Protein AF-0000000078796600 (afdb_homodimer)

Secondary structure (DSSP, 8-state):
--GGG------S----GGGS-SSHHHHHHHHHHHHHHTT-TTTTEEEEEEE-TTS-EEEEEEE--EESSSEEEEEETTSHHHHHHHH--EEEEEEEEGGGTEEEEEEEEEEEPPHHHHHHHHHHS-HHHHHHHHH--TTSEES-HHHHHHHHHHHHHH--TTT----TTEEEEEEEEEEEEEEE--GGG--EEEEEEE-TTS-EEEEEE--/--GGG------S----GGGS-SSHHHHHHHHHHHHHHTT-TTTTEEEEEEE-TTS-EEEEEEE--EESSSEEEEEETTSHHHHHHHH--EEEEEEEEGGGTEEEEEEEEEEEPPHHHHHHHHHHS-HHHHHHHHH--TTSEES-HHHHHHHHHHHHHH--TTT----TTEEEEEEEEEEEEEEE--GGG--EEEEEEE-TTS-EEEEEE--

Organism: Cecembia lonarensis (strain CCUG 58316 / KCTC 22772 / LW9) (NCBI:txid1225176)

Nearest PDB structures (foldseek):
  1jnw-assembly1_A-2  TM=9.731E-01  e=8.290E-28  Escherichia coli
  8qyt-assembly1_A-2  TM=9.586E-01  e=4.995E-26  Homo sapiens
  8qyw-assembly1_A-2  TM=9.541E-01  e=1.081E-25  Homo sapiens
  1nrg-assembly1_A-2  TM=9.368E-01  e=1.958E-25  Homo sapiens
  3hy8-assembly1_A-2  TM=9.364E-01  e=5.066E-25  Homo sapiens

Solvent-accessible surface area (backbone atoms only — not comparable to full-atom values): 22425 Å² total; per-residue (Å²): 134,60,57,61,69,68,78,80,85,32,72,83,56,82,62,52,82,86,75,55,56,83,45,65,67,61,37,45,52,51,54,51,50,51,38,56,73,69,60,43,81,68,68,45,45,26,37,41,20,34,28,40,93,86,65,39,28,38,48,45,77,47,52,49,39,40,78,75,94,31,45,22,33,69,48,49,49,74,18,64,67,30,49,22,40,73,77,37,40,40,29,12,37,32,37,72,42,71,92,68,38,33,37,39,31,35,33,26,38,53,43,72,52,55,70,65,60,30,47,56,54,50,71,69,44,58,64,57,40,50,51,34,68,70,47,40,64,31,63,37,79,44,93,54,70,62,60,48,53,52,47,43,54,53,46,57,72,72,39,48,92,88,65,57,73,82,57,89,52,48,39,35,34,30,32,42,64,46,33,42,33,45,35,30,33,26,52,43,68,57,28,29,32,41,35,36,36,56,44,95,84,74,42,69,44,78,46,37,32,32,64,134,60,55,59,70,69,79,82,86,34,72,84,55,82,64,52,83,86,73,55,56,83,45,65,66,60,38,45,52,52,53,50,51,51,37,56,74,67,61,44,82,66,68,47,45,25,36,41,20,33,29,39,96,86,64,38,30,38,49,45,78,47,53,50,39,42,77,76,94,33,46,23,34,68,48,48,49,74,17,64,66,31,50,23,40,73,77,36,39,40,29,11,36,31,36,71,43,70,92,67,38,32,36,39,32,34,34,26,37,52,44,71,52,57,69,66,61,29,47,56,54,52,72,70,46,57,66,57,40,48,51,32,68,69,48,40,64,30,62,37,80,43,93,53,70,61,62,48,51,52,46,42,53,53,47,59,73,73,38,47,90,88,64,58,74,81,56,90,53,48,40,34,35,29,32,42,64,47,33,41,33,44,35,28,34,26,55,44,69,56,28,28,34,42,36,36,37,56,43,95,85,74,42,67,46,78,46,36,31,32,63

Structure (mmCIF, N/CA/C/O backbone):
data_AF-0000000078796600-model_v1
#
loop_
_entity.id
_entity.type
_entity.pdbx_description
1 polymer "Pyridoxine/pyridoxamine 5'-phosphate oxidase"
#
loop_
_atom_site.group_PDB
_atom_site.id
_atom_site.type_symbol
_atom_site.label_atom_id
_atom_site.label_alt_id
_atom_site.label_comp_id
_atom_site.label_asym_id
_atom_site.label_entity_id
_atom_site.label_seq_id
_atom_site.pdbx_PDB_ins_code
_atom_site.Cartn_x
_atom_site.Cartn_y
_atom_site.Cartn_z
_atom_site.occupancy
_atom_site.B_iso_or_equiv
_atom_site.auth_seq_id
_atom_site.auth_comp_id
_atom_site.auth_asym_id
_atom_site.auth_atom_id
_atom_site.pdbx_PDB_model_num
ATOM 1 N N . MET A 1 1 ? 14.828 16.234 -13.328 1 74 1 MET A N 1
ATOM 2 C CA . MET A 1 1 ? 13.742 16.562 -12.406 1 74 1 MET A CA 1
ATOM 3 C C . MET A 1 1 ? 13.992 15.969 -11.031 1 74 1 MET A C 1
ATOM 5 O O . MET A 1 1 ? 14.445 14.828 -10.914 1 74 1 MET A O 1
ATOM 9 N N . LYS A 1 2 ? 13.867 16.875 -10.078 1 86.25 2 LYS A N 1
ATOM 10 C CA . LYS A 1 2 ? 14.07 16.422 -8.703 1 86.25 2 LYS A CA 1
ATOM 11 C C . LYS A 1 2 ? 12.805 15.773 -8.148 1 86.25 2 LYS A C 1
ATOM 13 O O . LYS A 1 2 ? 11.711 16.312 -8.297 1 86.25 2 LYS A O 1
ATOM 18 N N . ILE A 1 3 ? 12.984 14.656 -7.582 1 89.81 3 ILE A N 1
ATOM 19 C CA . ILE A 1 3 ? 11.859 13.914 -7.023 1 89.81 3 ILE A CA 1
ATOM 20 C C . ILE A 1 3 ? 11.094 14.797 -6.047 1 89.81 3 ILE A C 1
ATOM 22 O O . ILE A 1 3 ? 9.859 14.734 -5.98 1 89.81 3 ILE A O 1
ATOM 26 N N . SER A 1 4 ? 11.789 15.656 -5.305 1 86.94 4 SER A N 1
ATOM 27 C CA . SER A 1 4 ? 11.188 16.5 -4.281 1 86.94 4 SER A CA 1
ATOM 28 C C . SER A 1 4 ? 10.242 17.531 -4.895 1 86.94 4 SER A C 1
ATOM 30 O O . SER A 1 4 ? 9.414 18.109 -4.195 1 86.94 4 SER A O 1
ATOM 32 N N . ASP A 1 5 ? 10.336 17.781 -6.223 1 86.56 5 ASP A N 1
ATOM 33 C CA . ASP A 1 5 ? 9.531 18.797 -6.898 1 86.56 5 ASP A CA 1
ATOM 34 C C . ASP A 1 5 ? 8.203 18.203 -7.383 1 86.56 5 ASP A C 1
ATOM 36 O O . ASP A 1 5 ? 7.312 18.953 -7.801 1 86.56 5 ASP A O 1
ATOM 40 N N . ILE A 1 6 ? 8.141 16.969 -7.395 1 87.12 6 ILE A N 1
ATOM 41 C CA . ILE A 1 6 ? 6.895 16.328 -7.816 1 87.12 6 ILE A CA 1
ATOM 42 C C . ILE A 1 6 ? 5.805 16.594 -6.781 1 87.12 6 ILE A C 1
ATOM 44 O O . ILE A 1 6 ? 5.91 16.172 -5.629 1 87.12 6 ILE A O 1
ATOM 48 N N . ARG A 1 7 ? 4.812 17.422 -7.285 1 83 7 ARG A N 1
ATOM 49 C CA . ARG A 1 7 ? 3.723 17.797 -6.391 1 83 7 ARG A CA 1
ATOM 50 C C . ARG A 1 7 ? 2.414 17.953 -7.16 1 83 7 ARG A C 1
ATOM 52 O O . ARG A 1 7 ? 2.402 18.469 -8.281 1 83 7 ARG A O 1
ATOM 59 N N . ILE A 1 8 ? 1.324 17.516 -6.496 1 83.12 8 ILE A N 1
ATOM 60 C CA . ILE A 1 8 ? -0.025 17.719 -7.008 1 83.12 8 ILE A CA 1
ATOM 61 C C . ILE A 1 8 ? -0.873 18.438 -5.957 1 83.12 8 ILE A C 1
ATOM 63 O O . ILE A 1 8 ? -0.828 18.078 -4.773 1 83.12 8 ILE A O 1
ATOM 67 N N . ASP A 1 9 ? -1.529 19.469 -6.316 1 84.69 9 ASP A N 1
ATOM 68 C CA . ASP A 1 9 ? -2.5 20.125 -5.441 1 84.69 9 ASP A CA 1
ATOM 69 C C . ASP A 1 9 ? -3.852 19.422 -5.496 1 84.69 9 ASP A C 1
ATOM 71 O O . ASP A 1 9 ? -4.441 19.281 -6.57 1 84.69 9 ASP A O 1
ATOM 75 N N . TYR A 1 10 ? -4.348 19 -4.363 1 90.94 10 TYR A N 1
ATOM 76 C CA . TYR A 1 10 ? -5.605 18.281 -4.281 1 90.94 10 TYR A CA 1
ATOM 77 C C . TYR A 1 10 ? -6.777 19.234 -4.086 1 90.94 10 TYR A C 1
ATOM 79 O O . TYR A 1 10 ? -6.812 20 -3.119 1 90.94 10 TYR A O 1
ATOM 87 N N . SER A 1 11 ? -7.812 19.156 -4.984 1 90 11 SER A N 1
ATOM 88 C CA . SER A 1 11 ? -8.914 20.094 -4.867 1 90 11 SER A CA 1
ATOM 89 C C . SER A 1 11 ? -10.211 19.516 -5.43 1 90 11 SER A C 1
ATOM 91 O O . SER A 1 11 ? -11.18 20.234 -5.648 1 90 11 SER A O 1
ATOM 93 N N . LEU A 1 12 ? -10.297 18.234 -5.605 1 89.81 12 LEU A N 1
ATOM 94 C CA . LEU A 1 12 ? -11.414 17.656 -6.34 1 89.81 12 LEU A CA 1
ATOM 95 C C . LEU A 1 12 ? -12.68 17.625 -5.48 1 89.81 12 LEU A C 1
ATOM 97 O O . LEU A 1 12 ? -13.758 18 -5.945 1 89.81 12 LEU A O 1
ATOM 101 N N . LYS A 1 13 ? -12.562 17.141 -4.242 1 94.56 13 LYS A N 1
ATOM 102 C CA . LYS A 1 13 ? -13.711 16.969 -3.355 1 94.56 13 LYS A CA 1
ATOM 103 C C . LYS A 1 13 ? -13.336 17.266 -1.908 1 94.56 13 LYS A C 1
ATOM 105 O O . LYS A 1 13 ? -12.188 17.609 -1.618 1 94.56 13 LYS A O 1
ATOM 110 N N . SER A 1 14 ? -14.289 17.312 -1.075 1 95.75 14 SER A N 1
ATOM 111 C CA . SER A 1 14 ? -14.133 17.375 0.374 1 95.75 14 SER A CA 1
ATOM 112 C C . SER A 1 14 ? -14.844 16.234 1.068 1 95.75 14 SER A C 1
ATOM 114 O O . SER A 1 14 ? -15.586 15.477 0.433 1 95.75 14 SER A O 1
ATOM 116 N N . LEU A 1 15 ? -14.586 16.016 2.322 1 97 15 LEU A N 1
ATOM 117 C CA . LEU A 1 15 ? -15.219 14.992 3.137 1 97 15 LEU A CA 1
ATOM 118 C C . LEU A 1 15 ? -15.5 15.508 4.543 1 97 15 LEU A C 1
ATOM 120 O O . LEU A 1 15 ? -14.602 16.047 5.203 1 97 15 LEU A O 1
ATOM 124 N N . ASP A 1 16 ? -16.703 15.375 4.965 1 95.62 16 ASP A N 1
ATOM 125 C CA . ASP A 1 16 ? -17.109 15.758 6.312 1 95.62 16 ASP A CA 1
ATOM 126 C C . ASP A 1 16 ? -17.859 14.633 7.004 1 95.62 16 ASP A C 1
ATOM 128 O O . ASP A 1 16 ? -18.328 13.695 6.348 1 95.62 16 ASP A O 1
ATOM 132 N N . ILE A 1 17 ? -17.969 14.703 8.336 1 95.5 17 ILE A N 1
ATOM 133 C CA . ILE A 1 17 ? -18.641 13.68 9.125 1 95.5 17 ILE A CA 1
ATOM 134 C C . ILE A 1 17 ? -20.094 13.578 8.703 1 95.5 17 ILE A C 1
ATOM 136 O O . ILE A 1 17 ? -20.703 12.508 8.773 1 95.5 17 ILE A O 1
ATOM 140 N N . THR A 1 18 ? -20.625 14.656 8.18 1 94.75 18 THR A N 1
ATOM 141 C CA . THR A 1 18 ? -22.031 14.688 7.773 1 94.75 18 THR A CA 1
ATOM 142 C C . THR A 1 18 ? -22.203 14.047 6.398 1 94.75 18 THR A C 1
ATOM 144 O O . THR A 1 18 ? -23.328 13.773 5.984 1 94.75 18 THR A O 1
ATOM 147 N N . ASP A 1 19 ? -21.141 13.766 5.676 1 95.62 19 ASP A N 1
ATOM 148 C CA . ASP A 1 19 ? -21.188 13.234 4.312 1 95.62 19 ASP A CA 1
ATOM 149 C C . ASP A 1 19 ? -21.203 11.711 4.32 1 95.62 19 ASP A C 1
ATOM 151 O O . ASP A 1 19 ? -21.469 11.086 3.293 1 95.62 19 ASP A O 1
ATOM 155 N N . VAL A 1 20 ? -20.922 11.102 5.531 1 97.81 20 VAL A N 1
ATOM 156 C CA . VAL A 1 20 ? -20.609 9.68 5.488 1 97.81 20 VAL A CA 1
ATOM 157 C C . VAL A 1 20 ? -21.766 8.875 6.066 1 97.81 20 VAL A C 1
ATOM 159 O O . VAL A 1 20 ? -22.578 9.398 6.844 1 97.81 20 VAL A O 1
ATOM 162 N N . GLN A 1 21 ? -21.828 7.609 5.691 1 98.12 21 GLN A N 1
ATOM 163 C CA . GLN A 1 21 ? -22.812 6.664 6.215 1 98.12 21 GLN A CA 1
ATOM 164 C C . GLN A 1 21 ? -22.453 6.23 7.633 1 98.12 21 GLN A C 1
ATOM 166 O O . GLN A 1 21 ? -21.297 6.34 8.047 1 98.12 21 GLN A O 1
ATOM 171 N N . THR A 1 22 ? -23.438 5.738 8.32 1 97.25 22 THR A N 1
ATOM 172 C CA . THR A 1 22 ? -23.219 5.223 9.672 1 97.25 22 THR A CA 1
ATOM 173 C C . THR A 1 22 ? -22.359 3.955 9.625 1 97.25 22 THR A C 1
ATOM 175 O O . THR A 1 22 ? -21.516 3.742 10.492 1 97.25 22 THR A O 1
ATOM 178 N N . SER A 1 23 ? -22.609 3.148 8.648 1 97.19 23 SER A N 1
ATOM 179 C CA . SER A 1 23 ? -21.828 1.936 8.453 1 97.19 23 SER A CA 1
ATOM 180 C C . SER A 1 23 ? -20.625 2.199 7.559 1 97.19 23 SER A C 1
ATOM 182 O O . SER A 1 23 ? -20.766 2.637 6.418 1 97.19 23 SER A O 1
ATOM 184 N N . PRO A 1 24 ? -19.438 1.884 8.094 1 98.38 24 PRO A N 1
ATOM 185 C CA . PRO A 1 24 ? -18.281 2.104 7.238 1 98.38 24 PRO A CA 1
ATOM 186 C C . PRO A 1 24 ? -18.281 1.205 6.004 1 98.38 24 PRO A C 1
ATOM 188 O O . PRO A 1 24 ? -17.703 1.571 4.969 1 98.38 24 PRO A O 1
ATOM 191 N N . LEU A 1 25 ? -18.859 0.062 6.062 1 97.94 25 LEU A N 1
ATOM 192 C CA . LEU A 1 25 ? -18.953 -0.808 4.891 1 97.94 25 LEU A CA 1
ATOM 193 C C . LEU A 1 25 ? -19.859 -0.207 3.832 1 97.94 25 LEU A C 1
ATOM 195 O O . LEU A 1 25 ? -19.578 -0.296 2.637 1 97.94 25 LEU A O 1
ATOM 199 N N . ASP A 1 26 ? -20.969 0.385 4.297 1 97.94 26 ASP A N 1
ATOM 200 C CA . ASP A 1 26 ? -21.828 1.1 3.363 1 97.94 26 ASP A CA 1
ATOM 201 C C . ASP A 1 26 ? -21.094 2.271 2.719 1 97.94 26 ASP A C 1
ATOM 203 O O . ASP A 1 26 ? -21.219 2.5 1.514 1 97.94 26 ASP A O 1
ATOM 207 N N . GLN A 1 27 ? -20.391 2.961 3.553 1 98.62 27 GLN A N 1
ATOM 208 C CA . GLN A 1 27 ? -19.609 4.082 3.037 1 98.62 27 GLN A CA 1
ATOM 209 C C . GLN A 1 27 ? -18.578 3.613 2.018 1 98.62 27 GLN A C 1
ATOM 211 O O . GLN A 1 27 ? -18.391 4.254 0.983 1 98.62 27 GLN A O 1
ATOM 216 N N . PHE A 1 28 ? -17.953 2.502 2.273 1 98.81 28 PHE A N 1
ATOM 217 C CA . PHE A 1 28 ? -16.984 1.945 1.334 1 98.81 28 PHE A CA 1
ATOM 218 C C . PHE A 1 28 ? -17.656 1.604 0.008 1 98.81 28 PHE A C 1
ATOM 220 O O . PHE A 1 28 ? -17.109 1.884 -1.061 1 98.81 28 PHE A O 1
ATOM 227 N N . HIS A 1 29 ? -18.766 0.987 0.08 1 97.94 29 HIS A N 1
ATOM 228 C CA . HIS A 1 29 ? -19.5 0.642 -1.137 1 97.94 29 HIS A CA 1
ATOM 229 C C . HIS A 1 29 ? -19.734 1.871 -2.01 1 97.94 29 HIS A C 1
ATOM 231 O O . HIS A 1 29 ? -19.578 1.808 -3.23 1 97.94 29 HIS A O 1
ATOM 237 N N . ILE A 1 30 ? -20.078 2.91 -1.4 1 98.06 30 ILE A N 1
ATOM 238 C CA . ILE A 1 30 ? -20.344 4.148 -2.127 1 98.06 30 ILE A CA 1
ATOM 239 C C . ILE A 1 30 ? -19.047 4.637 -2.791 1 98.06 30 ILE A C 1
ATOM 241 O O . ILE A 1 30 ? -19.047 4.934 -3.99 1 98.06 30 ILE A O 1
ATOM 245 N N . TRP A 1 31 ? -17.969 4.719 -2.012 1 98.56 31 TRP A N 1
ATOM 246 C CA . TRP A 1 31 ? -16.703 5.203 -2.555 1 98.56 31 TRP A CA 1
ATOM 247 C C . TRP A 1 31 ? -16.203 4.277 -3.658 1 98.56 31 TRP A C 1
ATOM 249 O O . TRP A 1 31 ? -15.641 4.742 -4.656 1 98.56 31 TRP A O 1
ATOM 259 N N . PHE A 1 32 ? -16.375 2.975 -3.475 1 98.25 32 PHE A N 1
ATOM 260 C CA . PHE A 1 32 ? -15.938 2.01 -4.477 1 98.25 32 PHE A CA 1
ATOM 261 C C . PHE A 1 32 ? -16.703 2.191 -5.777 1 98.25 32 PHE A C 1
ATOM 263 O O . PHE A 1 32 ? -16.125 2.176 -6.859 1 98.25 32 PHE A O 1
ATOM 270 N N . LYS A 1 33 ? -17.969 2.361 -5.676 1 97.38 33 LYS A N 1
ATOM 271 C CA . LYS A 1 33 ? -18.797 2.6 -6.855 1 97.38 33 LYS A CA 1
ATOM 272 C C . LYS A 1 33 ? -18.359 3.875 -7.578 1 97.38 33 LYS A C 1
ATOM 274 O O . LYS A 1 33 ? -18.297 3.904 -8.805 1 97.38 33 LYS A O 1
ATOM 279 N N . GLU A 1 34 ? -18.109 4.898 -6.812 1 98.06 34 GLU A N 1
ATOM 280 C CA . GLU A 1 34 ? -17.641 6.148 -7.41 1 98.06 34 GLU A CA 1
ATOM 281 C C . GLU A 1 34 ? -16.297 5.953 -8.125 1 98.06 34 GLU A C 1
ATOM 283 O O . GLU A 1 34 ? -16.062 6.531 -9.188 1 98.06 34 GLU A O 1
ATOM 288 N N . ALA A 1 35 ? -15.438 5.172 -7.504 1 98 35 ALA A N 1
ATOM 289 C CA . ALA A 1 35 ? -14.148 4.879 -8.125 1 98 35 ALA A CA 1
ATOM 290 C C . ALA A 1 35 ? -14.328 4.109 -9.43 1 98 35 ALA A C 1
ATOM 292 O O . ALA A 1 35 ? -13.641 4.375 -10.414 1 98 35 ALA A O 1
ATOM 293 N N . LEU A 1 36 ? -15.227 3.158 -9.406 1 96.5 36 LEU A N 1
ATOM 294 C CA . LEU A 1 36 ? -15.562 2.416 -10.617 1 96.5 36 LEU A CA 1
ATOM 295 C C . LEU A 1 36 ? -16.047 3.357 -11.711 1 96.5 36 LEU A C 1
ATOM 297 O O . LEU A 1 36 ? -15.602 3.273 -12.852 1 96.5 36 LEU A O 1
ATOM 301 N N . ASP A 1 37 ? -16.938 4.227 -11.336 1 96.75 37 ASP A N 1
ATOM 302 C CA . ASP A 1 37 ? -17.547 5.16 -12.281 1 96.75 37 ASP A CA 1
ATOM 303 C C . ASP A 1 37 ? -16.5 6.117 -12.852 1 96.75 37 ASP A C 1
ATOM 305 O O . ASP A 1 37 ? -16.594 6.535 -14.008 1 96.75 37 ASP A O 1
ATOM 309 N N . ALA A 1 38 ? -15.5 6.449 -12.062 1 97.06 38 ALA A N 1
ATOM 310 C CA . ALA A 1 38 ? -14.422 7.348 -12.484 1 97.06 38 ALA A CA 1
ATOM 311 C C . ALA A 1 38 ? -13.383 6.609 -13.32 1 97.06 38 ALA A C 1
ATOM 313 O O . ALA A 1 38 ? -12.398 7.199 -13.758 1 97.06 38 ALA A O 1
ATOM 314 N N . LYS A 1 39 ? -13.5 5.27 -13.477 1 96.62 39 LYS A N 1
ATOM 315 C CA . LYS A 1 39 ? -12.625 4.418 -14.273 1 96.62 39 LYS A CA 1
ATOM 316 C C . LYS A 1 39 ? -11.211 4.395 -13.695 1 96.62 39 LYS A C 1
ATOM 318 O O . LYS A 1 39 ? -10.227 4.457 -14.445 1 96.62 39 LYS A O 1
ATOM 323 N N . VAL A 1 40 ? -11.188 4.438 -12.375 1 96.75 40 VAL A N 1
ATOM 324 C CA . VAL A 1 40 ? -9.891 4.246 -11.719 1 96.75 40 VAL A CA 1
ATOM 325 C C . VAL A 1 40 ? -9.227 2.977 -12.25 1 96.75 40 VAL A C 1
ATOM 327 O O . VAL A 1 40 ? -9.867 1.922 -12.328 1 96.75 40 VAL A O 1
ATOM 330 N N . LEU A 1 41 ? -7.934 3.086 -12.648 1 95.5 41 LEU A N 1
ATOM 331 C CA . LEU A 1 41 ? -7.207 1.917 -13.125 1 95.5 41 LEU A CA 1
ATOM 332 C C . LEU A 1 41 ? -6.973 0.92 -12 1 95.5 41 LEU A C 1
ATOM 334 O O . LEU A 1 41 ? -6.496 1.293 -10.922 1 95.5 41 LEU A O 1
ATOM 338 N N . GLU A 1 42 ? -7.332 -0.333 -12.164 1 96 42 GLU A N 1
ATOM 339 C CA . GLU A 1 42 ? -7.227 -1.396 -11.164 1 96 42 GLU A CA 1
ATOM 340 C C . GLU A 1 42 ? -7.891 -0.993 -9.852 1 96 42 GLU A C 1
ATOM 342 O O . GLU A 1 42 ? -7.25 -0.998 -8.797 1 96 42 GLU A O 1
ATOM 347 N N . VAL A 1 43 ? -9.117 -0.721 -9.898 1 97.75 43 VAL A N 1
ATOM 348 C CA . VAL A 1 43 ? -9.891 -0.107 -8.82 1 97.75 43 VAL A CA 1
ATOM 349 C C . VAL A 1 43 ? -9.891 -1.021 -7.602 1 97.75 43 VAL A C 1
ATOM 351 O O . VAL A 1 43 ? -9.969 -0.549 -6.465 1 97.75 43 VAL A O 1
ATOM 354 N N . ASN A 1 44 ? -9.734 -2.367 -7.832 1 98.19 44 ASN A N 1
ATOM 355 C CA . ASN A 1 44 ? -9.852 -3.32 -6.734 1 98.19 44 ASN A CA 1
ATOM 356 C C . ASN A 1 44 ? -8.484 -3.705 -6.18 1 98.19 44 ASN A C 1
ATOM 358 O O . ASN A 1 44 ? -8.375 -4.648 -5.391 1 98.19 44 ASN A O 1
ATOM 362 N N . ALA A 1 45 ? -7.391 -3.014 -6.66 1 98.62 45 ALA A N 1
ATOM 363 C CA . ALA A 1 45 ? -6.066 -3.242 -6.094 1 98.62 45 ALA A CA 1
ATOM 364 C C . ALA A 1 45 ? -5.938 -2.594 -4.719 1 98.62 45 ALA A C 1
ATOM 366 O O . ALA A 1 45 ? -6.391 -1.465 -4.512 1 98.62 45 ALA A O 1
ATOM 367 N N . MET A 1 46 ? -5.406 -3.344 -3.824 1 98.81 46 MET A N 1
ATOM 368 C CA . MET A 1 46 ? -5.156 -2.816 -2.484 1 98.81 46 MET A CA 1
ATOM 369 C C . MET A 1 46 ? -3.834 -3.334 -1.934 1 98.81 46 MET A C 1
ATOM 371 O O . MET A 1 46 ? -3.42 -4.453 -2.248 1 98.81 46 MET A O 1
ATOM 375 N N . ASN A 1 47 ? -3.213 -2.451 -1.19 1 98.94 47 ASN A N 1
ATOM 376 C CA . ASN A 1 47 ? -2.029 -2.889 -0.458 1 98.94 47 ASN A CA 1
ATOM 377 C C . ASN A 1 47 ? -2.402 -3.699 0.779 1 98.94 47 ASN A C 1
ATOM 379 O O . ASN A 1 47 ? -3.314 -3.328 1.52 1 98.94 47 ASN A O 1
ATOM 383 N N . LEU A 1 48 ? -1.752 -4.805 0.976 1 98.94 48 LEU A N 1
ATOM 384 C CA . LEU A 1 48 ? -1.873 -5.645 2.164 1 98.94 48 LEU A CA 1
ATOM 385 C C . LEU A 1 48 ? -0.596 -5.594 2.996 1 98.94 48 LEU A C 1
ATOM 387 O O . LEU A 1 48 ? 0.46 -6.047 2.549 1 98.94 48 LEU A O 1
ATOM 391 N N . ALA A 1 49 ? -0.71 -5.059 4.172 1 98.94 49 ALA A N 1
ATOM 392 C CA . ALA A 1 49 ? 0.401 -5.066 5.117 1 98.94 49 ALA A CA 1
ATOM 393 C C . ALA A 1 49 ? 0.226 -6.164 6.164 1 98.94 49 ALA A C 1
ATOM 395 O O . ALA A 1 49 ? -0.865 -6.34 6.707 1 98.94 49 ALA A O 1
ATOM 396 N N . THR A 1 50 ? 1.236 -6.953 6.406 1 98.94 50 THR A N 1
ATOM 397 C CA . THR A 1 50 ? 1.289 -8.031 7.391 1 98.94 50 THR A CA 1
ATOM 398 C C . THR A 1 50 ? 2.506 -7.875 8.297 1 98.94 50 THR A C 1
ATOM 400 O O . THR A 1 50 ? 3.314 -6.961 8.109 1 98.94 50 THR A O 1
ATOM 403 N N . VAL A 1 51 ? 2.598 -8.672 9.336 1 98.81 51 VAL A N 1
ATOM 404 C CA . VAL A 1 51 ? 3.752 -8.68 10.234 1 98.81 51 VAL A CA 1
ATOM 405 C C . VAL A 1 51 ? 4.449 -10.039 10.156 1 98.81 51 VAL A C 1
ATOM 407 O O . VAL A 1 51 ? 3.812 -11.086 10.32 1 98.81 51 VAL A O 1
ATOM 410 N N . GLN A 1 52 ? 5.688 -9.984 9.859 1 98.25 52 GLN A N 1
ATOM 411 C CA . GLN A 1 52 ? 6.504 -11.195 9.812 1 98.25 52 GLN A CA 1
ATOM 412 C C . GLN A 1 52 ? 6.711 -11.766 11.211 1 98.25 52 GLN A C 1
ATOM 414 O O . GLN A 1 52 ? 6.43 -11.102 12.211 1 98.25 52 GLN A O 1
ATOM 419 N N . GLN A 1 53 ? 7.238 -12.977 11.289 1 96.75 53 GLN A N 1
ATOM 420 C CA . GLN A 1 53 ? 7.449 -13.664 12.555 1 96.75 53 GLN A CA 1
ATOM 421 C C . GLN A 1 53 ? 8.43 -12.906 13.438 1 96.75 53 GLN A C 1
ATOM 423 O O . GLN A 1 53 ? 8.32 -12.938 14.672 1 96.75 53 GLN A O 1
ATOM 428 N N . ASP A 1 54 ? 9.281 -12.133 12.875 1 96.88 54 ASP A N 1
ATOM 429 C CA . ASP A 1 54 ? 10.297 -11.414 13.633 1 96.88 54 ASP A CA 1
ATOM 430 C C . ASP A 1 54 ? 9.812 -10.016 14.016 1 96.88 54 ASP A C 1
ATOM 432 O O . ASP A 1 54 ? 10.594 -9.188 14.492 1 96.88 54 ASP A O 1
ATOM 436 N N . GLY A 1 55 ? 8.57 -9.719 13.703 1 97.62 55 GLY A N 1
ATOM 437 C CA . GLY A 1 55 ? 7.98 -8.469 14.141 1 97.62 55 GLY A CA 1
ATOM 438 C C . GLY A 1 55 ? 8.141 -7.344 13.133 1 97.62 55 GLY A C 1
ATOM 439 O O . GLY A 1 55 ? 7.719 -6.211 13.391 1 97.62 55 GLY A O 1
ATOM 440 N N . ARG A 1 56 ? 8.711 -7.605 11.961 1 98.44 56 ARG A N 1
ATOM 441 C CA . ARG A 1 56 ? 8.891 -6.602 10.914 1 98.44 56 ARG A CA 1
ATOM 442 C C . ARG A 1 56 ? 7.695 -6.566 9.977 1 98.44 56 ARG A C 1
ATOM 444 O O . ARG A 1 56 ? 7.082 -7.605 9.703 1 98.44 56 ARG A O 1
ATOM 451 N N . PRO A 1 57 ? 7.383 -5.406 9.461 1 98.81 57 PRO A N 1
ATOM 452 C CA . PRO A 1 57 ? 6.258 -5.332 8.523 1 98.81 57 PRO A CA 1
ATOM 453 C C . PRO A 1 57 ? 6.621 -5.832 7.129 1 98.81 57 PRO A C 1
ATOM 455 O O . PRO A 1 57 ? 7.797 -5.855 6.762 1 98.81 57 PRO A O 1
ATOM 458 N N . ASN A 1 58 ? 5.719 -6.32 6.441 1 98.81 58 ASN A N 1
ATOM 459 C CA . ASN A 1 58 ? 5.742 -6.66 5.023 1 98.81 58 ASN A CA 1
ATOM 460 C C . ASN A 1 58 ? 4.523 -6.098 4.293 1 98.81 58 ASN A C 1
ATOM 462 O O . ASN A 1 58 ? 3.527 -5.738 4.922 1 98.81 58 ASN A O 1
ATOM 466 N N . SER A 1 59 ? 4.637 -5.914 2.975 1 98.69 59 SER A N 1
ATOM 467 C CA . SER A 1 59 ? 3.555 -5.25 2.258 1 98.69 59 SER A CA 1
ATOM 468 C C . SER A 1 59 ? 3.588 -5.586 0.771 1 98.69 59 SER A C 1
ATOM 470 O O . SER A 1 59 ? 4.66 -5.684 0.175 1 98.69 59 SER A O 1
ATOM 472 N N . ARG A 1 60 ? 2.455 -5.824 0.198 1 98.88 60 ARG A N 1
ATOM 473 C CA . ARG A 1 60 ? 2.303 -6.074 -1.231 1 98.88 60 ARG A CA 1
ATOM 474 C C . ARG A 1 60 ? 0.878 -5.781 -1.69 1 98.88 60 ARG A C 1
ATOM 476 O O . ARG A 1 60 ? -0.047 -5.75 -0.877 1 98.88 60 ARG A O 1
ATOM 483 N N . VAL A 1 61 ? 0.749 -5.629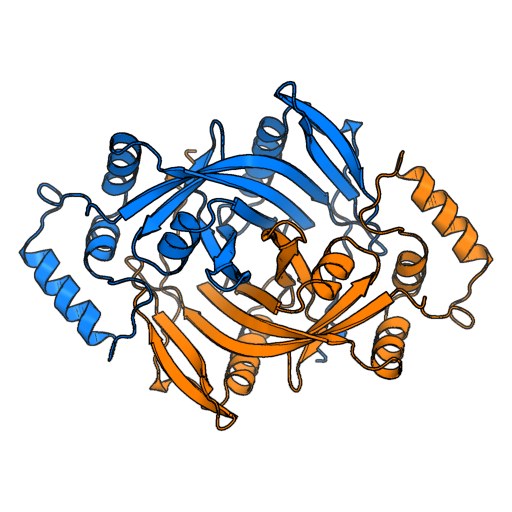 -2.961 1 98.81 61 VAL A N 1
ATOM 484 C CA . VAL A 1 61 ? -0.57 -5.41 -3.547 1 98.81 61 VAL A CA 1
ATOM 485 C C . VAL A 1 61 ? -1.266 -6.754 -3.764 1 98.81 61 VAL A C 1
ATOM 487 O O . VAL A 1 61 ? -0.641 -7.719 -4.211 1 98.81 61 VAL A O 1
ATOM 490 N N . VAL A 1 62 ? -2.496 -6.828 -3.363 1 98.62 62 VAL A N 1
ATOM 491 C CA . VAL A 1 62 ? -3.422 -7.906 -3.695 1 98.62 62 VAL A CA 1
ATOM 492 C C . VAL A 1 62 ? -4.711 -7.324 -4.27 1 98.62 62 VAL A C 1
ATOM 494 O O . VAL A 1 62 ? -4.867 -6.105 -4.344 1 98.62 62 VAL A O 1
ATOM 497 N N . LEU A 1 63 ? -5.609 -8.188 -4.734 1 98.31 63 LEU A N 1
ATOM 498 C CA . LEU A 1 63 ? -6.836 -7.719 -5.371 1 98.31 63 LEU A CA 1
ATOM 499 C C . LEU A 1 63 ? -8.055 -8.055 -4.52 1 98.31 63 LEU A C 1
ATOM 501 O O . LEU A 1 63 ? -8.219 -9.203 -4.094 1 98.31 63 LEU A O 1
ATOM 505 N N . LEU A 1 64 ? -8.836 -7.051 -4.266 1 98.69 64 LEU A N 1
ATOM 506 C CA . LEU A 1 64 ? -10.141 -7.293 -3.65 1 98.69 64 LEU A CA 1
ATOM 507 C C . LEU A 1 64 ? -11.047 -8.086 -4.59 1 98.69 64 LEU A C 1
ATOM 509 O O . LEU A 1 64 ? -11.266 -7.676 -5.73 1 98.69 64 LEU A O 1
ATOM 513 N N . LYS A 1 65 ? -11.672 -9.188 -4.066 1 98.25 65 LYS A N 1
ATOM 514 C CA . LYS A 1 65 ? -12.5 -10.023 -4.93 1 98.25 65 LYS A CA 1
ATOM 515 C C . LYS A 1 65 ? -13.891 -10.219 -4.332 1 98.25 65 LYS A C 1
ATOM 517 O O . LYS A 1 65 ? -14.773 -10.773 -4.984 1 98.25 65 LYS A O 1
ATOM 522 N N . GLY A 1 66 ? -14.062 -9.734 -3.145 1 96.75 66 GLY A N 1
ATOM 523 C CA . GLY A 1 66 ? -15.359 -9.797 -2.494 1 96.75 66 GLY A CA 1
ATOM 524 C C . GLY A 1 66 ? -15.523 -8.773 -1.389 1 96.75 66 GLY A C 1
ATOM 525 O O . GLY A 1 66 ? -14.555 -8.414 -0.716 1 96.75 66 GLY A O 1
ATOM 526 N N . LEU A 1 67 ? -16.703 -8.32 -1.224 1 95.62 67 LEU A N 1
ATOM 527 C CA . LEU A 1 67 ? -17.062 -7.379 -0.176 1 95.62 67 LEU A CA 1
ATOM 528 C C . LEU A 1 67 ? -18.438 -7.734 0.413 1 95.62 67 LEU A C 1
ATOM 530 O O . LEU A 1 67 ? -19.453 -7.633 -0.271 1 95.62 67 LEU A O 1
ATOM 534 N N . ASP A 1 68 ? -18.516 -8.188 1.578 1 93.56 68 ASP A N 1
ATOM 535 C CA . ASP A 1 68 ? -19.734 -8.516 2.314 1 93.56 68 ASP A CA 1
ATOM 536 C C . ASP A 1 68 ? -19.609 -8.109 3.781 1 93.56 68 ASP A C 1
ATOM 538 O O . ASP A 1 68 ? -19.578 -6.914 4.098 1 93.56 68 ASP A O 1
ATOM 542 N N . SER A 1 69 ? -19.359 -9.078 4.734 1 94.44 69 SER A N 1
ATOM 543 C CA . SER A 1 69 ? -19.125 -8.719 6.129 1 94.44 69 SER A CA 1
ATOM 544 C C . SER A 1 69 ? -17.703 -8.211 6.34 1 94.44 69 SER A C 1
ATOM 546 O O . SER A 1 69 ? -17.391 -7.66 7.395 1 94.44 69 SER A O 1
ATOM 548 N N . GLY A 1 70 ? -16.906 -8.305 5.27 1 97.94 70 GLY A N 1
ATOM 549 C CA . GLY A 1 70 ? -15.523 -7.875 5.254 1 97.94 70 GLY A CA 1
ATOM 550 C C . GLY A 1 70 ? -14.93 -7.828 3.861 1 97.94 70 GLY A C 1
ATOM 551 O O . GLY A 1 70 ? -15.648 -7.668 2.877 1 97.94 70 GLY A O 1
ATOM 552 N N . PHE A 1 71 ? -13.656 -7.766 3.764 1 98.81 71 PHE A N 1
ATOM 553 C CA . PHE A 1 71 ? -12.93 -7.633 2.508 1 98.81 71 PHE A CA 1
ATOM 554 C C . PHE A 1 71 ? -12.258 -8.945 2.133 1 98.81 71 PHE A C 1
ATOM 556 O O . PHE A 1 71 ? -11.43 -9.461 2.887 1 98.81 71 PHE A O 1
ATOM 563 N N . VAL A 1 72 ? -12.539 -9.5 0.956 1 98.81 72 VAL A N 1
ATOM 564 C CA . VAL A 1 72 ? -12.086 -10.844 0.62 1 98.81 72 VAL A CA 1
ATOM 565 C C . VAL A 1 72 ? -11.031 -10.781 -0.482 1 98.81 72 VAL A C 1
ATOM 567 O O . VAL A 1 72 ? -11.203 -10.055 -1.466 1 98.81 72 VAL A O 1
ATOM 570 N N . PHE A 1 73 ? -9.992 -11.508 -0.287 1 98.75 73 PHE A N 1
ATOM 571 C CA . PHE A 1 73 ? -8.984 -11.727 -1.316 1 98.75 73 PHE A CA 1
ATOM 572 C C . PHE A 1 73 ? -8.523 -13.18 -1.319 1 98.75 73 PHE A C 1
ATOM 574 O O . PHE A 1 73 ? -8.766 -13.914 -0.358 1 98.75 73 PHE A O 1
ATOM 581 N N . PHE A 1 74 ? -7.934 -13.609 -2.375 1 98.5 74 PHE A N 1
ATOM 582 C CA . PHE A 1 74 ? -7.5 -14.992 -2.533 1 98.5 74 PHE A CA 1
ATOM 583 C C . PHE A 1 74 ? -6 -15.062 -2.785 1 98.5 74 PHE A C 1
ATOM 585 O O . PHE A 1 74 ? -5.422 -14.148 -3.381 1 98.5 74 PHE A O 1
ATOM 592 N N . THR A 1 75 ? -5.398 -16.094 -2.297 1 98.06 75 THR A N 1
ATOM 593 C CA . THR A 1 75 ? -3.947 -16.219 -2.393 1 98.06 75 THR A CA 1
ATOM 594 C C . THR A 1 75 ? -3.508 -17.656 -2.113 1 98.06 75 THR A C 1
ATOM 596 O O . THR A 1 75 ? -4.344 -18.531 -1.905 1 98.06 75 THR A O 1
ATOM 599 N N . ASN A 1 76 ? -2.211 -17.859 -2.258 1 98.12 76 ASN A N 1
ATOM 600 C CA . ASN A 1 76 ? -1.561 -19.109 -1.877 1 98.12 76 ASN A CA 1
ATOM 601 C C . ASN A 1 76 ? -1.262 -19.156 -0.381 1 98.12 76 ASN A C 1
ATOM 603 O O . ASN A 1 76 ? -0.51 -18.312 0.13 1 98.12 76 ASN A O 1
ATOM 607 N N . TYR A 1 77 ? -1.757 -20.125 0.331 1 98.19 77 TYR A N 1
ATOM 608 C CA . TYR A 1 77 ? -1.613 -20.219 1.779 1 98.19 77 TYR A CA 1
ATOM 609 C C . TYR A 1 77 ? -0.166 -20.5 2.168 1 98.19 77 TYR A C 1
ATOM 611 O O . TYR A 1 77 ? 0.234 -20.25 3.309 1 98.19 77 TYR A O 1
ATOM 619 N N . ASN A 1 78 ? 0.609 -21.016 1.243 1 97.38 78 ASN A N 1
ATOM 620 C CA . ASN A 1 78 ? 2 -21.359 1.513 1 97.38 78 ASN A CA 1
ATOM 621 C C . ASN A 1 78 ? 2.943 -20.219 1.16 1 97.38 78 ASN A C 1
ATOM 623 O O . ASN A 1 78 ? 4.152 -20.312 1.374 1 97.38 78 ASN A O 1
ATOM 627 N N . SER A 1 79 ? 2.432 -19.156 0.565 1 97.81 79 SER A N 1
ATOM 628 C CA . SER A 1 79 ? 3.242 -18 0.225 1 97.81 79 SER A CA 1
ATOM 629 C C . SER A 1 79 ? 3.805 -17.328 1.476 1 97.81 79 SER A C 1
ATOM 631 O O . SER A 1 79 ? 3.426 -17.688 2.596 1 97.81 79 SER A O 1
ATOM 633 N N . LYS A 1 80 ? 4.688 -16.391 1.31 1 97.69 80 LYS A N 1
ATOM 634 C CA . LYS A 1 80 ? 5.203 -15.602 2.426 1 97.69 80 LYS A CA 1
ATOM 635 C C . LYS A 1 80 ? 4.07 -14.93 3.193 1 97.69 80 LYS A C 1
ATOM 637 O O . LYS A 1 80 ? 4.043 -14.961 4.426 1 97.69 80 LYS A O 1
ATOM 642 N N . LYS A 1 81 ? 3.113 -14.273 2.422 1 98.31 81 LYS A N 1
ATOM 643 C CA . LYS A 1 81 ? 2.008 -13.617 3.115 1 98.31 81 LYS A CA 1
ATOM 644 C C . LYS A 1 81 ? 1.133 -14.633 3.84 1 98.31 81 LYS A C 1
ATOM 646 O O . LYS A 1 81 ? 0.657 -14.375 4.945 1 98.31 81 LYS A O 1
ATOM 651 N N . GLY A 1 82 ? 0.893 -15.789 3.236 1 98.25 82 GLY A N 1
ATOM 652 C CA . GLY A 1 82 ? 0.135 -16.828 3.916 1 98.25 82 GLY A CA 1
ATOM 653 C C . GLY A 1 82 ? 0.745 -17.234 5.242 1 98.25 82 GLY A C 1
ATOM 654 O O . GLY A 1 82 ? 0.039 -17.359 6.246 1 98.25 82 GLY A O 1
ATOM 655 N N . LYS A 1 83 ? 2.014 -17.469 5.25 1 98.06 83 LYS A N 1
ATOM 656 C CA . LYS A 1 83 ? 2.725 -17.844 6.465 1 98.06 83 LYS A CA 1
ATOM 657 C C . LYS A 1 83 ? 2.65 -16.75 7.516 1 98.06 83 LYS A C 1
ATOM 659 O O . LYS A 1 83 ? 2.455 -17.016 8.703 1 98.06 83 LYS A O 1
ATOM 664 N N . GLU A 1 84 ? 2.824 -15.539 7.09 1 98.69 84 GLU A N 1
ATOM 665 C CA . GLU A 1 84 ? 2.732 -14.406 8.008 1 98.69 84 GLU A CA 1
ATOM 666 C C . GLU A 1 84 ? 1.348 -14.32 8.641 1 98.69 84 GLU A C 1
ATOM 668 O O . GLU A 1 84 ? 1.226 -14.094 9.844 1 98.69 84 GLU A O 1
ATOM 673 N N . LEU A 1 85 ? 0.308 -14.516 7.809 1 98.62 85 LEU A N 1
ATOM 674 C CA . LEU A 1 85 ? -1.07 -14.422 8.281 1 98.62 85 LEU A CA 1
ATOM 675 C C . LEU A 1 85 ? -1.387 -15.531 9.273 1 98.62 85 LEU A C 1
ATOM 677 O O . LEU A 1 85 ? -2.195 -15.344 10.188 1 98.62 85 LEU A O 1
ATOM 681 N N . SER A 1 86 ? -0.749 -16.672 9.094 1 97.69 86 SER A N 1
ATOM 682 C CA . SER A 1 86 ? -0.935 -17.781 10.016 1 97.69 86 SER A CA 1
ATOM 683 C C . SER A 1 86 ? -0.359 -17.453 11.391 1 97.69 86 SER A C 1
ATOM 685 O O . SER A 1 86 ? -0.9 -17.875 12.414 1 97.69 86 SER A O 1
ATOM 687 N N . GLY A 1 87 ? 0.708 -16.703 11.461 1 97.62 87 GLY A N 1
ATOM 688 C CA . GLY A 1 87 ? 1.36 -16.328 12.703 1 97.62 87 GLY A CA 1
ATOM 689 C C . GLY A 1 87 ? 0.728 -15.125 13.383 1 97.62 87 GLY A C 1
ATOM 690 O O . GLY A 1 87 ? 0.65 -15.07 14.609 1 97.62 87 GLY A O 1
ATOM 691 N N . ASN A 1 88 ? 0.33 -14.156 12.664 1 98.44 88 ASN A N 1
ATOM 692 C CA . ASN A 1 88 ? -0.339 -12.93 13.078 1 98.44 88 ASN A CA 1
ATOM 693 C C . ASN A 1 88 ? -1.483 -12.562 12.141 1 98.44 88 ASN A C 1
ATOM 695 O O . ASN A 1 88 ? -1.253 -12.039 11.047 1 98.44 88 ASN A O 1
ATOM 699 N N . PRO A 1 89 ? -2.689 -12.805 12.523 1 98.75 89 PRO A N 1
ATOM 700 C CA . PRO A 1 89 ? -3.818 -12.664 11.602 1 98.75 89 PRO A CA 1
ATOM 701 C C . PRO A 1 89 ? -4.246 -11.211 11.414 1 98.75 89 PRO A C 1
ATOM 703 O O . PRO A 1 89 ? -5.195 -10.93 10.672 1 98.75 89 PRO A O 1
ATOM 706 N N . HIS A 1 90 ? -3.617 -10.25 12.125 1 98.88 90 HIS A N 1
ATOM 707 C CA . HIS A 1 90 ? -3.945 -8.836 11.945 1 98.88 90 HIS A CA 1
ATOM 708 C C . HIS A 1 90 ? -3.344 -8.297 10.656 1 98.88 90 HIS A C 1
ATOM 710 O O . HIS A 1 90 ? -2.209 -8.633 10.305 1 98.88 90 HIS A O 1
ATOM 716 N N . VAL A 1 91 ? -4.105 -7.469 9.93 1 98.94 91 VAL A N 1
ATOM 717 C CA . VAL A 1 91 ? -3.631 -6.898 8.672 1 98.94 91 VAL A CA 1
ATOM 718 C C . VAL A 1 91 ? -4.07 -5.441 8.562 1 98.94 91 VAL A C 1
ATOM 720 O O . VAL A 1 91 ? -4.934 -4.988 9.32 1 98.94 91 VAL A O 1
ATOM 723 N N . ALA A 1 92 ? -3.463 -4.703 7.727 1 98.94 92 ALA A N 1
ATOM 724 C CA . ALA A 1 92 ? -3.898 -3.389 7.266 1 98.94 92 ALA A CA 1
ATOM 725 C C . ALA A 1 92 ? -4.035 -3.357 5.746 1 98.94 92 ALA A C 1
ATOM 727 O O . ALA A 1 92 ? -3.135 -3.791 5.023 1 98.94 92 ALA A O 1
ATOM 728 N N . LEU A 1 93 ? -5.141 -2.939 5.266 1 98.94 93 LEU A N 1
ATOM 729 C CA . LEU A 1 93 ? -5.383 -2.732 3.844 1 98.94 93 LEU A CA 1
ATOM 730 C C . LEU A 1 93 ? -5.363 -1.248 3.496 1 98.94 93 LEU A C 1
ATOM 732 O O . LEU A 1 93 ? -5.816 -0.416 4.285 1 98.94 93 LE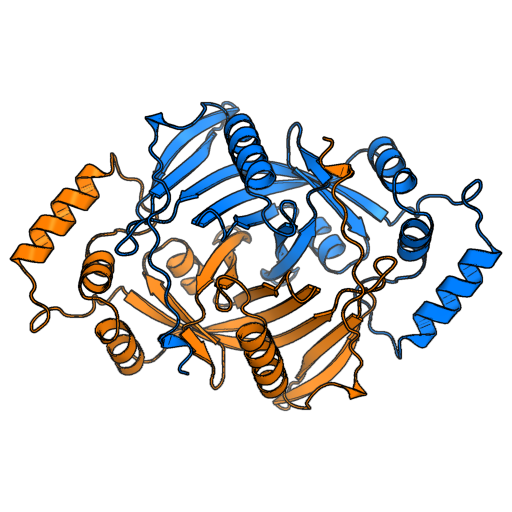U A O 1
ATOM 736 N N . THR A 1 94 ? -4.891 -0.93 2.318 1 98.94 94 THR A N 1
ATOM 737 C CA . THR A 1 94 ? -4.918 0.451 1.849 1 98.94 94 THR A CA 1
ATOM 738 C C . THR A 1 94 ? -5.32 0.515 0.378 1 98.94 94 THR A C 1
ATOM 740 O O . THR A 1 94 ? -4.648 -0.061 -0.48 1 98.94 94 THR A O 1
ATOM 743 N N . PHE A 1 95 ? -6.438 1.15 0.099 1 98.88 95 PHE A N 1
ATOM 744 C CA . PHE A 1 95 ? -6.801 1.561 -1.253 1 98.88 95 PHE A CA 1
ATOM 745 C C . PHE A 1 95 ? -6.32 2.979 -1.535 1 98.88 95 PHE A C 1
ATOM 747 O O . PHE A 1 95 ? -6.457 3.867 -0.691 1 98.88 95 PHE A O 1
ATOM 754 N N . TYR A 1 96 ? -5.75 3.164 -2.633 1 98.81 96 TYR A N 1
ATOM 755 C CA . TYR A 1 96 ? -5.383 4.508 -3.066 1 98.81 96 TYR A CA 1
ATOM 756 C C . TYR A 1 96 ? -5.883 4.781 -4.48 1 98.81 96 TYR A C 1
ATOM 758 O O . TYR A 1 96 ? -5.41 4.168 -5.441 1 98.81 96 TYR A O 1
ATOM 766 N N . TRP A 1 97 ? -6.824 5.621 -4.598 1 98.56 97 TRP A N 1
ATOM 767 C CA . TRP A 1 97 ? -7.41 6.047 -5.867 1 98.56 97 TRP A CA 1
ATOM 768 C C . TRP A 1 97 ? -6.988 7.469 -6.211 1 98.56 97 TRP A C 1
ATOM 770 O O . TRP A 1 97 ? -7.723 8.422 -5.945 1 98.56 97 TRP A O 1
ATOM 780 N N . ALA A 1 98 ? -5.852 7.578 -6.844 1 97.69 98 ALA A N 1
ATOM 781 C CA . ALA A 1 98 ? -5.23 8.867 -7.145 1 97.69 98 ALA A CA 1
ATOM 782 C C . ALA A 1 98 ? -6.145 9.727 -8.008 1 97.69 98 ALA A C 1
ATOM 784 O O . ALA A 1 98 ? -6.191 10.953 -7.852 1 97.69 98 ALA A O 1
ATOM 785 N N . GLU A 1 99 ? -6.883 9.156 -8.906 1 96.81 99 GLU A N 1
ATOM 786 C CA . GLU A 1 99 ? -7.781 9.859 -9.82 1 96.81 99 GLU A CA 1
ATOM 787 C C . GLU A 1 99 ? -8.828 10.664 -9.055 1 96.81 99 GLU A C 1
ATOM 789 O O . GLU A 1 99 ? -9.344 11.664 -9.562 1 96.81 99 GLU A O 1
ATOM 794 N N . LEU A 1 100 ? -9.078 10.219 -7.855 1 98.06 100 LEU A N 1
ATOM 795 C CA . LEU A 1 100 ? -10.109 10.844 -7.035 1 98.06 100 LEU A CA 1
ATOM 796 C C . LEU A 1 100 ? -9.492 11.523 -5.816 1 98.06 100 LEU A C 1
ATOM 798 O O . LEU A 1 100 ? -10.211 12.078 -4.98 1 98.06 100 LEU A O 1
ATOM 802 N N . GLU A 1 101 ? -8.148 11.422 -5.691 1 98.12 101 GLU A N 1
ATOM 803 C CA . GLU A 1 101 ? -7.441 11.93 -4.523 1 98.12 101 GLU A CA 1
ATOM 804 C C . GLU A 1 101 ? -8.016 11.344 -3.232 1 98.12 101 GLU A C 1
ATOM 806 O O . GLU A 1 101 ? -8.281 12.078 -2.279 1 98.12 101 GLU A O 1
ATOM 811 N N . ARG A 1 102 ? -8.219 9.953 -3.297 1 98.75 102 ARG A N 1
ATOM 812 C CA . ARG A 1 102 ? -8.836 9.266 -2.162 1 98.75 102 ARG A CA 1
ATOM 813 C C . ARG A 1 102 ? -7.992 8.086 -1.711 1 98.75 102 ARG A C 1
ATOM 815 O O . ARG A 1 102 ? -7.383 7.398 -2.535 1 98.75 102 ARG A O 1
ATOM 822 N N . GLN A 1 103 ? -8.016 7.938 -0.434 1 98.81 103 GLN A N 1
ATOM 823 C CA . GLN A 1 103 ? -7.441 6.758 0.209 1 98.81 103 GLN A CA 1
ATOM 824 C C . GLN A 1 103 ? -8.422 6.141 1.2 1 98.81 103 GLN A C 1
ATOM 826 O O . GLN A 1 103 ? -9.141 6.859 1.901 1 98.81 103 GLN A O 1
ATOM 831 N N . VAL A 1 104 ? -8.5 4.824 1.246 1 98.94 104 VAL A N 1
ATOM 832 C CA . VAL A 1 104 ? -9.203 4.102 2.299 1 98.94 104 VAL A CA 1
ATOM 833 C C . VAL A 1 104 ? -8.234 3.176 3.029 1 98.94 104 VAL A C 1
ATOM 835 O O . VAL A 1 104 ? -7.512 2.398 2.398 1 98.94 104 VAL A O 1
ATOM 838 N N . ARG A 1 105 ? -8.188 3.293 4.316 1 98.94 105 ARG A N 1
ATOM 839 C CA . ARG A 1 105 ? -7.359 2.439 5.164 1 98.94 105 ARG A CA 1
ATOM 840 C C . ARG A 1 105 ? -8.227 1.542 6.043 1 98.94 105 ARG A C 1
ATOM 842 O O . ARG A 1 105 ? -9.203 2 6.633 1 98.94 105 ARG A O 1
ATOM 849 N N . ILE A 1 106 ? -7.887 0.283 6.102 1 98.94 106 ILE A N 1
ATOM 850 C CA . ILE A 1 106 ? -8.656 -0.7 6.859 1 98.94 106 ILE A CA 1
ATOM 851 C C . ILE A 1 106 ? -7.715 -1.506 7.758 1 98.94 106 ILE A C 1
ATOM 853 O O . ILE A 1 106 ? -6.707 -2.043 7.289 1 98.94 106 ILE A O 1
ATOM 857 N N . MET A 1 107 ? -7.996 -1.532 9 1 98.81 107 MET A N 1
ATOM 858 C CA . MET A 1 107 ? -7.348 -2.461 9.922 1 98.81 107 MET A CA 1
ATOM 859 C C . MET A 1 107 ? -8.32 -3.543 10.375 1 98.81 107 MET A C 1
ATOM 861 O O . MET A 1 107 ? -9.484 -3.258 10.656 1 98.81 107 MET A O 1
ATOM 865 N N . GLY A 1 108 ? -7.824 -4.75 10.305 1 98.81 108 GLY A N 1
ATOM 866 C CA . GLY A 1 108 ? -8.711 -5.84 10.68 1 98.81 108 GLY A CA 1
ATOM 867 C C . GLY A 1 108 ? -7.984 -7.156 10.875 1 98.81 108 GLY A C 1
ATOM 868 O O . GLY A 1 108 ? -6.75 -7.199 10.875 1 98.81 108 GLY A O 1
ATOM 869 N N . LYS A 1 109 ? -8.758 -8.188 11.133 1 98.62 109 LYS A N 1
ATOM 870 C CA . LYS A 1 109 ? -8.266 -9.547 11.312 1 98.62 109 LYS A CA 1
ATOM 871 C C . LYS A 1 109 ? -8.75 -10.461 10.188 1 98.62 109 LYS A C 1
ATOM 873 O O . LYS A 1 109 ? -9.906 -10.383 9.773 1 98.62 109 LYS A O 1
ATOM 878 N N . VAL A 1 110 ? -7.887 -11.352 9.742 1 98.69 110 VAL A N 1
ATOM 879 C CA . VAL A 1 110 ? -8.281 -12.227 8.648 1 98.69 110 VAL A CA 1
ATOM 880 C C . VAL A 1 110 ? -8.828 -13.539 9.203 1 98.69 110 VAL A C 1
ATOM 882 O O . VAL A 1 110 ? -8.406 -13.992 10.273 1 98.69 110 VAL A O 1
ATOM 885 N N . GLU A 1 111 ? -9.641 -14.102 8.516 1 98.44 111 GLU A N 1
ATOM 886 C CA . GLU A 1 111 ? -10.086 -15.484 8.641 1 98.44 111 GLU A CA 1
ATOM 887 C C . GLU A 1 111 ? -10.203 -16.156 7.273 1 98.44 111 GLU A C 1
ATOM 889 O O . GLU A 1 111 ? -10.57 -15.5 6.289 1 98.44 111 GLU A O 1
ATOM 894 N N . LYS A 1 112 ? -9.898 -17.438 7.191 1 98.5 112 LYS A N 1
ATOM 895 C CA . LYS A 1 112 ? -10.094 -18.141 5.926 1 98.5 112 LYS A CA 1
ATOM 896 C C . LYS A 1 112 ? -11.57 -18.219 5.57 1 98.5 112 LYS A C 1
ATOM 898 O O . LYS A 1 112 ? -12.414 -18.469 6.441 1 98.5 112 LYS A O 1
ATOM 903 N N . VAL A 1 113 ? -11.875 -17.984 4.336 1 98.31 113 VAL A N 1
ATOM 904 C CA . VAL A 1 113 ? -13.25 -18.234 3.904 1 98.31 113 VAL A CA 1
ATOM 905 C C . VAL A 1 113 ? -13.492 -19.75 3.811 1 98.31 113 VAL A C 1
ATOM 907 O O . VAL A 1 113 ? -12.555 -20.531 3.852 1 98.31 113 VAL A O 1
ATOM 910 N N . ASN A 1 114 ? -14.711 -20.141 3.742 1 97.31 114 ASN A N 1
ATOM 911 C CA . ASN A 1 114 ? -15 -21.562 3.66 1 97.31 114 ASN A CA 1
ATOM 912 C C . ASN A 1 114 ? -14.578 -22.141 2.314 1 97.31 114 ASN A C 1
ATOM 914 O O . ASN A 1 114 ? -14.422 -21.406 1.338 1 97.31 114 ASN A O 1
ATOM 918 N N . PRO A 1 115 ? -14.32 -23.422 2.281 1 97.81 115 PRO A N 1
ATOM 919 C CA . PRO A 1 115 ? -13.836 -24.062 1.058 1 97.81 115 PRO A CA 1
ATOM 920 C C . PRO A 1 115 ? -14.766 -23.859 -0.131 1 97.81 115 PRO A C 1
ATOM 922 O O . PRO A 1 115 ? -14.305 -23.719 -1.268 1 97.81 115 PRO A O 1
ATOM 925 N N . GLU A 1 116 ? -16 -23.781 0.064 1 98.06 116 GLU A N 1
ATOM 926 C CA . GLU A 1 116 ? -16.969 -23.594 -1.018 1 98.06 116 GLU A CA 1
ATOM 927 C C . GLU A 1 116 ? -16.797 -22.219 -1.671 1 98.06 116 GLU A C 1
ATOM 929 O O . GLU A 1 116 ? -16.891 -22.094 -2.895 1 98.06 116 GLU A O 1
ATOM 934 N N . GLU A 1 117 ? -16.625 -21.219 -0.832 1 97.62 117 GLU A N 1
ATOM 935 C CA . GLU A 1 117 ? -16.375 -19.891 -1.354 1 97.62 117 GLU A CA 1
ATOM 936 C C . GLU A 1 117 ? -15.078 -19.844 -2.166 1 97.62 117 GLU A C 1
ATOM 938 O O . GLU A 1 117 ? -15.016 -19.203 -3.215 1 97.62 117 GLU A O 1
ATOM 943 N N . SER A 1 118 ? -14.086 -20.516 -1.713 1 98.5 118 SER A N 1
ATOM 944 C CA . SER A 1 118 ? -12.828 -20.609 -2.441 1 98.5 118 SER A CA 1
ATOM 945 C C . SER A 1 118 ? -13.008 -21.328 -3.771 1 98.5 118 SER A C 1
ATOM 947 O O . SER A 1 118 ? -12.461 -20.906 -4.793 1 98.5 118 SER A O 1
ATOM 949 N N . ASP A 1 119 ? -13.75 -22.406 -3.777 1 98.38 119 ASP A N 1
ATOM 950 C CA . ASP A 1 119 ? -14.023 -23.156 -5.004 1 98.38 119 ASP A CA 1
ATOM 951 C C . ASP A 1 119 ? -14.758 -22.281 -6.02 1 98.38 119 ASP A C 1
ATOM 953 O O . ASP A 1 119 ? -14.383 -22.25 -7.195 1 98.38 119 ASP A O 1
ATOM 957 N N . GLU A 1 120 ? -15.773 -21.625 -5.527 1 97.62 120 GLU A N 1
ATOM 958 C CA . GLU A 1 120 ? -16.578 -20.781 -6.418 1 97.62 120 GLU A CA 1
ATOM 959 C C . GLU A 1 120 ? -15.695 -19.766 -7.148 1 97.62 120 GLU A C 1
ATOM 961 O O . GLU A 1 120 ? -15.805 -19.609 -8.367 1 97.62 120 GLU A O 1
ATOM 966 N N . TYR A 1 121 ? -14.883 -19.109 -6.398 1 97.69 121 TYR A N 1
ATOM 967 C CA . TYR A 1 121 ? -14.023 -18.109 -7.035 1 97.69 121 TYR A CA 1
ATOM 968 C C . TYR A 1 121 ? -12.984 -18.781 -7.934 1 97.69 121 TYR A C 1
ATOM 970 O O . TYR A 1 121 ? -12.758 -18.328 -9.062 1 97.69 121 TYR A O 1
ATOM 978 N N . PHE A 1 122 ? -12.328 -19.875 -7.457 1 98.12 122 PHE A N 1
ATOM 979 C CA . PHE A 1 122 ? -11.305 -20.594 -8.219 1 98.12 122 PHE A CA 1
ATOM 980 C C . PHE A 1 122 ? -11.828 -20.984 -9.594 1 98.12 122 PHE A C 1
ATOM 982 O O . PHE A 1 122 ? -11.172 -20.719 -10.609 1 98.12 122 PHE A O 1
ATOM 989 N N . PHE A 1 123 ? -12.969 -21.469 -9.688 1 97.19 123 PHE A N 1
ATOM 990 C CA . PHE A 1 123 ? -13.492 -22.016 -10.93 1 97.19 123 PHE A CA 1
ATOM 991 C C . PHE A 1 123 ? -14.07 -20.906 -11.812 1 97.19 123 PHE A C 1
ATOM 993 O O . PHE A 1 123 ? -14.344 -21.125 -12.992 1 97.19 123 PHE A O 1
ATOM 1000 N N . SER A 1 124 ? -14.289 -19.703 -11.234 1 96.25 124 SER A N 1
ATOM 1001 C CA . SER A 1 124 ? -14.727 -18.578 -12.039 1 96.25 124 SER A CA 1
ATOM 1002 C C . SER A 1 124 ? -13.555 -17.969 -12.805 1 96.25 124 SER A C 1
ATOM 1004 O O . SER A 1 124 ? -13.758 -17.172 -13.734 1 96.25 124 SER A O 1
ATOM 1006 N N . ARG A 1 125 ? -12.352 -18.266 -12.461 1 95.75 125 ARG A N 1
ATOM 1007 C CA . ARG A 1 125 ? -11.148 -17.719 -13.078 1 95.75 125 ARG A CA 1
ATOM 1008 C C . ARG A 1 125 ? -10.875 -18.359 -14.43 1 95.75 125 ARG A C 1
ATOM 1010 O O . ARG A 1 125 ? -11.305 -19.484 -14.68 1 95.75 125 ARG A O 1
ATOM 1017 N N . PRO A 1 126 ? -10.156 -17.656 -15.32 1 94.75 126 PRO A N 1
ATOM 1018 C CA . PRO A 1 126 ? -9.719 -18.312 -16.562 1 94.75 126 PRO A CA 1
ATOM 1019 C C . PRO A 1 126 ? -8.914 -19.578 -16.312 1 94.75 126 PRO A C 1
ATOM 1021 O O . PRO A 1 126 ? -8.172 -19.656 -15.32 1 94.75 126 PRO A O 1
ATOM 1024 N N . PHE A 1 127 ? -9.023 -20.547 -17.203 1 96.38 127 PHE A N 1
ATOM 1025 C CA . PHE A 1 127 ? -8.352 -21.828 -17.062 1 96.38 127 PHE A CA 1
ATOM 1026 C C . PHE A 1 127 ? -6.855 -21.625 -16.859 1 96.38 127 PHE A C 1
ATOM 1028 O O . PHE A 1 127 ? -6.238 -22.312 -16.031 1 96.38 127 PHE A O 1
ATOM 1035 N N . SER A 1 128 ? -6.25 -20.703 -17.547 1 95.31 128 SER A N 1
ATOM 1036 C CA . SER A 1 128 ? -4.82 -20.453 -17.406 1 95.31 128 SER A CA 1
ATOM 1037 C C . SER A 1 128 ? -4.469 -19.984 -16 1 95.31 128 SER A C 1
ATOM 1039 O O . SER A 1 128 ? -3.402 -20.328 -15.477 1 95.31 128 SER A O 1
ATOM 1041 N N . SER A 1 129 ? -5.316 -19.203 -15.398 1 94.69 129 SER A N 1
ATOM 1042 C CA . SER A 1 129 ? -5.098 -18.75 -14.031 1 94.69 129 SER A CA 1
ATOM 1043 C C . SER A 1 129 ? -5.266 -19.891 -13.031 1 94.69 129 SER A C 1
ATOM 1045 O O . SER A 1 129 ? -4.574 -19.938 -12.016 1 94.69 129 SER A O 1
ATOM 1047 N N . GLN A 1 130 ? -6.27 -20.766 -13.289 1 97.06 130 GLN A N 1
ATOM 1048 C CA . GLN A 1 130 ? -6.422 -21.953 -12.469 1 97.06 130 GLN A CA 1
ATOM 1049 C C . GLN A 1 130 ? -5.148 -22.797 -12.477 1 97.06 130 GLN A C 1
ATOM 1051 O O . GLN A 1 130 ? -4.656 -23.203 -11.422 1 97.06 130 GLN A O 1
ATOM 1056 N N . ILE A 1 131 ? -4.613 -23.016 -13.648 1 96.94 131 ILE A N 1
ATOM 1057 C CA . ILE A 1 131 ? -3.367 -23.75 -13.812 1 96.94 131 ILE A CA 1
ATOM 1058 C C . ILE A 1 131 ? -2.242 -23.031 -13.062 1 96.94 131 ILE A C 1
ATOM 1060 O O . ILE A 1 131 ? -1.431 -23.672 -12.398 1 96.94 131 ILE A O 1
ATOM 1064 N N . GLY A 1 132 ? -2.217 -21.703 -13.188 1 95.44 132 GLY A N 1
ATOM 1065 C CA . GLY A 1 132 ? -1.198 -20.906 -12.508 1 95.44 132 GLY A CA 1
ATOM 1066 C C . GLY A 1 132 ? -1.146 -21.172 -11.016 1 95.44 132 GLY A C 1
ATOM 1067 O O . GLY A 1 132 ? -0.068 -21.156 -10.422 1 95.44 132 GLY A O 1
ATOM 1068 N N . ALA A 1 133 ? -2.254 -21.359 -10.391 1 95.62 133 ALA A N 1
ATOM 1069 C CA . ALA A 1 133 ? -2.344 -21.609 -8.961 1 95.62 133 ALA A CA 1
ATOM 1070 C C . ALA A 1 133 ? -1.663 -22.938 -8.602 1 95.62 133 ALA A C 1
ATOM 1072 O O . ALA A 1 133 ? -1.208 -23.109 -7.465 1 95.62 133 ALA A O 1
ATOM 1073 N N . TRP A 1 134 ? -1.606 -23.812 -9.492 1 96.31 134 TRP A N 1
ATOM 1074 C CA . TRP A 1 134 ? -0.951 -25.094 -9.297 1 96.31 134 TRP A CA 1
ATOM 1075 C C . TRP A 1 134 ? 0.543 -25 -9.586 1 96.31 134 TRP A C 1
ATOM 1077 O O . TRP A 1 134 ? 1.346 -25.734 -8.992 1 96.31 134 TRP A O 1
ATOM 1087 N N . VAL A 1 135 ? 0.931 -24.172 -10.438 1 95.31 135 VAL A N 1
ATOM 1088 C CA . VAL A 1 135 ? 2.273 -24.125 -11.008 1 95.31 135 VAL A CA 1
ATOM 1089 C C . VAL A 1 135 ? 3.248 -23.547 -9.984 1 95.31 135 VAL A C 1
ATOM 1091 O O . VAL A 1 135 ? 4.355 -24.062 -9.812 1 95.31 135 VAL A O 1
ATOM 1094 N N . SER A 1 136 ? 2.836 -22.562 -9.273 1 92.69 136 SER A N 1
ATOM 1095 C CA . SER A 1 136 ? 3.779 -21.641 -8.633 1 92.69 136 SER A CA 1
ATOM 1096 C C . SER A 1 136 ? 3.979 -22 -7.164 1 92.69 136 SER A C 1
ATOM 1098 O O . SER A 1 136 ? 3.043 -21.906 -6.367 1 92.69 136 SER A O 1
ATOM 1100 N N . PRO A 1 137 ? 5.148 -22.469 -6.781 1 94.38 137 PRO A N 1
ATOM 1101 C CA . PRO A 1 137 ? 5.477 -22.453 -5.352 1 94.38 137 PRO A CA 1
ATOM 1102 C C . PRO A 1 137 ? 5.719 -21.031 -4.82 1 94.38 137 PRO A C 1
ATOM 1104 O O . PRO A 1 137 ? 6.848 -20.688 -4.461 1 94.38 137 PRO A O 1
ATOM 1107 N N . GLN A 1 138 ? 4.73 -20.281 -4.68 1 93.38 138 GLN A N 1
ATOM 1108 C CA . GLN A 1 138 ? 4.75 -18.828 -4.535 1 93.38 138 GLN A CA 1
ATOM 1109 C C . GLN A 1 138 ? 5.762 -18.391 -3.475 1 93.38 138 GLN A C 1
ATOM 1111 O O . GLN A 1 138 ? 5.773 -18.938 -2.365 1 93.38 138 GLN A O 1
ATOM 1116 N N . SER A 1 139 ? 6.668 -17.484 -3.846 1 94.94 139 SER A N 1
ATOM 1117 C CA . SER A 1 139 ? 7.621 -16.75 -3.02 1 94.94 139 SER A CA 1
ATOM 1118 C C . SER A 1 139 ? 8.906 -17.547 -2.809 1 94.94 139 SER A C 1
ATOM 1120 O O . SER A 1 139 ? 9.852 -17.047 -2.193 1 94.94 139 SER A O 1
ATOM 1122 N N . GLU A 1 140 ? 8.953 -18.797 -3.27 1 95.69 140 GLU A N 1
ATOM 1123 C CA . GLU A 1 140 ? 10.195 -19.562 -3.213 1 95.69 140 GLU A CA 1
ATOM 1124 C C . GLU A 1 140 ? 11.164 -19.125 -4.305 1 95.69 140 GLU A C 1
ATOM 1126 O O . GLU A 1 140 ? 10.75 -18.656 -5.363 1 95.69 140 GLU A O 1
ATOM 1131 N N . VAL A 1 141 ? 12.438 -19.297 -3.998 1 96.81 141 VAL A N 1
ATOM 1132 C CA . VAL A 1 141 ? 13.461 -19.016 -5 1 96.81 141 VAL A CA 1
ATOM 1133 C C . VAL A 1 141 ? 13.406 -20.062 -6.105 1 96.81 141 VAL A C 1
ATOM 1135 O O . VAL A 1 141 ? 13.312 -21.266 -5.824 1 96.81 141 VAL A O 1
ATOM 1138 N N . ILE A 1 142 ? 13.422 -19.641 -7.363 1 95.38 142 ILE A N 1
ATOM 1139 C CA . ILE A 1 142 ? 13.477 -20.547 -8.5 1 95.38 142 ILE A CA 1
ATOM 1140 C C . ILE A 1 142 ? 14.633 -20.156 -9.414 1 95.38 142 ILE A C 1
ATOM 1142 O O . ILE A 1 142 ? 15.07 -19.016 -9.422 1 95.38 142 ILE A O 1
ATOM 1146 N N . SER A 1 143 ? 15.062 -21.062 -10.164 1 91.94 143 SER A N 1
ATOM 1147 C CA . SER A 1 143 ? 16.266 -20.859 -10.961 1 91.94 143 SER A CA 1
ATOM 1148 C C . SER A 1 143 ? 15.992 -19.938 -12.148 1 91.94 143 SER A C 1
ATOM 1150 O O . SER A 1 143 ? 16.812 -19.062 -12.461 1 91.94 143 SER A O 1
ATOM 1152 N N . ASN A 1 144 ? 14.977 -20.25 -12.812 1 92.25 144 ASN A N 1
ATOM 1153 C CA . ASN A 1 144 ? 14.602 -19.453 -13.977 1 92.25 144 ASN A CA 1
ATOM 1154 C C . ASN A 1 144 ? 13.125 -19.641 -14.336 1 92.25 144 ASN A C 1
ATOM 1156 O O . ASN A 1 144 ? 12.422 -20.422 -13.695 1 92.25 144 ASN A O 1
ATOM 1160 N N . ARG A 1 145 ? 12.703 -18.891 -15.258 1 93.12 145 ARG A N 1
ATOM 1161 C CA . ARG A 1 145 ? 11.305 -18.922 -15.656 1 93.12 145 ARG A CA 1
ATOM 1162 C C . ARG A 1 145 ? 10.945 -20.25 -16.312 1 93.12 145 ARG A C 1
ATOM 1164 O O . ARG A 1 145 ? 9.789 -20.656 -16.297 1 93.12 145 ARG A O 1
ATOM 1171 N N . ASP A 1 146 ? 11.883 -20.906 -16.922 1 93.38 146 ASP A N 1
ATOM 1172 C CA . ASP A 1 146 ? 11.641 -22.156 -17.625 1 93.38 146 ASP A CA 1
ATOM 1173 C C . ASP A 1 146 ? 11.086 -23.219 -16.672 1 93.38 146 ASP A C 1
ATOM 1175 O O . ASP A 1 146 ? 10.289 -24.062 -17.078 1 93.38 146 ASP A O 1
ATOM 1179 N N . THR A 1 147 ? 11.516 -23.109 -15.453 1 92.81 147 THR A N 1
ATOM 1180 C CA . THR A 1 147 ? 10.992 -24.031 -14.445 1 92.81 147 THR A CA 1
ATOM 1181 C C . THR A 1 147 ? 9.477 -23.938 -14.352 1 92.81 147 THR A C 1
ATOM 1183 O O . THR A 1 147 ? 8.781 -24.953 -14.266 1 92.81 147 THR A O 1
ATOM 1186 N N . LEU A 1 148 ? 8.953 -22.75 -14.391 1 94.38 148 LEU A N 1
ATOM 1187 C CA . LEU A 1 148 ? 7.516 -22.516 -14.328 1 94.38 148 LEU A CA 1
ATOM 1188 C C . LEU A 1 148 ? 6.836 -22.984 -15.609 1 94.38 148 LEU A C 1
ATOM 1190 O O . LEU A 1 148 ? 5.766 -23.609 -15.562 1 94.38 148 LEU A O 1
ATOM 1194 N N . ALA A 1 149 ? 7.473 -22.719 -16.719 1 94.38 149 ALA A N 1
ATOM 1195 C CA . ALA A 1 149 ? 6.918 -23.078 -18.031 1 94.38 149 ALA A CA 1
ATOM 1196 C C . ALA A 1 149 ? 6.785 -24.594 -18.156 1 94.38 149 ALA A C 1
ATOM 1198 O O . ALA A 1 149 ? 5.793 -25.094 -18.703 1 94.38 149 ALA A O 1
ATOM 1199 N N . GLN A 1 150 ? 7.785 -25.25 -17.719 1 95.5 150 GLN A N 1
ATOM 1200 C CA . GLN A 1 150 ? 7.77 -26.703 -17.781 1 95.5 150 GLN A CA 1
ATOM 1201 C C . GLN A 1 150 ? 6.645 -27.281 -16.938 1 95.5 150 GLN A C 1
ATOM 1203 O O . GLN A 1 150 ? 5.902 -28.156 -17.375 1 95.5 150 GLN A O 1
ATOM 1208 N N . LYS A 1 151 ? 6.582 -26.781 -15.734 1 95.62 151 LYS A N 1
ATOM 1209 C CA . LYS A 1 151 ? 5.52 -27.234 -14.844 1 95.62 151 LYS A CA 1
ATOM 1210 C C . LYS A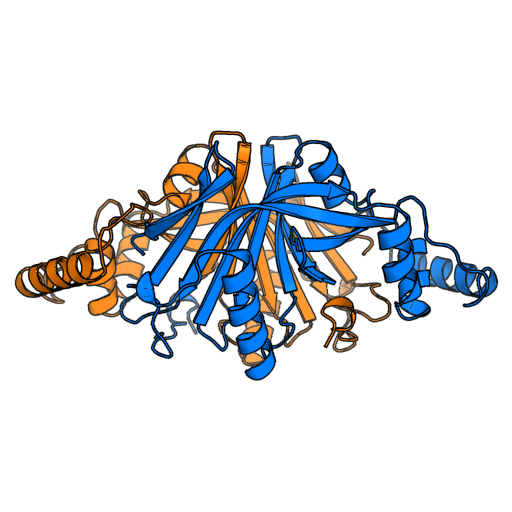 1 151 ? 4.145 -26.906 -15.422 1 95.62 151 LYS A C 1
ATOM 1212 O O . LYS A 1 151 ? 3.219 -27.719 -15.336 1 95.62 151 LYS A O 1
ATOM 1217 N N . GLU A 1 152 ? 3.98 -25.781 -15.969 1 95.75 152 GLU A N 1
ATOM 1218 C CA . GLU A 1 152 ? 2.732 -25.375 -16.609 1 95.75 152 GLU A CA 1
ATOM 1219 C C . GLU A 1 152 ? 2.342 -26.344 -17.719 1 95.75 152 GLU A C 1
ATOM 1221 O O . GLU A 1 152 ? 1.196 -26.781 -17.797 1 95.75 152 GLU A O 1
ATOM 1226 N N . ALA A 1 153 ? 3.273 -26.672 -18.562 1 96 153 ALA A N 1
ATOM 1227 C CA . ALA A 1 153 ? 3.029 -27.578 -19.688 1 96 153 ALA A CA 1
ATOM 1228 C C . ALA A 1 153 ? 2.58 -28.953 -19.188 1 96 153 ALA A C 1
ATOM 1230 O O . ALA A 1 153 ? 1.678 -29.562 -19.766 1 96 153 ALA A O 1
ATOM 1231 N N . GLU A 1 154 ? 3.268 -29.391 -18.188 1 97 154 GLU A N 1
ATOM 1232 C CA . GLU A 1 154 ? 2.904 -30.672 -17.594 1 97 154 GLU A CA 1
ATOM 1233 C C . GLU A 1 154 ? 1.468 -30.656 -17.078 1 97 154 GLU A C 1
ATOM 1235 O O . GLU A 1 154 ? 0.725 -31.625 -17.25 1 97 154 GLU A O 1
ATOM 1240 N N . LEU A 1 155 ? 1.11 -29.609 -16.438 1 96.5 155 LEU A N 1
ATOM 1241 C CA . LEU A 1 155 ? -0.209 -29.5 -15.828 1 96.5 155 LEU A CA 1
ATOM 1242 C C . LEU A 1 155 ? -1.292 -29.359 -16.891 1 96.5 155 LEU A C 1
ATOM 1244 O O . LEU A 1 155 ? -2.41 -29.844 -16.719 1 96.5 155 LEU A O 1
ATOM 1248 N N . TYR A 1 156 ? -1.002 -28.734 -18.031 1 95.88 156 TYR A N 1
ATOM 1249 C CA . TYR A 1 156 ? -1.95 -28.625 -19.141 1 95.88 156 TYR A CA 1
ATOM 1250 C C . TYR A 1 156 ? -2.23 -29.984 -19.75 1 95.88 156 TYR A C 1
ATOM 1252 O O . TYR A 1 156 ? -3.295 -30.219 -20.328 1 95.88 156 TYR A O 1
ATOM 1260 N N . LYS A 1 157 ? -1.272 -30.891 -19.656 1 96.56 157 LYS A N 1
ATOM 1261 C CA . LYS A 1 157 ? -1.472 -32.25 -20.109 1 96.56 157 LYS A CA 1
ATOM 1262 C C . LYS A 1 157 ? -2.303 -33.062 -19.109 1 96.56 157 LYS A C 1
ATOM 1264 O O . LYS A 1 157 ? -3.057 -33.938 -19.5 1 96.56 157 LYS A O 1
ATOM 1269 N N . LYS A 1 158 ? -2.156 -32.688 -17.875 1 96.44 158 LYS A N 1
ATOM 1270 C CA . LYS A 1 158 ? -2.797 -33.438 -16.797 1 96.44 158 LYS A CA 1
ATOM 1271 C C . LYS A 1 158 ? -4.242 -32.969 -16.609 1 96.44 158 LYS A C 1
ATOM 1273 O O . LYS A 1 158 ? -5.113 -33.781 -16.281 1 96.44 158 LYS A O 1
ATOM 1278 N N . PHE A 1 159 ? -4.484 -31.672 -16.734 1 96.31 159 PHE A N 1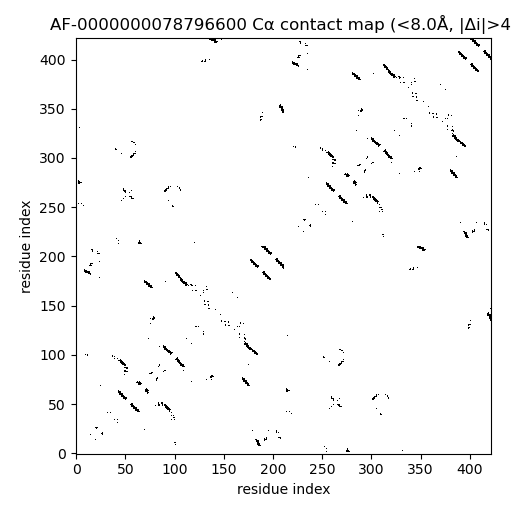
ATOM 1279 C CA . PHE A 1 159 ? -5.777 -31.094 -16.391 1 96.31 159 PHE A CA 1
ATOM 1280 C C . PHE A 1 159 ? -6.504 -30.594 -17.641 1 96.31 159 PHE A C 1
ATOM 1282 O O . PHE A 1 159 ? -5.867 -30.172 -18.594 1 96.31 159 PHE A O 1
ATOM 1289 N N . SER A 1 160 ? -7.824 -30.719 -17.641 1 95.19 160 SER A N 1
ATOM 1290 C CA . SER A 1 160 ? -8.758 -30.016 -18.516 1 95.19 160 SER A CA 1
ATOM 1291 C C . SER A 1 160 ? -9.68 -29.094 -17.719 1 95.19 160 SER A C 1
ATOM 1293 O O . SER A 1 160 ? -9.727 -29.188 -16.484 1 95.19 160 SER A O 1
ATOM 1295 N N . PRO A 1 161 ? -10.312 -28.141 -18.344 1 93.69 161 PRO A N 1
ATOM 1296 C CA . PRO A 1 161 ? -11.266 -27.297 -17.625 1 93.69 161 PRO A CA 1
ATOM 1297 C C . PRO A 1 161 ? -12.289 -28.109 -16.828 1 93.69 161 PRO A C 1
ATOM 1299 O O . PRO A 1 161 ? -12.766 -27.672 -15.789 1 93.69 161 PRO A O 1
ATOM 1302 N N . GLU A 1 162 ? -12.562 -29.328 -17.281 1 94.56 162 GLU A N 1
ATOM 1303 C CA . GLU A 1 162 ? -13.586 -30.156 -16.656 1 94.56 162 GLU A CA 1
ATOM 1304 C C . GLU A 1 162 ? -13.008 -30.969 -15.5 1 94.56 162 GLU A C 1
ATOM 1306 O O . GLU A 1 162 ? -13.75 -31.422 -14.617 1 94.56 162 GLU A O 1
ATOM 1311 N N . THR A 1 163 ? -11.734 -31.078 -15.43 1 96.62 163 THR A N 1
ATOM 1312 C CA . THR A 1 163 ? -11.172 -32.031 -14.492 1 96.62 163 THR A CA 1
ATOM 1313 C C . THR A 1 163 ? -10.312 -31.328 -13.445 1 96.62 163 THR A C 1
ATOM 1315 O O . THR A 1 163 ? -9.969 -31.922 -12.414 1 96.62 163 THR A O 1
ATOM 1318 N N . ILE A 1 164 ? -9.93 -30.141 -13.68 1 97.38 164 ILE A N 1
ATOM 1319 C CA . ILE A 1 164 ? -9.047 -29.453 -12.758 1 97.38 164 ILE A CA 1
ATOM 1320 C C . ILE A 1 164 ? -9.734 -29.266 -11.406 1 97.38 164 ILE A C 1
ATOM 1322 O O . ILE A 1 164 ? -10.961 -29.109 -11.344 1 97.38 164 ILE A O 1
ATOM 1326 N N . THR A 1 165 ? -8.938 -29.328 -10.312 1 97.75 165 THR A N 1
ATOM 1327 C CA . THR A 1 165 ? -9.414 -29.078 -8.953 1 97.75 165 THR A CA 1
ATOM 1328 C C . THR A 1 165 ? -8.648 -27.922 -8.32 1 97.75 165 THR A C 1
ATOM 1330 O O . THR A 1 165 ? -7.551 -27.578 -8.766 1 97.75 165 THR A O 1
ATOM 1333 N N . ARG A 1 166 ? -9.211 -27.297 -7.367 1 98.25 166 ARG A N 1
ATOM 1334 C CA . ARG A 1 166 ? -8.508 -26.266 -6.613 1 98.25 166 ARG A CA 1
ATOM 1335 C C . ARG A 1 166 ? -7.434 -26.875 -5.715 1 98.25 166 ARG A C 1
ATOM 1337 O O . ARG A 1 166 ? -7.719 -27.781 -4.934 1 98.25 166 ARG A O 1
ATOM 1344 N N . PRO A 1 167 ? -6.234 -26.406 -5.82 1 97.69 167 PRO A N 1
ATOM 1345 C CA . PRO A 1 167 ? -5.25 -26.922 -4.863 1 97.69 167 PRO A CA 1
ATOM 1346 C C . PRO A 1 167 ? -5.594 -26.562 -3.418 1 97.69 167 PRO A C 1
ATOM 1348 O O . PRO A 1 167 ? -6.094 -25.453 -3.154 1 97.69 167 PRO A O 1
ATOM 1351 N N . ALA A 1 168 ? -5.262 -27.375 -2.436 1 97 168 ALA A N 1
ATOM 1352 C CA . ALA A 1 168 ? -5.59 -27.188 -1.025 1 97 168 ALA A CA 1
ATOM 1353 C C . ALA A 1 168 ? -4.875 -25.969 -0.454 1 97 168 ALA A C 1
ATOM 1355 O O . ALA A 1 168 ? -5.352 -25.359 0.505 1 97 168 ALA A O 1
ATOM 1356 N N . HIS A 1 169 ? -3.789 -25.625 -1.043 1 97.75 169 HIS A N 1
ATOM 1357 C CA . HIS A 1 169 ? -2.973 -24.547 -0.516 1 97.75 169 HIS A CA 1
ATOM 1358 C C . HIS A 1 169 ? -3.395 -23.203 -1.106 1 97.75 169 HIS A C 1
ATOM 1360 O O . HIS A 1 169 ? -2.721 -22.188 -0.899 1 97.75 169 HIS A O 1
ATOM 1366 N N . TRP A 1 170 ? -4.418 -23.188 -1.862 1 98.25 170 TRP A N 1
ATOM 1367 C CA . TRP A 1 170 ? -4.934 -21.969 -2.457 1 98.25 170 TRP A CA 1
ATOM 1368 C C . TRP A 1 170 ? -6.352 -21.672 -1.973 1 98.25 170 TRP A C 1
ATOM 1370 O O . TRP A 1 170 ? -7.18 -22.594 -1.889 1 98.25 170 TRP A O 1
ATOM 1380 N N . GLY A 1 171 ? -6.66 -20.422 -1.61 1 98.44 171 GLY A N 1
ATOM 1381 C CA . GLY A 1 171 ? -7.984 -20.062 -1.135 1 98.44 171 GLY A CA 1
ATOM 1382 C C . GLY A 1 171 ? -8.07 -18.609 -0.675 1 98.44 171 GLY A C 1
ATOM 1383 O O . GLY A 1 171 ? -7.188 -17.812 -0.971 1 98.44 171 GLY A O 1
ATOM 1384 N N . GLY A 1 172 ? -9.195 -18.297 -0.005 1 98.5 172 GLY A N 1
ATOM 1385 C CA . GLY A 1 172 ? -9.492 -16.906 0.293 1 98.5 172 GLY A CA 1
ATOM 1386 C C . GLY A 1 172 ? 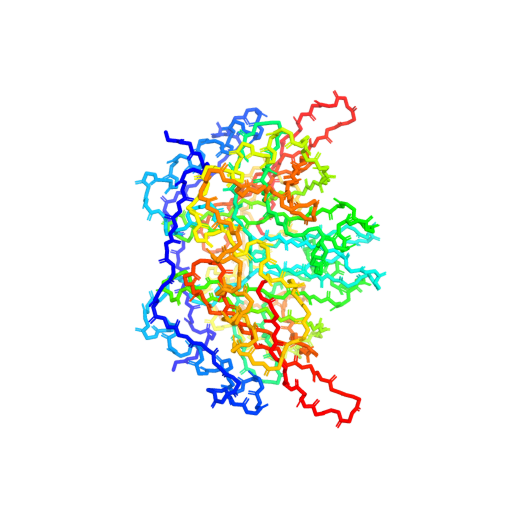-9.352 -16.562 1.766 1 98.5 172 GLY A C 1
ATOM 1387 O O . GLY A 1 172 ? -9.398 -17.453 2.619 1 98.5 172 GLY A O 1
ATOM 1388 N N . TYR A 1 173 ? -9.117 -15.336 2.014 1 98.88 173 TYR A N 1
ATOM 1389 C CA . TYR A 1 173 ? -9.195 -14.703 3.324 1 98.88 173 TYR A CA 1
ATOM 1390 C C . TYR A 1 173 ? -10.242 -13.594 3.33 1 98.88 173 TYR A C 1
ATOM 1392 O O . TYR A 1 173 ? -10.438 -12.906 2.324 1 98.88 173 TYR A O 1
ATOM 1400 N N . ARG A 1 174 ? -10.914 -13.5 4.418 1 98.88 174 ARG A N 1
ATOM 1401 C CA . ARG A 1 174 ? -11.773 -12.352 4.703 1 98.88 174 ARG A CA 1
ATOM 1402 C C . ARG A 1 174 ? -11.18 -11.484 5.812 1 98.88 174 ARG A C 1
ATOM 1404 O O . ARG A 1 174 ? -10.852 -11.984 6.891 1 98.88 174 ARG A O 1
ATOM 1411 N N . VAL A 1 175 ? -11 -10.227 5.57 1 98.88 175 VAL A N 1
ATOM 1412 C CA . VAL A 1 175 ? -10.57 -9.281 6.598 1 98.88 175 VAL A CA 1
ATOM 1413 C C . VAL A 1 175 ? -11.789 -8.711 7.316 1 98.88 175 VAL A C 1
ATOM 1415 O O . VAL A 1 175 ? -12.617 -8.039 6.703 1 98.88 175 VAL A O 1
ATOM 1418 N N . MET A 1 176 ? -11.906 -9.016 8.516 1 98.69 176 MET A N 1
ATOM 1419 C CA . MET A 1 176 ? -12.93 -8.422 9.375 1 98.69 176 MET A CA 1
ATOM 1420 C C . MET A 1 176 ? -12.414 -7.137 10.016 1 98.69 176 MET A C 1
ATOM 1422 O O . MET A 1 176 ? -11.555 -7.176 10.898 1 98.69 176 MET A O 1
ATOM 1426 N N . PRO A 1 177 ? -12.992 -5.977 9.625 1 98.75 177 PRO A N 1
ATOM 1427 C CA . PRO A 1 177 ? -12.383 -4.711 10.047 1 98.75 177 PRO A CA 1
ATOM 1428 C C . PRO A 1 177 ? -12.781 -4.312 11.469 1 98.75 177 PRO A C 1
ATOM 1430 O O . PRO A 1 177 ? -13.922 -4.555 11.883 1 98.75 177 PRO A O 1
ATOM 1433 N N . TYR A 1 178 ? -11.898 -3.686 12.18 1 98.56 178 TYR A N 1
ATOM 1434 C CA . TYR A 1 178 ? -12.234 -3.025 13.438 1 98.56 178 TYR A CA 1
ATOM 1435 C C . TYR A 1 178 ? -11.953 -1.531 13.359 1 98.56 178 TYR A C 1
ATOM 1437 O O . TYR A 1 178 ? -12.336 -0.773 14.258 1 98.56 178 TYR A O 1
ATOM 1445 N N . GLU A 1 179 ? -11.336 -1.073 12.352 1 98.75 179 GLU A N 1
ATOM 1446 C CA . GLU A 1 179 ? -11.125 0.339 12.055 1 98.75 179 GLU A CA 1
ATOM 1447 C C . GLU A 1 179 ? -11.102 0.588 10.547 1 98.75 179 GLU A C 1
ATOM 1449 O O . GLU A 1 179 ? -10.484 -0.166 9.797 1 98.75 179 GLU A O 1
ATOM 1454 N N . ILE A 1 180 ? -11.789 1.584 10.039 1 98.88 180 ILE A N 1
ATOM 1455 C CA . ILE A 1 180 ? -11.781 2.008 8.641 1 98.88 180 ILE A CA 1
ATOM 1456 C C . ILE A 1 180 ? -11.68 3.529 8.57 1 98.88 180 ILE A C 1
ATOM 1458 O O . ILE A 1 180 ? -12.453 4.242 9.203 1 98.88 180 ILE A O 1
ATOM 1462 N N . GLU A 1 181 ? -10.742 4.012 7.824 1 98.94 181 GLU A N 1
ATOM 1463 C CA . GLU A 1 181 ? -10.531 5.449 7.668 1 98.94 181 GLU A CA 1
ATOM 1464 C C . GLU A 1 181 ? -10.68 5.875 6.207 1 98.94 181 GLU A C 1
ATOM 1466 O O . GLU A 1 181 ? -10.109 5.242 5.312 1 98.94 181 GLU A O 1
ATOM 1471 N N . PHE A 1 182 ? -11.453 6.902 5.992 1 98.88 182 PHE A N 1
ATOM 1472 C CA . PHE A 1 182 ? -11.617 7.52 4.684 1 98.88 182 PHE A CA 1
ATOM 1473 C C . PHE A 1 182 ? -10.867 8.844 4.605 1 98.88 182 PHE A C 1
ATOM 1475 O O . PHE A 1 182 ? -11.07 9.727 5.438 1 98.88 182 PHE A O 1
ATOM 1482 N N . TRP A 1 183 ? -10 8.969 3.654 1 98.75 183 TRP A N 1
ATOM 1483 C CA . TRP A 1 183 ? -9.125 10.117 3.447 1 98.75 183 TRP A CA 1
ATOM 1484 C C . TRP A 1 183 ? -9.422 10.789 2.109 1 98.75 183 TRP A C 1
ATOM 1486 O O . TRP A 1 183 ? -9.469 10.125 1.072 1 98.75 183 TRP A O 1
ATOM 1496 N N . GLN A 1 184 ? -9.664 12.086 2.084 1 98.62 184 GLN A N 1
ATOM 1497 C CA . GLN A 1 184 ? -9.891 12.898 0.89 1 98.62 184 GLN A CA 1
ATOM 1498 C C . GLN A 1 184 ? -8.875 14.023 0.787 1 98.62 184 GLN A C 1
ATOM 1500 O O . GLN A 1 184 ? -8.766 14.852 1.693 1 98.62 184 GLN A O 1
ATOM 1505 N N . GLY A 1 185 ? -8.148 14.062 -0.326 1 97.5 185 GLY A N 1
ATOM 1506 C CA . GLY A 1 185 ? -7.176 15.109 -0.555 1 97.5 185 GLY A CA 1
ATOM 1507 C C . GLY A 1 185 ? -7.785 16.5 -0.564 1 97.5 185 GLY A C 1
ATOM 1508 O O . GLY A 1 185 ? -8.875 16.703 -1.096 1 97.5 185 GLY A O 1
ATOM 1509 N N . ARG A 1 186 ? -7.094 17.406 0.09 1 95.5 186 ARG A N 1
ATOM 1510 C CA . ARG A 1 186 ? -7.453 18.812 0.133 1 95.5 186 ARG A CA 1
ATOM 1511 C C . ARG A 1 186 ? -6.23 19.703 -0.101 1 95.5 186 ARG A C 1
ATOM 1513 O O . ARG A 1 186 ? -5.094 19.25 0.065 1 95.5 186 ARG A O 1
ATOM 1520 N N . PRO A 1 187 ? -6.41 20.938 -0.396 1 91.44 187 PRO A N 1
ATOM 1521 C CA . PRO A 1 187 ? -5.277 21.844 -0.555 1 91.44 187 PRO A CA 1
ATOM 1522 C C . PRO A 1 187 ? -4.516 22.078 0.749 1 91.44 187 PRO A C 1
ATOM 1524 O O . PRO A 1 187 ? -5.027 21.766 1.828 1 91.44 187 PRO A O 1
ATOM 1527 N N . SER A 1 188 ? -3.221 22.516 0.629 1 90 188 SER A N 1
ATOM 1528 C CA . SER A 1 188 ? -2.371 22.922 1.743 1 90 188 SER A CA 1
ATOM 1529 C C . SER A 1 188 ? -2.08 21.75 2.676 1 90 188 SER A C 1
ATOM 1531 O O . SER A 1 188 ? -1.784 21.953 3.855 1 90 188 SER A O 1
ATOM 1533 N N . ARG A 1 189 ? -2.352 20.531 2.188 1 92.12 189 ARG A N 1
ATOM 1534 C CA . ARG A 1 189 ? -2.113 19.297 2.918 1 92.12 189 ARG A CA 1
ATOM 1535 C C . ARG A 1 189 ? -3.041 19.188 4.121 1 92.12 189 ARG A C 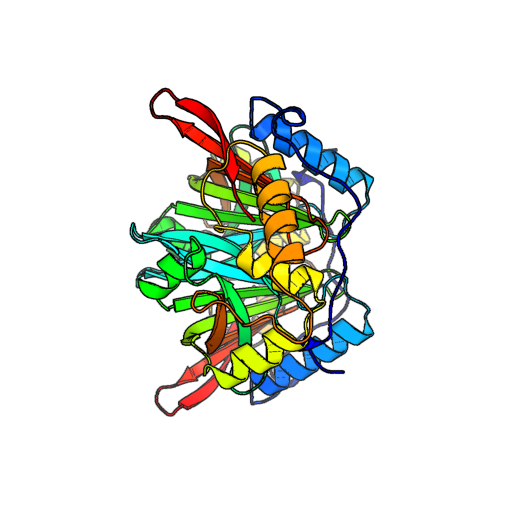1
ATOM 1537 O O . ARG A 1 189 ? -2.73 18.484 5.09 1 92.12 189 ARG A O 1
ATOM 1544 N N . LEU A 1 190 ? -4.113 19.922 4.074 1 94.31 190 LEU A N 1
ATOM 1545 C CA . LEU A 1 190 ? -5.109 19.844 5.133 1 94.31 190 LEU A CA 1
ATOM 1546 C C . LEU A 1 190 ? -6.242 18.891 4.734 1 94.31 190 LEU A C 1
ATOM 1548 O O . LEU A 1 190 ? -7.402 19.312 4.648 1 94.31 190 LEU A O 1
ATOM 1552 N N . HIS A 1 191 ? -5.887 17.672 4.543 1 97 191 HIS A N 1
ATOM 1553 C CA . HIS A 1 191 ? -6.75 16.609 4.031 1 97 191 HIS A CA 1
ATOM 1554 C C . HIS A 1 191 ? -7.883 16.312 5.004 1 97 191 HIS A C 1
ATOM 1556 O O . HIS A 1 191 ? -7.766 16.578 6.203 1 97 191 HIS A O 1
ATOM 1562 N N . ASP A 1 192 ? -8.914 15.852 4.473 1 97.94 192 ASP A N 1
ATOM 1563 C CA . ASP A 1 192 ? -10.023 15.398 5.312 1 97.94 192 ASP A CA 1
ATOM 1564 C C . ASP A 1 192 ? -9.875 13.922 5.66 1 97.94 192 ASP A C 1
ATOM 1566 O O . ASP A 1 192 ? -9.594 13.094 4.789 1 97.94 192 ASP A O 1
ATOM 1570 N N . ARG A 1 193 ? -10.078 13.594 6.938 1 98.44 193 ARG A N 1
ATOM 1571 C CA . ARG A 1 193 ? -9.969 12.227 7.441 1 98.44 193 ARG A CA 1
ATOM 1572 C C . ARG A 1 193 ? -11.148 11.891 8.352 1 98.44 193 ARG A C 1
ATOM 1574 O O . ARG A 1 193 ? -11.375 12.555 9.359 1 98.44 193 ARG A O 1
ATOM 1581 N N . ILE A 1 194 ? -11.852 10.891 7.996 1 98.69 194 ILE A N 1
ATOM 1582 C CA . ILE A 1 194 ? -12.93 10.375 8.828 1 98.69 194 ILE A CA 1
ATOM 1583 C C . ILE A 1 194 ? -12.664 8.914 9.188 1 98.69 194 ILE A C 1
ATOM 1585 O O . ILE A 1 194 ? -12.492 8.07 8.297 1 98.69 194 ILE A O 1
ATOM 1589 N N . CYS A 1 195 ? -12.727 8.617 10.484 1 98.75 195 CYS A N 1
ATOM 1590 C CA . CYS A 1 195 ? -12.336 7.297 10.969 1 98.75 195 CYS A CA 1
ATOM 1591 C C . CYS A 1 195 ? -13.484 6.625 11.711 1 98.75 195 CYS A C 1
ATOM 1593 O O . CYS A 1 195 ? -14.133 7.246 12.547 1 98.75 195 CYS A O 1
ATOM 1595 N N . TYR A 1 196 ? -13.758 5.41 11.336 1 98.81 196 TYR A N 1
ATOM 1596 C CA . TYR A 1 196 ? -14.68 4.52 12.039 1 98.81 196 TYR A CA 1
ATOM 1597 C C . TYR A 1 196 ? -13.922 3.549 12.938 1 98.81 196 TYR A C 1
ATOM 1599 O O . TYR A 1 196 ? -12.961 2.912 12.5 1 98.81 196 TYR A O 1
ATOM 1607 N N . THR A 1 197 ? -14.352 3.412 14.188 1 98.56 197 THR A N 1
ATOM 1608 C CA . THR A 1 197 ? -13.773 2.428 15.094 1 98.56 197 THR A CA 1
ATOM 1609 C C . THR A 1 197 ? -14.859 1.549 15.703 1 98.56 197 THR A C 1
ATOM 1611 O O . THR A 1 197 ? -15.883 2.055 16.172 1 98.56 197 THR A O 1
ATOM 1614 N N . LEU A 1 198 ? -14.602 0.278 15.656 1 98.06 198 LEU A N 1
ATOM 1615 C CA . LEU A 1 198 ? -15.539 -0.681 16.234 1 98.06 198 LEU A CA 1
ATOM 1616 C C . LEU A 1 198 ? -15.438 -0.68 17.766 1 98.06 198 LEU A C 1
ATOM 1618 O O . LEU A 1 198 ? -14.352 -0.849 18.312 1 98.06 198 LEU A O 1
ATOM 1622 N N . THR A 1 199 ? -16.531 -0.532 18.406 1 97 199 THR A N 1
ATOM 1623 C CA . THR A 1 199 ? -16.562 -0.505 19.875 1 97 199 THR A CA 1
ATOM 1624 C C . THR A 1 199 ? -16.766 -1.909 20.438 1 97 199 THR A C 1
ATOM 1626 O O . THR A 1 199 ? -17.031 -2.85 19.688 1 97 199 THR A O 1
ATOM 1629 N N . GLU A 1 200 ? -16.672 -2.018 21.656 1 94.94 200 GLU A N 1
ATOM 1630 C CA . GLU A 1 200 ? -16.875 -3.295 22.328 1 94.94 200 GLU A CA 1
ATOM 1631 C C . GLU A 1 200 ? -18.312 -3.77 22.172 1 94.94 200 GLU A C 1
ATOM 1633 O O . GLU A 1 200 ? -18.594 -4.965 22.281 1 94.94 200 GLU A O 1
ATOM 1638 N N . GLN A 1 201 ? -19.25 -2.861 21.984 1 94.62 201 GLN A N 1
ATOM 1639 C CA . GLN A 1 201 ? -20.672 -3.184 21.812 1 94.62 201 GLN A CA 1
ATOM 1640 C C . GLN A 1 201 ? -20.984 -3.502 20.344 1 94.62 201 GLN A C 1
ATOM 1642 O O . GLN A 1 201 ? -22.156 -3.639 19.984 1 94.62 201 GLN A O 1
ATOM 1647 N N . ASN A 1 202 ? -19.891 -3.531 19.562 1 93.25 202 ASN A N 1
ATOM 1648 C CA . ASN A 1 202 ? -20 -3.889 18.141 1 93.25 202 ASN A CA 1
ATOM 1649 C C . ASN A 1 202 ? -20.703 -2.795 17.344 1 93.25 202 ASN A C 1
ATOM 1651 O O . ASN A 1 202 ? -21.453 -3.088 16.406 1 93.25 202 ASN A O 1
ATOM 1655 N N . ASP A 1 203 ? -20.594 -1.56 17.875 1 95.88 203 ASP A N 1
ATOM 1656 C CA . ASP A 1 203 ? -21.031 -0.37 17.156 1 95.88 203 ASP A CA 1
ATOM 1657 C C . ASP A 1 203 ? -19.828 0.406 16.609 1 95.88 203 ASP A C 1
ATOM 1659 O O . ASP A 1 203 ? -18.719 0.254 17.094 1 95.88 203 ASP A O 1
ATOM 1663 N N . TRP A 1 204 ? -20.188 1.2 15.578 1 97.88 204 TRP A N 1
ATOM 1664 C CA . TRP A 1 204 ? -19.125 2.002 14.984 1 97.88 204 TRP A CA 1
ATOM 1665 C C . TRP A 1 204 ? -19.172 3.434 15.508 1 97.88 204 TRP A C 1
ATOM 1667 O O . TRP A 1 204 ? -20.219 4.086 15.469 1 97.88 204 TRP A O 1
ATOM 1677 N N . LYS A 1 205 ? -18.078 3.852 16.016 1 98 205 LYS A N 1
ATOM 1678 C CA . LYS A 1 205 ? -17.891 5.254 16.375 1 98 205 LYS A CA 1
ATOM 1679 C C . LYS A 1 205 ? -17.188 6.02 15.266 1 98 205 LYS A C 1
ATOM 1681 O O . LYS A 1 205 ? -16.203 5.531 14.695 1 98 205 LYS A O 1
ATOM 1686 N N . ILE A 1 206 ? -17.688 7.195 14.969 1 98.25 206 ILE A N 1
ATOM 1687 C CA . ILE A 1 206 ? -17.125 8.008 13.898 1 98.25 206 ILE A CA 1
ATOM 1688 C C . ILE A 1 206 ? -16.406 9.219 14.5 1 98.25 206 ILE A C 1
ATOM 1690 O O . ILE A 1 206 ? -16.906 9.852 15.422 1 98.25 206 ILE A O 1
ATOM 1694 N N . ALA A 1 207 ? -15.227 9.508 14.008 1 98 207 ALA A N 1
ATOM 1695 C CA . ALA A 1 207 ? -14.461 10.672 14.453 1 98 207 ALA A CA 1
ATOM 1696 C C . ALA A 1 207 ? -13.711 11.305 13.281 1 98 207 ALA A C 1
ATOM 1698 O O . ALA A 1 207 ? -13.344 10.617 12.328 1 98 207 ALA A O 1
ATOM 1699 N N . ARG A 1 208 ? -13.508 12.594 13.383 1 97.69 208 ARG A N 1
ATOM 1700 C CA . ARG A 1 208 ? -12.625 13.297 12.445 1 97.69 208 ARG A CA 1
ATOM 1701 C C . ARG A 1 208 ? -11.203 13.359 12.977 1 97.69 208 ARG A C 1
ATOM 1703 O O . ARG A 1 208 ? -10.984 13.672 14.148 1 97.69 208 ARG A O 1
ATOM 1710 N N . LEU A 1 209 ? -10.273 13.055 12.133 1 97.81 209 LEU A N 1
ATOM 1711 C CA . LEU A 1 209 ? -8.867 13.117 12.508 1 97.81 209 LEU A CA 1
ATOM 1712 C C . LEU A 1 209 ? -8.172 14.289 11.828 1 97.81 209 LEU A C 1
ATOM 1714 O O . LEU A 1 209 ? -8.484 14.625 10.68 1 97.81 209 LEU A O 1
ATOM 1718 N N . ALA A 1 210 ? -7.238 14.867 12.516 1 97.06 210 ALA A N 1
ATOM 1719 C CA . ALA A 1 210 ? -6.395 15.898 11.914 1 97.06 210 ALA A CA 1
ATOM 1720 C C . ALA A 1 210 ? -5.5 15.312 10.828 1 97.06 210 ALA A C 1
ATOM 1722 O O . ALA A 1 210 ? -4.977 14.203 10.977 1 97.06 210 ALA A O 1
ATOM 1723 N N . PRO A 1 211 ? -5.297 16.062 9.812 1 95.81 211 PRO A N 1
ATOM 1724 C CA . PRO A 1 211 ? -4.496 15.578 8.688 1 95.81 211 PRO A CA 1
ATOM 1725 C C . PRO A 1 211 ? -3.012 15.469 9.016 1 95.81 211 PRO A C 1
ATOM 1727 O O . PRO A 1 211 ? -2.535 16.109 9.961 1 95.81 211 PRO A O 1
ATOM 1730 N N . MET B 1 1 ? -22.281 -5.16 -11.266 1 74.12 1 MET B N 1
ATOM 1731 C CA . MET B 1 1 ? -20.984 -5.777 -11.523 1 74.12 1 MET B CA 1
ATOM 1732 C C . MET B 1 1 ? -20.406 -6.383 -10.25 1 74.12 1 MET B C 1
ATOM 1734 O O . MET B 1 1 ? -20.484 -5.777 -9.18 1 74.12 1 MET B O 1
ATOM 1738 N N . LYS B 1 2 ? -20.031 -7.648 -10.406 1 87.56 2 LYS B N 1
ATOM 1739 C CA . LYS B 1 2 ? -19.438 -8.336 -9.266 1 87.56 2 LYS B CA 1
ATOM 1740 C C . LYS B 1 2 ? -17.953 -7.996 -9.133 1 87.56 2 LYS B C 1
ATOM 1742 O O . LYS B 1 2 ? -17.203 -8.031 -10.109 1 87.56 2 LYS B O 1
ATOM 1747 N N . ILE B 1 3 ? -17.578 -7.652 -7.957 1 90.19 3 ILE B N 1
ATOM 1748 C CA . ILE B 1 3 ? -16.203 -7.285 -7.695 1 90.19 3 ILE B CA 1
ATOM 1749 C C . ILE B 1 3 ? -15.266 -8.406 -8.156 1 90.19 3 ILE B C 1
ATOM 1751 O O . ILE B 1 3 ? -14.18 -8.141 -8.68 1 90.19 3 ILE B O 1
ATOM 1755 N N . SER B 1 4 ? -15.688 -9.672 -8.023 1 87.19 4 SER B N 1
ATOM 1756 C CA . SER B 1 4 ? -14.875 -10.836 -8.359 1 87.19 4 SER B CA 1
ATOM 1757 C C . SER B 1 4 ? -14.586 -10.898 -9.852 1 87.19 4 SER B C 1
ATOM 1759 O O . SER B 1 4 ? -13.672 -11.602 -10.289 1 87.19 4 SER B O 1
ATOM 1761 N N . ASP B 1 5 ? -15.359 -10.18 -10.688 1 87.12 5 ASP B N 1
ATOM 1762 C CA . ASP B 1 5 ? -15.227 -10.227 -12.141 1 87.12 5 ASP B CA 1
ATOM 1763 C C . ASP B 1 5 ? -14.211 -9.203 -12.641 1 87.12 5 ASP B C 1
ATOM 1765 O O . ASP B 1 5 ? -13.828 -9.219 -13.805 1 87.12 5 ASP B O 1
ATOM 1769 N N . ILE B 1 6 ? -13.891 -8.312 -11.812 1 87.31 6 ILE B N 1
ATOM 1770 C CA . ILE B 1 6 ? -12.906 -7.312 -12.203 1 87.31 6 ILE B CA 1
ATOM 1771 C C . ILE B 1 6 ? -11.539 -7.969 -12.375 1 87.31 6 ILE B C 1
ATOM 1773 O O . ILE B 1 6 ? -10.977 -8.5 -11.414 1 87.31 6 ILE B O 1
ATOM 1777 N N . ARG B 1 7 ? -11.133 -7.969 -13.688 1 84.12 7 ARG B N 1
ATOM 1778 C CA . ARG B 1 7 ? -9.859 -8.609 -14.008 1 84.12 7 ARG B CA 1
ATOM 1779 C C . ARG B 1 7 ? -9.164 -7.898 -15.172 1 84.12 7 ARG B C 1
ATOM 1781 O O . ARG B 1 7 ? -9.82 -7.477 -16.125 1 84.12 7 ARG B O 1
ATOM 1788 N N . ILE B 1 8 ? -7.828 -7.812 -15.039 1 83.25 8 ILE B N 1
ATOM 1789 C CA . ILE B 1 8 ? -6.988 -7.309 -16.125 1 83.25 8 ILE B CA 1
ATOM 1790 C C . ILE B 1 8 ? -5.914 -8.336 -16.469 1 83.25 8 ILE B C 1
ATOM 1792 O O . ILE B 1 8 ? -5.301 -8.93 -15.57 1 83.25 8 ILE B O 1
ATOM 1796 N N . ASP B 1 9 ? -5.758 -8.656 -17.703 1 85.38 9 ASP B N 1
ATOM 1797 C CA . ASP B 1 9 ? -4.66 -9.5 -18.172 1 85.38 9 ASP B CA 1
ATOM 1798 C C . ASP B 1 9 ? -3.387 -8.688 -18.359 1 85.38 9 ASP B C 1
ATOM 1800 O O . ASP B 1 9 ? -3.373 -7.723 -19.141 1 85.38 9 ASP B O 1
ATOM 1804 N N . TYR B 1 10 ? -2.334 -9.078 -17.719 1 91.25 10 TYR B N 1
ATOM 1805 C CA . TYR B 1 10 ? -1.065 -8.359 -17.781 1 91.25 10 TYR B CA 1
ATOM 1806 C C . TYR B 1 10 ? -0.193 -8.891 -18.906 1 91.25 10 TYR B C 1
ATOM 1808 O O . TYR B 1 10 ? 0.13 -10.086 -18.953 1 91.25 10 TYR B O 1
ATOM 1816 N N . SER B 1 11 ? 0.263 -7.992 -19.828 1 90.12 11 SER B N 1
ATOM 1817 C CA . SER B 1 11 ? 1.043 -8.477 -20.953 1 90.12 11 SER B CA 1
ATOM 1818 C C . SER B 1 11 ? 1.989 -7.402 -21.484 1 90.12 11 SER B C 1
ATOM 1820 O O . SER B 1 11 ? 2.549 -7.539 -22.578 1 90.12 11 SER B O 1
ATOM 1822 N N . LEU B 1 12 ? 2.256 -6.383 -20.75 1 89.81 12 LEU B N 1
ATOM 1823 C CA . LEU B 1 12 ? 2.971 -5.227 -21.281 1 89.81 12 LEU B CA 1
ATOM 1824 C C . LEU B 1 12 ? 4.461 -5.527 -21.422 1 89.81 12 LEU B C 1
ATOM 1826 O O . LEU B 1 12 ? 5.059 -5.227 -22.453 1 89.81 12 LEU B O 1
ATOM 1830 N N . LYS B 1 13 ? 5.082 -6.066 -20.359 1 94.62 13 LYS B N 1
ATOM 1831 C CA . LYS B 1 13 ? 6.523 -6.309 -20.328 1 94.62 13 LYS B CA 1
ATOM 1832 C C . LYS B 1 13 ? 6.844 -7.602 -19.578 1 94.62 13 LYS B C 1
ATOM 1834 O O . LYS B 1 13 ? 5.941 -8.289 -19.094 1 94.62 13 LYS B O 1
ATOM 1839 N N . SER B 1 14 ? 8.055 -7.992 -19.625 1 95.81 14 SER B N 1
ATOM 1840 C CA . SER B 1 14 ? 8.609 -9.086 -18.844 1 95.81 14 SER B CA 1
ATOM 1841 C C . SER B 1 14 ? 9.805 -8.609 -18.016 1 95.81 14 SER B C 1
ATOM 1843 O O . SER B 1 14 ? 10.281 -7.492 -18.188 1 95.81 14 SER B O 1
ATOM 1845 N N . LEU B 1 15 ? 10.242 -9.391 -17.078 1 97 15 LEU B N 1
ATOM 1846 C CA . LEU B 1 15 ? 11.406 -9.109 -16.25 1 97 15 LEU B CA 1
ATOM 1847 C C . LEU B 1 15 ? 12.211 -10.375 -15.992 1 97 15 LEU B C 1
ATOM 1849 O O . LEU B 1 15 ? 11.664 -11.398 -15.578 1 97 15 LEU B O 1
ATOM 1853 N N . ASP B 1 16 ? 13.469 -10.305 -16.266 1 95.62 16 ASP B N 1
ATOM 1854 C CA . ASP B 1 16 ? 14.383 -11.414 -16.016 1 95.62 16 ASP B CA 1
ATOM 1855 C C . ASP B 1 16 ? 15.617 -10.945 -15.234 1 95.62 16 ASP B C 1
ATOM 1857 O O . ASP B 1 16 ? 15.891 -9.75 -15.164 1 95.62 16 ASP B O 1
ATOM 1861 N N . ILE B 1 17 ? 16.328 -11.898 -14.633 1 95.56 17 ILE B N 1
ATOM 1862 C CA . ILE B 1 17 ? 17.5 -11.594 -13.836 1 95.56 17 ILE B CA 1
ATOM 1863 C C . ILE B 1 17 ? 18.547 -10.906 -14.703 1 95.56 17 ILE B C 1
ATOM 1865 O O . ILE B 1 17 ? 19.328 -10.086 -14.219 1 95.56 17 ILE B O 1
ATOM 1869 N N . THR B 1 18 ? 18.5 -11.156 -15.969 1 94.75 18 THR B N 1
ATOM 1870 C CA . THR B 1 18 ? 19.484 -10.586 -16.891 1 94.75 18 THR B CA 1
ATOM 1871 C C . THR B 1 18 ? 19.109 -9.156 -17.266 1 94.75 18 THR B C 1
ATOM 1873 O O . THR B 1 18 ? 19.906 -8.43 -17.844 1 94.75 18 THR B O 1
ATOM 1876 N N . ASP B 1 19 ? 17.906 -8.719 -16.938 1 95.69 19 ASP B N 1
ATOM 1877 C CA . ASP B 1 19 ? 17.391 -7.402 -17.312 1 95.69 19 ASP B CA 1
ATOM 1878 C C . ASP B 1 19 ? 17.734 -6.355 -16.266 1 95.69 19 ASP B C 1
ATOM 1880 O O . ASP B 1 19 ? 17.609 -5.152 -16.5 1 95.69 19 ASP B O 1
ATOM 1884 N N . VAL B 1 20 ? 18.25 -6.836 -15.07 1 97.81 20 VAL B N 1
ATOM 1885 C CA . VAL B 1 20 ? 18.281 -5.902 -13.945 1 97.81 20 VAL B CA 1
ATOM 1886 C C . VAL B 1 20 ? 19.719 -5.496 -13.648 1 97.81 20 VAL B C 1
ATOM 1888 O O . VAL B 1 20 ? 20.656 -6.223 -13.992 1 97.81 20 VAL B O 1
ATOM 1891 N N . GLN B 1 21 ? 19.875 -4.35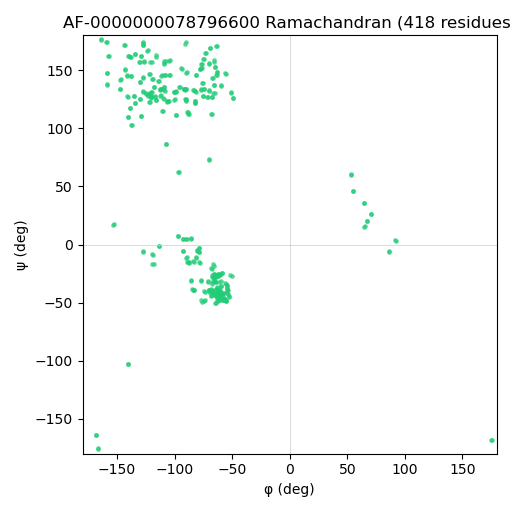2 -13 1 98.12 21 GLN B N 1
ATOM 1892 C CA . GLN B 1 21 ? 21.156 -3.85 -12.539 1 98.12 21 GLN B CA 1
ATOM 1893 C C . GLN B 1 21 ? 21.641 -4.617 -11.312 1 98.12 21 GLN B C 1
ATOM 1895 O O . GLN B 1 21 ? 20.844 -5.234 -10.609 1 98.12 21 GLN B O 1
ATOM 1900 N N . THR B 1 22 ? 22.906 -4.543 -11.078 1 97.25 22 THR B N 1
ATOM 1901 C CA . THR B 1 22 ? 23.484 -5.168 -9.898 1 97.25 22 THR B CA 1
ATOM 1902 C C . THR B 1 22 ? 23.031 -4.457 -8.625 1 97.25 22 THR B C 1
ATOM 1904 O O . THR B 1 22 ? 22.781 -5.098 -7.609 1 97.25 22 THR B O 1
ATOM 1907 N N . SER B 1 23 ? 22.938 -3.172 -8.727 1 97.19 23 SER B N 1
ATOM 1908 C CA . SER B 1 23 ? 22.453 -2.379 -7.605 1 97.19 23 SER B CA 1
ATOM 1909 C C . SER B 1 23 ? 20.938 -2.207 -7.676 1 97.19 23 SER B C 1
ATOM 1911 O O . SER B 1 23 ? 20.406 -1.682 -8.656 1 97.19 23 SER B O 1
ATOM 1913 N N . PRO B 1 24 ? 20.281 -2.609 -6.598 1 98.38 24 PRO B N 1
ATOM 1914 C CA . PRO B 1 24 ? 18.828 -2.424 -6.641 1 98.38 24 PRO B CA 1
ATOM 1915 C C . PRO B 1 24 ? 18.422 -0.953 -6.676 1 98.38 24 PRO B C 1
ATOM 1917 O O . PRO B 1 24 ? 17.359 -0.613 -7.203 1 98.38 24 PRO B O 1
ATOM 1920 N N . LEU B 1 25 ? 19.188 -0.083 -6.137 1 97.94 25 LEU B N 1
ATOM 1921 C CA . LEU B 1 25 ? 18.891 1.342 -6.195 1 97.94 25 LEU B CA 1
ATOM 1922 C C . LEU B 1 25 ? 19.016 1.866 -7.621 1 97.94 25 LEU B C 1
ATOM 1924 O O . LEU B 1 25 ? 18.203 2.693 -8.055 1 97.94 25 LEU B O 1
ATOM 1928 N N . ASP B 1 26 ? 20.047 1.387 -8.32 1 97.94 26 ASP B N 1
ATOM 1929 C CA . ASP B 1 26 ? 20.172 1.736 -9.734 1 97.94 26 ASP B CA 1
ATOM 1930 C C . ASP B 1 26 ? 18.969 1.216 -10.523 1 97.94 26 ASP B C 1
ATOM 1932 O O . ASP B 1 26 ? 18.438 1.922 -11.383 1 97.94 26 ASP B O 1
ATOM 1936 N N . GLN B 1 27 ? 18.625 -0.011 -10.227 1 98.62 27 GLN B N 1
ATOM 1937 C CA . GLN B 1 27 ? 17.469 -0.594 -10.898 1 98.62 27 GLN B CA 1
ATOM 1938 C C . GLN B 1 27 ? 16.203 0.209 -10.609 1 98.62 27 GLN B C 1
ATOM 1940 O O . GLN B 1 27 ? 15.398 0.443 -11.508 1 98.62 27 GLN B O 1
ATOM 1945 N N . PHE B 1 28 ? 16.047 0.68 -9.391 1 98.81 28 PHE B N 1
ATOM 1946 C CA . PHE B 1 28 ? 14.891 1.5 -9.031 1 98.81 28 PHE B CA 1
ATOM 1947 C C . PHE B 1 28 ? 14.891 2.801 -9.828 1 98.81 28 PHE B C 1
ATOM 1949 O O . PHE B 1 28 ? 13.844 3.23 -10.32 1 98.81 28 PHE B O 1
ATOM 1956 N N . HIS B 1 29 ? 16 3.408 -9.906 1 97.94 29 HIS B N 1
ATOM 1957 C CA . HIS B 1 29 ? 16.094 4.648 -10.664 1 97.94 29 HIS B CA 1
ATOM 1958 C C . HIS B 1 29 ? 15.594 4.461 -12.094 1 97.94 29 HIS B C 1
ATOM 1960 O O . HIS B 1 29 ? 14.875 5.312 -12.625 1 97.94 29 HIS B O 1
ATOM 1966 N N . ILE B 1 30 ? 15.953 3.4 -12.656 1 98.06 30 ILE B N 1
ATOM 1967 C CA . ILE B 1 30 ? 15.555 3.109 -14.031 1 98.06 30 ILE B CA 1
ATOM 1968 C C . ILE B 1 30 ? 14.031 2.953 -14.094 1 98.06 30 ILE B C 1
ATOM 1970 O O . ILE B 1 30 ? 13.375 3.578 -14.93 1 98.06 30 ILE B O 1
ATOM 1974 N N . TRP B 1 31 ? 13.484 2.119 -13.203 1 98.56 31 TRP B N 1
ATOM 1975 C CA . TRP B 1 31 ? 12.039 1.886 -13.211 1 98.56 31 TRP B CA 1
ATOM 1976 C C . TRP B 1 31 ? 11.281 3.172 -12.906 1 98.56 31 TRP B C 1
ATOM 1978 O O . TRP B 1 31 ? 10.219 3.422 -13.484 1 98.56 31 TRP B O 1
ATOM 1988 N N . PHE B 1 32 ? 11.805 3.977 -12 1 98.19 32 PHE B N 1
ATOM 1989 C CA . PHE B 1 32 ? 11.156 5.234 -11.648 1 98.19 32 PHE B CA 1
ATOM 1990 C C . PHE B 1 32 ? 11.133 6.184 -12.844 1 98.19 32 PHE B C 1
ATOM 1992 O O . PHE B 1 32 ? 10.109 6.812 -13.117 1 98.19 32 PHE B O 1
ATOM 1999 N N . LYS B 1 33 ? 12.211 6.273 -13.523 1 97.38 33 LYS B N 1
ATOM 2000 C CA . LYS B 1 33 ? 12.281 7.109 -14.719 1 97.38 33 LYS B CA 1
ATOM 2001 C C . LYS B 1 33 ? 11.281 6.637 -15.781 1 97.38 33 LYS B C 1
ATOM 2003 O O . LYS B 1 33 ? 10.617 7.453 -16.422 1 97.38 33 LYS B O 1
ATOM 2008 N N . GLU B 1 34 ? 11.211 5.352 -15.953 1 98.06 34 GLU B N 1
ATOM 2009 C CA . GLU B 1 34 ? 10.25 4.801 -16.906 1 98.06 34 GLU B CA 1
ATOM 2010 C C . GLU B 1 34 ? 8.812 5.133 -16.5 1 98.06 34 GLU B C 1
ATOM 2012 O O . GLU B 1 34 ? 7.973 5.422 -17.344 1 98.06 34 GLU B O 1
ATOM 2017 N N . ALA B 1 35 ? 8.555 5.051 -15.203 1 98.06 35 ALA B N 1
ATOM 2018 C CA . ALA B 1 35 ? 7.23 5.398 -14.695 1 98.06 35 ALA B CA 1
ATOM 2019 C C . ALA B 1 35 ? 6.914 6.867 -14.945 1 98.06 35 ALA B C 1
ATOM 2021 O O . ALA B 1 35 ? 5.789 7.215 -15.312 1 98.06 35 ALA B O 1
ATOM 2022 N N . LEU B 1 36 ? 7.902 7.703 -14.711 1 96.5 36 LEU B N 1
ATOM 2023 C CA . LEU B 1 36 ? 7.762 9.125 -15.008 1 96.5 36 LEU B CA 1
ATOM 2024 C C . LEU B 1 36 ? 7.434 9.344 -16.484 1 96.5 36 LEU B C 1
ATOM 2026 O O . LEU B 1 36 ? 6.512 10.094 -16.812 1 96.5 36 LEU B O 1
ATOM 2030 N N . ASP B 1 37 ? 8.156 8.688 -17.312 1 96.81 37 ASP B N 1
ATOM 2031 C CA . ASP B 1 37 ? 7.996 8.836 -18.766 1 96.81 37 ASP B CA 1
ATOM 2032 C C . ASP B 1 37 ? 6.625 8.344 -19.219 1 96.81 37 ASP B C 1
ATOM 2034 O O . ASP B 1 37 ? 6.047 8.875 -20.172 1 96.81 37 ASP B O 1
ATOM 2038 N N . ALA B 1 38 ? 6.102 7.344 -18.531 1 97.12 38 ALA B N 1
ATOM 2039 C CA . ALA B 1 38 ? 4.793 6.777 -18.859 1 97.12 38 ALA B CA 1
ATOM 2040 C C . ALA B 1 38 ? 3.67 7.633 -18.281 1 97.12 38 ALA B C 1
ATOM 2042 O O . ALA B 1 38 ? 2.49 7.305 -18.438 1 97.12 38 ALA B O 1
ATOM 2043 N N . LYS B 1 39 ? 3.99 8.68 -17.5 1 96.62 39 LYS B N 1
ATOM 2044 C CA . LYS B 1 39 ? 3.045 9.625 -16.906 1 96.62 39 LYS B CA 1
ATOM 2045 C C . LYS B 1 39 ? 2.137 8.93 -15.898 1 96.62 39 LYS B C 1
ATOM 2047 O O . LYS B 1 39 ? 0.931 9.18 -15.859 1 96.62 39 LYS B O 1
ATOM 2052 N N . VAL B 1 40 ? 2.744 7.977 -15.211 1 96.81 40 VAL B N 1
ATOM 2053 C CA . VAL B 1 40 ? 2.014 7.371 -14.102 1 96.81 40 VAL B CA 1
ATOM 2054 C C . VAL B 1 40 ? 1.472 8.461 -13.18 1 96.81 40 VAL B C 1
ATOM 2056 O O . VAL B 1 40 ? 2.199 9.391 -12.805 1 96.81 40 VAL B O 1
ATOM 2059 N N . LEU B 1 41 ? 0.163 8.367 -12.836 1 95.44 41 LEU B N 1
ATOM 2060 C CA . LEU B 1 41 ? -0.43 9.344 -11.93 1 95.44 41 LEU B CA 1
ATOM 2061 C C . LEU B 1 41 ? 0.15 9.203 -10.523 1 95.44 41 LEU B C 1
ATOM 2063 O O . LEU B 1 41 ? 0.193 8.094 -9.977 1 95.44 41 LEU B O 1
ATOM 2067 N N . GLU B 1 42 ? 0.66 10.25 -9.922 1 95.94 42 GLU B N 1
ATOM 2068 C CA . GLU B 1 42 ? 1.294 10.281 -8.602 1 95.94 42 GLU B CA 1
ATOM 2069 C C . GLU B 1 42 ? 2.404 9.242 -8.508 1 95.94 42 GLU B C 1
ATOM 2071 O O . GLU B 1 42 ? 2.373 8.375 -7.629 1 95.94 42 GLU B O 1
ATOM 2076 N N . VAL B 1 43 ? 3.359 9.352 -9.312 1 97.75 43 VAL B N 1
ATOM 2077 C CA . VAL B 1 43 ? 4.398 8.352 -9.539 1 97.75 43 VAL B CA 1
ATOM 2078 C C . VAL B 1 43 ? 5.191 8.133 -8.258 1 97.75 43 VAL B C 1
ATOM 2080 O O . VAL B 1 43 ? 5.707 7.039 -8.016 1 97.75 43 VAL B O 1
ATOM 2083 N N . ASN B 1 44 ? 5.246 9.188 -7.375 1 98.19 44 ASN B N 1
ATOM 2084 C CA . ASN B 1 44 ? 6.09 9.109 -6.188 1 98.19 44 ASN B CA 1
ATOM 2085 C C . ASN B 1 44 ? 5.289 8.688 -4.961 1 98.19 44 ASN B C 1
ATOM 2087 O O . ASN B 1 44 ? 5.789 8.758 -3.836 1 98.19 44 ASN B O 1
ATOM 2091 N N . ALA B 1 45 ? 3.98 8.305 -5.168 1 98.62 45 ALA B N 1
ATOM 2092 C CA . ALA B 1 45 ? 3.188 7.773 -4.059 1 98.62 45 ALA B CA 1
ATOM 2093 C C . ALA B 1 45 ? 3.604 6.348 -3.717 1 98.62 45 ALA B C 1
ATOM 2095 O O . ALA B 1 45 ? 3.828 5.527 -4.613 1 98.62 45 ALA B O 1
ATOM 2096 N N . MET B 1 46 ? 3.76 6.125 -2.459 1 98.81 46 MET B N 1
ATOM 2097 C CA . MET B 1 46 ? 4.082 4.781 -1.992 1 98.81 46 MET B CA 1
ATOM 2098 C C . MET B 1 46 ? 3.346 4.465 -0.696 1 98.81 46 MET B C 1
ATOM 2100 O O . MET B 1 46 ? 3.086 5.359 0.111 1 98.81 46 MET B O 1
ATOM 2104 N N . ASN B 1 47 ? 2.998 3.203 -0.61 1 98.94 47 ASN B N 1
ATOM 2105 C CA . ASN B 1 47 ? 2.449 2.732 0.657 1 98.94 47 ASN B CA 1
ATOM 2106 C C . ASN B 1 47 ? 3.545 2.512 1.696 1 98.94 47 ASN B C 1
ATOM 2108 O O . ASN B 1 47 ? 4.59 1.939 1.389 1 98.94 47 ASN B O 1
ATOM 2112 N N . LEU B 1 48 ? 3.336 3 2.889 1 98.94 48 LEU B N 1
ATOM 2113 C CA . LEU B 1 48 ? 4.203 2.777 4.039 1 98.94 48 LEU B CA 1
ATOM 2114 C C . LEU B 1 48 ? 3.52 1.886 5.07 1 98.94 48 LEU B C 1
ATOM 2116 O O . LEU B 1 48 ? 2.512 2.275 5.664 1 98.94 48 LEU B O 1
ATOM 2120 N N . ALA B 1 49 ? 4.07 0.725 5.27 1 98.94 49 ALA B N 1
ATOM 2121 C CA . ALA B 1 49 ? 3.594 -0.173 6.316 1 98.94 49 ALA B CA 1
ATOM 2122 C C . ALA B 1 49 ? 4.492 -0.104 7.547 1 98.94 49 ALA B C 1
ATOM 2124 O O . ALA B 1 49 ? 5.719 -0.121 7.43 1 98.94 49 ALA B O 1
ATOM 2125 N N . THR B 1 50 ? 3.932 0.052 8.719 1 98.94 50 THR B N 1
ATOM 2126 C CA . THR B 1 50 ? 4.602 0.097 10.008 1 98.94 50 THR B CA 1
ATOM 2127 C C . THR B 1 50 ? 3.982 -0.908 10.977 1 98.94 50 THR B C 1
ATOM 2129 O O . THR B 1 50 ? 3.016 -1.59 10.633 1 98.94 50 THR B O 1
ATOM 2132 N N . VAL B 1 51 ? 4.586 -1.1 12.125 1 98.81 51 VAL B N 1
ATOM 2133 C CA . VAL B 1 51 ? 4.047 -1.965 13.172 1 98.81 51 VAL B CA 1
ATOM 2134 C C . VAL B 1 51 ? 3.723 -1.138 14.414 1 98.81 51 VAL B C 1
ATOM 2136 O O . VAL B 1 51 ? 4.566 -0.387 14.906 1 98.81 51 VAL B O 1
ATOM 2139 N N . GLN B 1 52 ? 2.518 -1.248 14.812 1 98.25 52 GLN B N 1
ATOM 2140 C CA . GLN B 1 52 ? 2.072 -0.567 16.031 1 98.25 52 GLN B CA 1
ATOM 2141 C C . GLN B 1 52 ? 2.705 -1.186 17.266 1 98.25 52 GLN B C 1
ATOM 2143 O O . GLN B 1 52 ? 3.285 -2.27 17.203 1 98.25 52 GLN B O 1
ATOM 2148 N N . GLN B 1 53 ? 2.566 -0.521 18.406 1 96.75 53 GLN B N 1
ATOM 2149 C CA . GLN B 1 53 ? 3.158 -0.975 19.656 1 96.75 53 GLN B CA 1
ATOM 2150 C C . GLN B 1 53 ? 2.592 -2.33 20.078 1 96.75 53 GLN B C 1
ATOM 2152 O O . GLN B 1 53 ? 3.291 -3.137 20.703 1 96.75 53 GLN B O 1
ATOM 2157 N N . ASP B 1 54 ? 1.428 -2.643 19.656 1 96.88 54 ASP B N 1
ATOM 2158 C CA . ASP B 1 54 ? 0.775 -3.887 20.062 1 96.88 54 ASP B CA 1
ATOM 2159 C C . ASP B 1 54 ? 1.066 -5.004 19.062 1 96.88 54 ASP B C 1
ATOM 2161 O O . ASP B 1 54 ? 0.459 -6.074 19.125 1 96.88 54 ASP B O 1
ATOM 2165 N N . GLY B 1 55 ? 1.901 -4.711 18.078 1 97.69 55 GLY B N 1
ATOM 2166 C CA . GLY B 1 55 ? 2.342 -5.75 17.156 1 97.69 55 GLY B CA 1
ATOM 2167 C C . GLY B 1 55 ? 1.473 -5.859 15.922 1 97.69 55 GLY B C 1
ATOM 2168 O O . GLY B 1 55 ? 1.714 -6.707 15.062 1 97.69 55 GLY B O 1
ATOM 2169 N N . ARG B 1 56 ? 0.469 -5.004 15.766 1 98.38 56 ARG B N 1
ATOM 2170 C CA . ARG B 1 56 ? -0.409 -5.012 14.594 1 98.38 56 ARG B CA 1
ATOM 2171 C C . ARG B 1 56 ? 0.139 -4.117 13.492 1 98.38 56 ARG B C 1
ATOM 2173 O O . ARG B 1 56 ? 0.754 -3.086 13.766 1 98.38 56 ARG B O 1
ATOM 2180 N N . PRO B 1 57 ? -0.115 -4.484 12.266 1 98.81 57 PRO B N 1
ATOM 2181 C CA . PRO B 1 57 ? 0.361 -3.641 11.164 1 98.81 57 PRO B CA 1
ATOM 2182 C C . PRO B 1 57 ? -0.514 -2.408 10.953 1 98.81 57 PRO B C 1
ATOM 2184 O O . PRO B 1 57 ? -1.681 -2.396 11.352 1 98.81 57 PRO B O 1
ATOM 2187 N N . ASN B 1 58 ? 0.028 -1.398 10.484 1 98.81 58 ASN B N 1
ATOM 2188 C CA . ASN B 1 58 ? -0.607 -0.187 9.977 1 98.81 58 ASN B CA 1
ATOM 2189 C C . ASN B 1 58 ? -0.063 0.196 8.602 1 98.81 58 ASN B C 1
ATOM 2191 O O . ASN B 1 58 ? 1.003 -0.274 8.195 1 98.81 58 ASN B O 1
ATOM 2195 N N . SER B 1 59 ? -0.828 0.962 7.832 1 98.69 59 SER B N 1
ATOM 2196 C CA . SER B 1 59 ? -0.414 1.236 6.461 1 98.69 59 SER B CA 1
ATOM 2197 C C . SER B 1 59 ? -1.092 2.492 5.918 1 98.69 59 SER B C 1
ATOM 2199 O O . SER B 1 59 ? -2.268 2.736 6.195 1 98.69 59 SER B O 1
ATOM 2201 N N . ARG B 1 60 ? -0.366 3.307 5.234 1 98.88 60 ARG B N 1
ATOM 2202 C CA . ARG B 1 60 ? -0.881 4.504 4.578 1 98.88 60 ARG B CA 1
ATOM 2203 C C . ARG B 1 60 ? 0.033 4.938 3.436 1 98.88 60 ARG B C 1
ATOM 2205 O O . ARG B 1 60 ? 1.205 4.559 3.395 1 98.88 60 ARG B O 1
ATOM 2212 N N . VAL B 1 61 ? -0.512 5.738 2.59 1 98.81 61 VAL B N 1
ATOM 2213 C CA . VAL B 1 61 ? 0.267 6.285 1.485 1 98.81 61 VAL B CA 1
ATOM 2214 C C . VAL B 1 61 ? 1.048 7.508 1.959 1 98.81 61 VAL B C 1
ATOM 2216 O O . VAL B 1 61 ? 0.516 8.344 2.693 1 98.81 61 VAL B O 1
ATOM 2219 N N . VAL B 1 62 ? 2.301 7.562 1.621 1 98.62 62 VAL B N 1
ATOM 2220 C CA . VAL B 1 62 ? 3.16 8.734 1.742 1 98.62 62 VAL B CA 1
ATOM 2221 C C . VAL B 1 62 ? 3.842 9.016 0.406 1 98.62 62 VAL B C 1
ATOM 2223 O O . VAL B 1 62 ? 3.68 8.258 -0.553 1 98.62 62 VAL B O 1
ATOM 2226 N N . LEU B 1 63 ? 4.562 10.133 0.312 1 98.31 63 LEU B N 1
ATOM 2227 C CA . LEU B 1 63 ? 5.188 10.516 -0.95 1 98.31 63 LEU B CA 1
ATOM 2228 C C . LEU B 1 63 ? 6.707 10.43 -0.856 1 98.31 63 LEU B C 1
ATOM 2230 O O . LEU B 1 63 ? 7.305 10.953 0.084 1 98.31 63 LEU B O 1
ATOM 2234 N N . LEU B 1 64 ? 7.266 9.75 -1.801 1 98.69 64 LEU B N 1
ATOM 2235 C CA . LEU B 1 64 ? 8.719 9.773 -1.938 1 98.69 64 LEU B CA 1
ATOM 2236 C C . LEU B 1 64 ? 9.203 11.164 -2.332 1 98.69 64 LEU B C 1
ATOM 2238 O O . LEU B 1 64 ? 8.742 11.734 -3.328 1 98.69 64 LEU B O 1
ATOM 2242 N N . LYS B 1 65 ? 10.227 11.695 -1.594 1 98.25 65 LYS B N 1
ATOM 2243 C CA . LYS B 1 65 ? 10.688 13.055 -1.874 1 98.25 65 LYS B CA 1
ATOM 2244 C C . LYS B 1 65 ? 12.195 13.078 -2.1 1 98.25 65 LYS B C 1
ATOM 2246 O O . LYS B 1 65 ? 12.75 14.109 -2.494 1 98.25 65 LYS B O 1
ATOM 2251 N N . GLY B 1 66 ? 12.82 11.953 -1.884 1 96.69 66 GLY B N 1
ATOM 2252 C CA . GLY B 1 66 ? 14.25 11.836 -2.127 1 96.69 66 GLY B CA 1
ATOM 2253 C C . GLY B 1 66 ? 14.695 10.398 -2.33 1 96.69 66 GLY B C 1
ATOM 2254 O O . GLY B 1 66 ? 14.117 9.477 -1.753 1 96.69 66 GLY B O 1
ATOM 2255 N N . LEU B 1 67 ? 15.672 10.234 -3.121 1 95.56 67 LEU B N 1
ATOM 2256 C CA . LEU B 1 67 ? 16.297 8.945 -3.398 1 95.56 67 LEU B CA 1
ATOM 2257 C C . LEU B 1 67 ? 17.812 9.078 -3.5 1 95.56 67 LEU B C 1
ATOM 2259 O O . LEU B 1 67 ? 18.312 9.711 -4.426 1 95.56 67 LEU B O 1
ATOM 2263 N N . ASP B 1 68 ? 18.531 8.594 -2.6 1 93.56 68 ASP B N 1
ATOM 2264 C CA . ASP B 1 68 ? 20 8.57 -2.568 1 93.56 68 ASP B CA 1
ATOM 2265 C C . ASP B 1 68 ? 20.516 7.246 -2.021 1 93.56 68 ASP B C 1
ATOM 2267 O O . ASP B 1 68 ? 20.375 6.203 -2.666 1 93.56 68 ASP B O 1
ATOM 2271 N N . SER B 1 69 ? 20.984 7.191 -0.73 1 94.44 69 SER B N 1
ATOM 2272 C CA . SER B 1 69 ? 21.391 5.922 -0.128 1 94.44 69 SER B CA 1
ATOM 2273 C C . SER B 1 69 ? 20.172 5.117 0.321 1 94.44 69 SER B C 1
ATOM 2275 O O . SER B 1 69 ? 20.297 3.934 0.648 1 94.44 69 SER B O 1
ATOM 2277 N N . GLY B 1 70 ? 19.016 5.75 0.208 1 97.94 70 GLY B N 1
ATOM 2278 C CA . GLY B 1 70 ? 17.734 5.164 0.577 1 97.94 70 GLY B CA 1
ATOM 2279 C C . GLY B 1 70 ? 16.547 5.969 0.094 1 97.94 70 GLY B C 1
ATOM 2280 O O . GLY B 1 70 ? 16.641 6.703 -0.892 1 97.94 70 GLY B O 1
ATOM 2281 N N . PHE B 1 71 ? 15.406 5.723 0.617 1 98.81 71 PHE B N 1
ATOM 2282 C CA . PHE B 1 71 ? 14.148 6.344 0.213 1 98.81 71 PHE B CA 1
ATOM 2283 C C . PHE B 1 71 ? 13.688 7.359 1.252 1 98.81 71 PHE B C 1
ATOM 2285 O O . PHE B 1 71 ? 13.469 7.008 2.414 1 98.81 71 PHE B O 1
ATOM 2292 N N . VAL B 1 72 ? 13.477 8.617 0.873 1 98.81 72 VAL B N 1
ATOM 2293 C CA . VAL B 1 72 ? 13.234 9.672 1.847 1 98.81 72 VAL B CA 1
ATOM 2294 C C . VAL B 1 72 ? 11.789 10.156 1.73 1 98.81 72 VAL B C 1
ATOM 2296 O O . VAL B 1 72 ? 11.289 10.375 0.625 1 98.81 72 VAL B O 1
ATOM 2299 N N . PHE B 1 73 ? 11.164 10.289 2.844 1 98.75 73 PHE B N 1
ATOM 2300 C CA . PHE B 1 73 ? 9.859 10.93 2.945 1 98.75 73 PHE B CA 1
ATOM 2301 C C . PHE B 1 73 ? 9.797 11.836 4.172 1 98.75 73 PHE B C 1
ATOM 2303 O O . PHE B 1 73 ? 10.625 11.727 5.074 1 98.75 73 PHE B O 1
ATOM 2310 N N . PHE B 1 74 ? 8.867 12.734 4.199 1 98.5 74 PHE B N 1
ATOM 2311 C CA . PHE B 1 74 ? 8.734 13.695 5.285 1 98.5 74 PHE B CA 1
ATOM 2312 C C . PHE B 1 74 ? 7.355 13.594 5.93 1 98.5 74 PHE B C 1
ATOM 2314 O O . PHE B 1 74 ? 6.379 13.25 5.266 1 98.5 74 PHE B O 1
ATOM 2321 N N . THR B 1 75 ? 7.312 13.828 7.191 1 98 75 THR B N 1
ATOM 2322 C CA . THR B 1 75 ? 6.07 13.664 7.934 1 98 75 THR B CA 1
ATOM 2323 C C . THR B 1 75 ? 6.152 14.359 9.289 1 98 75 THR B C 1
ATOM 2325 O O . THR B 1 75 ? 7.156 15.008 9.602 1 98 75 THR B O 1
ATOM 2328 N N . ASN B 1 76 ? 5.035 14.312 10 1 98.12 76 ASN B N 1
ATOM 2329 C CA . ASN B 1 76 ? 4.953 14.758 11.383 1 98.12 76 ASN B CA 1
ATOM 2330 C C . ASN B 1 76 ? 5.441 13.688 12.352 1 98.12 76 ASN B C 1
ATOM 2332 O O . ASN B 1 76 ? 4.871 12.594 12.414 1 98.12 76 ASN B O 1
ATOM 2336 N N . TYR B 1 77 ? 6.43 13.969 13.164 1 98.19 77 TYR B N 1
ATOM 2337 C CA . TYR B 1 77 ? 7.035 13 14.07 1 98.19 77 TYR B CA 1
ATOM 2338 C C . TYR B 1 77 ? 6.059 12.594 15.172 1 98.19 77 TYR B C 1
ATOM 2340 O O . TYR B 1 77 ? 6.223 11.547 15.797 1 98.19 77 TYR B O 1
ATOM 2348 N N . ASN B 1 78 ? 5.074 13.422 15.414 1 97.38 78 ASN B N 1
ATOM 2349 C CA . ASN B 1 78 ? 4.109 13.164 16.469 1 97.38 78 ASN B CA 1
ATOM 2350 C C . ASN B 1 78 ? 2.883 12.422 15.953 1 97.38 78 ASN B C 1
ATOM 2352 O O . ASN B 1 78 ? 1.99 12.07 16.734 1 97.38 78 ASN B O 1
ATOM 2356 N N . SER B 1 79 ? 2.785 12.219 14.656 1 97.81 79 SER B N 1
ATOM 2357 C CA . SER B 1 79 ? 1.676 11.477 14.062 1 97.81 79 SER B CA 1
ATOM 2358 C C . SER B 1 79 ? 1.662 10.031 14.539 1 97.81 79 SER B C 1
ATOM 2360 O O . SER B 1 79 ? 2.605 9.578 15.195 1 97.81 79 SER B O 1
ATOM 2362 N N . LYS B 1 80 ? 0.631 9.312 14.234 1 97.62 80 LYS B N 1
ATOM 2363 C CA . LYS B 1 80 ? 0.563 7.883 14.531 1 97.62 80 LYS B CA 1
ATOM 2364 C C . LYS B 1 80 ? 1.743 7.137 13.922 1 97.62 80 LYS B C 1
ATOM 2366 O O . LYS B 1 80 ? 2.375 6.312 14.586 1 97.62 80 LYS B O 1
ATOM 2371 N N . LYS B 1 81 ? 2.025 7.426 12.586 1 98.31 81 LYS B N 1
ATOM 2372 C CA . LYS B 1 81 ? 3.15 6.734 11.961 1 98.31 81 LYS B CA 1
ATOM 2373 C C . LYS B 1 81 ? 4.469 7.121 12.617 1 98.31 81 LYS B C 1
ATOM 2375 O O . LYS B 1 81 ? 5.352 6.281 12.797 1 98.31 81 LYS B O 1
ATOM 2380 N N . GLY B 1 82 ? 4.641 8.391 12.984 1 98.25 82 GLY B N 1
ATOM 2381 C CA . GLY B 1 82 ? 5.844 8.797 13.695 1 98.25 82 GLY B CA 1
ATOM 2382 C C . GLY B 1 82 ? 6.066 8.031 14.984 1 98.25 82 GLY B C 1
ATOM 2383 O O . GLY B 1 82 ? 7.176 7.566 15.258 1 98.25 82 GLY B O 1
ATOM 2384 N N . LYS B 1 83 ? 5.051 7.898 15.766 1 98.06 83 LYS B N 1
ATOM 2385 C CA . LYS B 1 83 ? 5.129 7.164 17.016 1 98.06 83 LYS B CA 1
ATOM 2386 C C . LYS B 1 83 ? 5.453 5.691 16.781 1 98.06 83 LYS B C 1
ATOM 2388 O O . LYS B 1 83 ? 6.258 5.102 17.5 1 98.06 83 LYS B O 1
ATOM 2393 N N . GLU B 1 84 ? 4.828 5.121 15.805 1 98.69 84 GLU B N 1
ATOM 2394 C CA . GLU B 1 84 ? 5.102 3.729 15.461 1 98.69 84 GLU B CA 1
ATOM 2395 C C . GLU B 1 84 ? 6.559 3.533 15.062 1 98.69 84 GLU B C 1
ATOM 2397 O O . GLU B 1 84 ? 7.203 2.57 15.492 1 98.69 84 GLU B O 1
ATOM 2402 N N . LEU B 1 85 ? 7.082 4.473 14.25 1 98.62 85 LEU B N 1
ATOM 2403 C CA . LEU B 1 85 ? 8.453 4.383 13.758 1 98.62 85 LEU B CA 1
ATOM 2404 C C . LEU B 1 85 ? 9.453 4.523 14.906 1 98.62 85 LEU B C 1
ATOM 2406 O O . LEU B 1 85 ? 10.539 3.938 14.859 1 98.62 85 LEU B O 1
ATOM 2410 N N . SER B 1 86 ? 9.07 5.293 15.906 1 97.69 86 SER B N 1
ATOM 2411 C CA . SER B 1 86 ? 9.93 5.449 17.078 1 97.69 86 SER B CA 1
ATOM 2412 C C . SER B 1 86 ? 10.031 4.145 17.875 1 97.69 86 SER B C 1
ATOM 2414 O O . SER B 1 86 ? 11.086 3.846 18.438 1 97.69 86 SER B O 1
ATOM 2416 N N . GLY B 1 87 ? 8.992 3.363 17.891 1 97.62 87 GLY B N 1
ATOM 2417 C CA . GLY B 1 87 ? 8.969 2.104 18.609 1 97.62 87 GLY B CA 1
ATOM 2418 C C . GLY B 1 87 ? 9.562 0.949 17.828 1 97.62 87 GLY B C 1
ATOM 2419 O O . GLY B 1 87 ? 10.211 0.072 18.406 1 97.62 87 GLY B O 1
ATOM 2420 N N . ASN B 1 88 ? 9.328 0.864 16.578 1 98.5 88 ASN B N 1
ATOM 2421 C CA . ASN B 1 88 ? 9.828 -0.121 15.625 1 98.5 88 ASN B CA 1
ATOM 2422 C C . ASN B 1 88 ? 10.25 0.533 14.312 1 98.5 88 ASN B C 1
ATOM 2424 O O . ASN B 1 88 ? 9.406 0.877 13.484 1 98.5 88 ASN B O 1
ATOM 2428 N N . PRO B 1 89 ? 11.508 0.694 14.102 1 98.75 89 PRO B N 1
ATOM 2429 C CA . PRO B 1 89 ? 11.977 1.484 12.961 1 98.75 89 PRO B CA 1
ATOM 2430 C C . PRO B 1 89 ? 11.93 0.709 11.648 1 98.75 89 PRO B C 1
ATOM 2432 O O . PRO B 1 89 ? 12.312 1.238 10.602 1 98.75 89 PRO B O 1
ATOM 2435 N N . HIS B 1 90 ? 11.547 -0.583 11.672 1 98.88 90 HIS B N 1
ATOM 2436 C CA . HIS B 1 90 ? 11.422 -1.354 10.438 1 98.88 90 HIS B CA 1
ATOM 2437 C C . HIS B 1 90 ? 10.164 -0.967 9.672 1 98.88 90 HIS B C 1
ATOM 2439 O O . HIS B 1 90 ? 9.109 -0.745 10.266 1 98.88 90 HIS B O 1
ATOM 2445 N N . VAL B 1 91 ? 10.273 -0.859 8.344 1 98.94 91 VAL B N 1
ATOM 2446 C CA . VAL B 1 91 ? 9.133 -0.483 7.516 1 98.94 91 VAL B CA 1
ATOM 2447 C C . VAL B 1 91 ? 9.133 -1.313 6.23 1 98.94 91 VAL B C 1
ATOM 2449 O O . VAL B 1 91 ? 10.133 -1.949 5.895 1 98.94 91 VAL B O 1
ATOM 2452 N N . ALA B 1 92 ? 8.047 -1.367 5.57 1 98.94 92 ALA B N 1
ATOM 2453 C CA . ALA B 1 92 ? 7.902 -1.854 4.199 1 98.94 92 ALA B CA 1
ATOM 2454 C C . ALA B 1 92 ? 7.273 -0.791 3.305 1 98.94 92 ALA B C 1
ATOM 2456 O O . ALA B 1 92 ? 6.258 -0.191 3.664 1 98.94 92 ALA B O 1
ATOM 2457 N N . LEU B 1 93 ? 7.875 -0.508 2.221 1 98.94 93 LEU B N 1
ATOM 2458 C CA . LEU B 1 93 ? 7.344 0.392 1.204 1 98.94 93 LEU B CA 1
ATOM 2459 C C . LEU B 1 93 ? 6.832 -0.391 0.001 1 98.94 93 LEU B C 1
ATOM 2461 O O . LEU B 1 93 ? 7.414 -1.407 -0.38 1 98.94 93 LEU B O 1
ATOM 2465 N N . THR B 1 94 ? 5.785 0.105 -0.621 1 98.94 94 THR B N 1
ATOM 2466 C CA . THR B 1 94 ? 5.277 -0.509 -1.842 1 98.94 94 THR B CA 1
ATOM 2467 C C . THR B 1 94 ? 4.887 0.557 -2.863 1 98.94 94 THR B C 1
ATOM 2469 O O . THR B 1 94 ? 4.027 1.398 -2.592 1 98.94 94 THR B O 1
ATOM 2472 N N . PHE B 1 95 ? 5.555 0.559 -3.998 1 98.88 95 PHE B N 1
ATOM 2473 C CA . PHE B 1 95 ? 5.113 1.295 -5.176 1 98.88 95 PHE B CA 1
ATOM 2474 C C . PHE B 1 95 ? 4.254 0.412 -6.074 1 98.88 95 PHE B C 1
ATOM 2476 O O . PHE B 1 95 ? 4.594 -0.75 -6.316 1 98.88 95 PHE B O 1
ATOM 2483 N N . TYR B 1 96 ? 3.191 0.919 -6.512 1 98.81 96 TYR B N 1
ATOM 2484 C CA . TYR B 1 96 ? 2.375 0.215 -7.492 1 98.81 96 TYR B CA 1
ATOM 2485 C C . TYR B 1 96 ? 2.045 1.117 -8.68 1 98.81 96 TYR B C 1
ATOM 2487 O O . TYR B 1 96 ? 1.314 2.1 -8.531 1 98.81 96 TYR B O 1
ATOM 2495 N N . TRP B 1 97 ? 2.598 0.827 -9.773 1 98.56 97 TRP B N 1
ATOM 2496 C CA . TRP B 1 97 ? 2.379 1.543 -11.031 1 98.56 97 TRP B CA 1
ATOM 2497 C C . TRP B 1 97 ? 1.541 0.71 -11.992 1 98.56 97 TRP B C 1
ATOM 2499 O O . TRP B 1 97 ? 2.082 0.034 -12.867 1 98.56 97 TRP B O 1
ATOM 2509 N N . ALA B 1 98 ? 0.254 0.825 -11.852 1 97.69 98 ALA B N 1
ATOM 2510 C CA . ALA B 1 98 ? -0.7 0.009 -12.602 1 97.69 98 ALA B CA 1
ATOM 2511 C C . ALA B 1 98 ? -0.542 0.22 -14.102 1 97.69 98 ALA B C 1
ATOM 2513 O O . ALA B 1 98 ? -0.697 -0.719 -14.891 1 97.69 98 ALA B O 1
ATOM 2514 N N . GLU B 1 99 ? -0.232 1.395 -14.555 1 96.81 99 GLU B N 1
ATOM 2515 C CA . GLU B 1 99 ? -0.071 1.747 -15.961 1 96.81 99 GLU B CA 1
ATOM 2516 C C . GLU B 1 99 ? 1.011 0.897 -16.625 1 96.81 99 GLU B C 1
ATOM 2518 O O . GLU B 1 99 ? 0.978 0.673 -17.828 1 96.81 99 GLU B O 1
ATOM 2523 N N . LEU B 1 100 ? 1.905 0.421 -15.781 1 98.12 100 LEU B N 1
ATOM 2524 C CA . LEU B 1 100 ? 3.035 -0.351 -16.281 1 98.12 100 LEU B CA 1
ATOM 2525 C C . LEU B 1 100 ? 2.959 -1.799 -15.812 1 98.12 100 LEU B C 1
ATOM 2527 O O . LEU B 1 100 ? 3.848 -2.602 -16.109 1 98.12 100 LEU B O 1
ATOM 2531 N N . GLU B 1 101 ? 1.91 -2.105 -15.016 1 98.12 101 GLU B N 1
ATOM 2532 C CA . GLU B 1 101 ? 1.771 -3.424 -14.406 1 98.12 101 GLU B CA 1
ATOM 2533 C C . GLU B 1 101 ? 3.01 -3.789 -13.594 1 98.12 101 GLU B C 1
ATOM 2535 O O . GLU B 1 101 ? 3.543 -4.895 -13.727 1 98.12 101 GLU B O 1
ATOM 2540 N N . ARG B 1 102 ? 3.461 -2.742 -12.766 1 98.81 102 ARG B N 1
ATOM 2541 C CA . ARG B 1 102 ? 4.684 -2.922 -11.992 1 98.81 102 ARG B CA 1
ATOM 2542 C C . ARG B 1 102 ? 4.449 -2.605 -10.516 1 98.81 102 ARG B C 1
ATOM 2544 O O . ARG B 1 102 ? 3.686 -1.696 -10.188 1 98.81 102 ARG B O 1
ATOM 2551 N N . GLN B 1 103 ? 5.125 -3.391 -9.742 1 98.81 103 GLN B N 1
ATOM 2552 C CA . GLN B 1 103 ? 5.215 -3.152 -8.305 1 98.81 103 GLN B CA 1
ATOM 2553 C C . GLN B 1 103 ? 6.66 -3.201 -7.828 1 98.81 103 GLN B C 1
ATOM 2555 O O . GLN B 1 103 ? 7.449 -4.023 -8.297 1 98.81 103 GLN B O 1
ATOM 2560 N N . VAL B 1 104 ? 7.039 -2.305 -6.93 1 98.94 104 VAL B N 1
ATOM 2561 C CA . VAL B 1 104 ? 8.305 -2.383 -6.215 1 98.94 104 VAL B CA 1
ATOM 2562 C C . VAL B 1 104 ? 8.047 -2.469 -4.711 1 98.94 104 VAL B C 1
ATOM 2564 O O . VAL B 1 104 ? 7.301 -1.658 -4.156 1 98.94 104 VAL B O 1
ATOM 2567 N N . ARG B 1 105 ? 8.609 -3.463 -4.086 1 98.94 105 ARG B N 1
ATOM 2568 C CA . ARG B 1 105 ? 8.508 -3.646 -2.641 1 98.94 105 ARG B CA 1
ATOM 2569 C C . ARG B 1 105 ? 9.867 -3.451 -1.972 1 98.94 105 ARG B C 1
ATOM 2571 O O . ARG B 1 105 ? 10.883 -3.963 -2.451 1 98.94 105 ARG B O 1
ATOM 2578 N N . ILE B 1 106 ? 9.891 -2.695 -0.906 1 98.94 106 ILE B N 1
ATOM 2579 C CA . ILE B 1 106 ? 11.125 -2.379 -0.194 1 98.94 106 ILE B CA 1
ATOM 2580 C C . ILE B 1 106 ? 10.945 -2.656 1.297 1 98.94 106 ILE B C 1
ATOM 2582 O O . ILE B 1 106 ? 9.984 -2.184 1.913 1 98.94 106 ILE B O 1
ATOM 2586 N N . MET B 1 107 ? 11.789 -3.439 1.835 1 98.81 107 MET B N 1
ATOM 2587 C CA . MET B 1 107 ? 11.898 -3.584 3.285 1 98.81 107 MET B CA 1
ATOM 2588 C C . MET B 1 107 ? 13.18 -2.945 3.805 1 98.81 107 MET B C 1
ATOM 2590 O O . MET B 1 107 ? 14.234 -3.074 3.186 1 98.81 107 MET B O 1
ATOM 2594 N N . GLY B 1 108 ? 12.992 -2.17 4.848 1 98.81 108 GLY B N 1
ATOM 2595 C CA . GLY B 1 108 ? 14.172 -1.491 5.375 1 98.81 108 GLY B CA 1
ATOM 2596 C C . GLY B 1 108 ? 13.945 -0.884 6.746 1 98.81 108 GLY B C 1
ATOM 2597 O O . GLY B 1 108 ? 12.906 -1.127 7.375 1 98.81 108 GLY B O 1
ATOM 2598 N N . LYS B 1 109 ? 14.945 -0.177 7.203 1 98.62 109 LYS B N 1
ATOM 2599 C CA . LYS B 1 109 ? 14.922 0.524 8.484 1 98.62 109 LYS B CA 1
ATOM 2600 C C . LYS B 1 109 ? 14.984 2.035 8.281 1 98.62 109 LYS B C 1
ATOM 2602 O O . LYS B 1 109 ? 15.742 2.525 7.445 1 98.62 109 LYS B O 1
ATOM 2607 N N . VAL B 1 110 ? 14.227 2.764 9.086 1 98.69 110 VAL B N 1
ATOM 2608 C CA . VAL B 1 110 ? 14.219 4.215 8.922 1 98.69 110 VAL B CA 1
ATOM 2609 C C . VAL B 1 110 ? 15.242 4.844 9.867 1 98.69 110 VAL B C 1
ATOM 2611 O O . VAL B 1 110 ? 15.5 4.32 10.945 1 98.69 110 VAL B O 1
ATOM 2614 N N . GLU B 1 111 ? 15.727 5.895 9.492 1 98.44 111 GLU B N 1
ATOM 2615 C CA . GLU B 1 111 ? 16.469 6.855 10.297 1 98.44 111 GLU B CA 1
ATOM 2616 C C . GLU B 1 111 ? 16.047 8.289 9.969 1 98.44 111 GLU B C 1
ATOM 2618 O O . GLU B 1 111 ? 15.742 8.602 8.82 1 98.44 111 GLU B O 1
ATOM 2623 N N . LYS B 1 112 ? 16.031 9.141 10.961 1 98.5 112 LYS B N 1
ATOM 2624 C CA . LYS B 1 112 ? 15.742 10.539 10.68 1 98.5 112 LYS B CA 1
ATOM 2625 C C . LYS B 1 112 ? 16.844 11.18 9.836 1 98.5 112 LYS B C 1
ATOM 2627 O O . LYS B 1 112 ? 18.031 10.922 10.062 1 98.5 112 LYS B O 1
ATOM 2632 N N . VAL B 1 113 ? 16.453 11.953 8.875 1 98.31 113 VAL B N 1
ATOM 2633 C CA . VAL B 1 113 ? 17.453 12.727 8.148 1 98.31 113 VAL B CA 1
ATOM 2634 C C . VAL B 1 113 ? 17.953 13.875 9.023 1 98.31 113 VAL B C 1
ATOM 2636 O O . VAL B 1 113 ? 17.344 14.188 10.055 1 98.31 113 VAL B O 1
ATOM 2639 N N . ASN B 1 114 ? 19.031 14.461 8.656 1 97.31 114 ASN B N 1
ATOM 2640 C CA . ASN B 1 114 ? 19.547 15.562 9.469 1 97.31 114 ASN B CA 1
ATOM 2641 C C . ASN B 1 114 ? 18.656 16.797 9.359 1 97.31 114 ASN B C 1
ATOM 2643 O O . ASN B 1 114 ? 17.891 16.938 8.406 1 97.31 114 ASN B O 1
ATOM 2647 N N . PRO B 1 115 ? 18.703 17.641 10.344 1 97.81 115 PRO B N 1
ATOM 2648 C CA . PRO B 1 115 ? 17.844 18.828 10.383 1 97.81 115 PRO B CA 1
ATOM 2649 C C . PRO B 1 115 ? 18 19.703 9.141 1 97.81 115 PRO B C 1
ATOM 2651 O O . PRO B 1 115 ? 17.031 20.312 8.672 1 97.81 115 PRO B O 1
ATOM 2654 N N . GLU B 1 116 ? 19.125 19.797 8.586 1 98.06 116 GLU B N 1
ATOM 2655 C CA . GLU B 1 116 ? 19.375 20.641 7.414 1 98.06 116 GLU B CA 1
ATOM 2656 C C . GLU B 1 116 ? 18.609 20.109 6.199 1 98.06 116 GLU B C 1
ATOM 2658 O O . GLU B 1 116 ? 18.062 20.891 5.422 1 98.06 116 GLU B O 1
ATOM 2663 N N . GLU B 1 117 ? 18.641 18.797 6.039 1 97.62 117 GLU B N 1
ATOM 2664 C CA . GLU B 1 117 ? 17.875 18.188 4.961 1 97.62 117 GLU B CA 1
ATOM 2665 C C . GLU B 1 117 ? 16.375 18.438 5.133 1 97.62 117 GLU B C 1
ATOM 2667 O O . GLU B 1 117 ? 15.672 18.703 4.16 1 97.62 117 GLU B O 1
ATOM 2672 N N . SER B 1 118 ? 15.914 18.359 6.32 1 98.5 118 SER B N 1
ATOM 2673 C CA . SER B 1 118 ? 14.508 18.656 6.609 1 98.5 118 SER B CA 1
ATOM 2674 C C . SER B 1 118 ? 14.172 20.109 6.316 1 98.5 118 SER B C 1
ATOM 2676 O O . SER B 1 118 ? 13.117 20.406 5.75 1 98.5 118 SER B O 1
ATOM 2678 N N . ASP B 1 119 ? 15.039 21.016 6.699 1 98.31 119 ASP B N 1
ATOM 2679 C CA . ASP B 1 119 ? 14.836 22.438 6.43 1 98.31 119 ASP B CA 1
ATOM 2680 C C . ASP B 1 119 ? 14.766 22.703 4.93 1 98.31 119 ASP B C 1
ATOM 2682 O O . ASP B 1 119 ? 13.867 23.422 4.461 1 98.31 119 ASP B O 1
ATOM 2686 N N . GLU B 1 120 ? 15.719 22.141 4.238 1 97.62 120 GLU B N 1
ATOM 2687 C CA . GLU B 1 120 ? 15.773 22.359 2.795 1 97.62 120 GLU B CA 1
ATOM 2688 C C . GLU B 1 120 ? 14.453 21.969 2.129 1 97.62 120 GLU B C 1
ATOM 2690 O O . GLU B 1 120 ? 13.914 22.734 1.317 1 97.62 120 GLU B O 1
ATOM 2695 N N . TYR B 1 121 ? 13.969 20.812 2.459 1 97.62 121 TYR B N 1
ATOM 2696 C CA . TYR B 1 121 ? 12.719 20.391 1.851 1 97.62 121 TYR B CA 1
ATOM 2697 C C . TYR B 1 121 ? 11.555 21.234 2.34 1 97.62 121 TYR B C 1
ATOM 2699 O O . TYR B 1 121 ? 10.703 21.656 1.547 1 97.62 121 TYR B O 1
ATOM 2707 N N . PHE B 1 122 ? 11.484 21.516 3.682 1 98.12 122 PHE B N 1
ATOM 2708 C CA . PHE B 1 122 ? 10.406 22.312 4.273 1 98.12 122 PHE B CA 1
ATOM 2709 C C . PHE B 1 122 ? 10.258 23.641 3.553 1 98.12 122 PHE B C 1
ATOM 2711 O O . PHE B 1 122 ? 9.156 24.031 3.166 1 98.12 122 PHE B O 1
ATOM 2718 N N . PHE B 1 123 ? 11.289 24.297 3.289 1 97.19 123 PHE B N 1
ATOM 2719 C CA . PHE B 1 123 ? 11.25 25.656 2.748 1 97.19 123 PHE B CA 1
ATOM 2720 C C . PHE B 1 123 ? 11.055 25.625 1.237 1 97.19 123 PHE B C 1
ATOM 2722 O O . PHE B 1 123 ? 10.766 26.656 0.626 1 97.19 123 PHE B O 1
ATOM 2729 N N . SER B 1 124 ? 11.258 24.453 0.598 1 96.19 124 SER B N 1
ATOM 2730 C CA . SER B 1 124 ? 10.977 24.328 -0.829 1 96.19 124 SER B CA 1
ATOM 2731 C C . SER B 1 124 ? 9.477 24.188 -1.086 1 96.19 124 SER B C 1
ATOM 2733 O O . SER B 1 124 ? 9.023 24.328 -2.223 1 96.19 124 SER B O 1
ATOM 2735 N N . ARG B 1 125 ? 8.695 23.891 -0.1 1 95.69 125 ARG B N 1
ATOM 2736 C CA . ARG B 1 125 ? 7.258 23.672 -0.221 1 95.69 125 ARG B CA 1
ATOM 2737 C C . ARG B 1 125 ? 6.512 24.984 -0.351 1 95.69 125 ARG B C 1
ATOM 2739 O O . ARG B 1 125 ? 7.004 26.031 0.089 1 95.69 125 ARG B O 1
ATOM 2746 N N . PRO B 1 126 ? 5.309 24.969 -0.96 1 94.75 126 PRO B N 1
ATOM 2747 C CA . PRO B 1 126 ? 4.477 26.172 -0.955 1 94.75 126 PRO B CA 1
ATOM 2748 C C . PRO B 1 126 ? 4.199 26.703 0.454 1 94.75 126 PRO B C 1
ATOM 2750 O O . PRO B 1 126 ? 4.07 25.906 1.393 1 94.75 126 PRO B O 1
ATOM 2753 N N . PHE B 1 127 ? 4.082 28.016 0.591 1 96.25 127 PHE B N 1
ATOM 2754 C CA . PHE B 1 127 ? 3.873 28.641 1.89 1 96.25 127 PHE B CA 1
ATOM 2755 C C . PHE B 1 127 ? 2.662 28.031 2.596 1 96.25 127 PHE B C 1
ATOM 2757 O O . PHE B 1 127 ? 2.695 27.812 3.805 1 96.25 127 PHE B O 1
ATOM 2764 N N . SER B 1 128 ? 1.612 27.734 1.888 1 95.25 128 SER B N 1
ATOM 2765 C CA . SER B 1 128 ? 0.411 27.156 2.48 1 95.25 128 SER B CA 1
ATOM 2766 C C . SER B 1 128 ? 0.698 25.781 3.078 1 95.25 128 SER B C 1
ATOM 2768 O O . SER B 1 128 ? 0.13 25.422 4.109 1 95.25 128 SER B O 1
ATOM 2770 N N . SER B 1 129 ? 1.53 25.016 2.434 1 94.62 129 SER B N 1
ATOM 2771 C CA . SER B 1 129 ? 1.913 23.703 2.951 1 94.62 129 SER B CA 1
ATOM 2772 C C . SER B 1 129 ? 2.793 23.828 4.188 1 94.62 129 SER B C 1
ATOM 2774 O O . SER B 1 129 ? 2.717 23 5.102 1 94.62 129 SER B O 1
ATOM 2776 N N . GLN B 1 130 ? 3.717 24.828 4.172 1 97 130 GLN B N 1
ATOM 2777 C CA . GLN B 1 130 ? 4.512 25.109 5.363 1 97 130 GLN B CA 1
ATOM 2778 C C . GLN B 1 130 ? 3.617 25.422 6.559 1 97 130 GLN B C 1
ATOM 2780 O O . GLN B 1 130 ? 3.809 24.859 7.645 1 97 130 GLN B O 1
ATOM 2785 N N . ILE B 1 131 ? 2.639 26.266 6.344 1 96.88 131 ILE B N 1
ATOM 2786 C CA . ILE B 1 131 ? 1.669 26.609 7.375 1 96.88 131 ILE B CA 1
ATOM 2787 C C . ILE B 1 131 ? 0.926 25.359 7.828 1 96.88 131 ILE B C 1
ATOM 2789 O O . ILE B 1 131 ? 0.712 25.156 9.023 1 96.88 131 ILE B O 1
ATOM 2793 N N . GLY B 1 132 ? 0.548 24.516 6.848 1 95.31 132 GLY B N 1
ATOM 2794 C CA . GLY B 1 132 ? -0.154 23.281 7.16 1 95.31 132 GLY B CA 1
ATOM 2795 C C . GLY B 1 132 ? 0.587 22.406 8.156 1 95.31 132 GLY B C 1
ATOM 2796 O O . GLY B 1 132 ? -0.033 21.75 9 1 95.31 132 GLY B O 1
ATOM 2797 N N . ALA B 1 133 ? 1.867 22.344 8.078 1 95.56 133 ALA B N 1
ATOM 2798 C CA . ALA B 1 133 ? 2.701 21.562 8.977 1 95.56 133 ALA B CA 1
ATOM 2799 C C . ALA B 1 133 ? 2.592 22.062 10.414 1 95.56 133 ALA B C 1
ATOM 2801 O O . ALA B 1 133 ? 2.803 21.297 11.359 1 95.56 133 ALA B O 1
ATOM 2802 N N . TRP B 1 134 ? 2.301 23.266 10.578 1 96.25 134 TRP B N 1
ATOM 2803 C CA . TRP B 1 134 ? 2.127 23.859 11.891 1 96.25 134 TRP B CA 1
ATOM 2804 C C . TRP B 1 134 ? 0.701 23.656 12.398 1 96.25 134 TRP B C 1
ATOM 2806 O O . TRP B 1 134 ? 0.472 23.578 13.609 1 96.25 134 TRP B O 1
ATOM 2816 N N . VAL B 1 135 ? -0.227 23.609 11.562 1 95.25 135 VAL B N 1
ATOM 2817 C CA . VAL B 1 135 ? -1.649 23.672 11.883 1 95.25 135 VAL B CA 1
ATOM 2818 C C . VAL B 1 135 ? -2.1 22.359 12.5 1 95.25 135 VAL B C 1
ATOM 2820 O O . VAL B 1 135 ? -2.84 22.344 13.484 1 95.25 135 VAL B O 1
ATOM 2823 N N . SER B 1 136 ? -1.622 21.281 11.977 1 92.62 136 SER B N 1
ATOM 2824 C CA . SER B 1 136 ? -2.303 20 12.148 1 92.62 136 SER B CA 1
ATOM 2825 C C . SER B 1 136 ? -1.67 19.172 13.266 1 92.62 136 SER B C 1
ATOM 2827 O O . SER B 1 136 ? -0.513 18.766 13.164 1 92.62 136 SER B O 1
ATOM 2829 N N . PRO B 1 137 ? -2.361 18.969 14.375 1 94.31 137 PRO B N 1
ATOM 2830 C CA . PRO B 1 137 ? -1.942 17.891 15.273 1 94.31 137 PRO B CA 1
ATOM 2831 C C . PRO B 1 137 ? -2.203 16.5 14.695 1 94.31 137 PRO B C 1
ATOM 2833 O O . PRO B 1 137 ? -3.055 15.773 15.203 1 94.31 137 PRO B O 1
ATOM 2836 N N . GLN B 1 138 ? -1.467 16.094 13.766 1 93.38 138 GLN B N 1
ATOM 2837 C CA . GLN B 1 138 ? -1.736 15 12.844 1 93.38 138 GLN B CA 1
ATOM 2838 C C . GLN B 1 138 ? -2.168 13.742 13.602 1 93.38 138 GLN B C 1
ATOM 2840 O O . GLN B 1 138 ? -1.517 13.336 14.562 1 93.38 138 GLN B O 1
ATOM 2845 N N . SER B 1 139 ? -3.32 13.18 13.219 1 95.06 139 SER B N 1
ATOM 2846 C CA . SER B 1 139 ? -3.885 11.898 13.609 1 95.06 139 SER B CA 1
ATOM 2847 C C . SER B 1 139 ? -4.688 12.016 14.898 1 95.06 139 SER B C 1
ATOM 2849 O O . SER B 1 139 ? -5.297 11.047 15.352 1 95.06 139 SER B O 1
ATOM 2851 N N . GLU B 1 140 ? -4.668 13.18 15.547 1 95.69 140 GLU B N 1
ATOM 2852 C CA . GLU B 1 140 ? -5.52 13.398 16.719 1 95.69 140 GLU B CA 1
ATOM 2853 C C . GLU B 1 140 ? -6.969 13.633 16.312 1 95.69 140 GLU B C 1
ATOM 2855 O O . GLU B 1 140 ? -7.234 14.141 15.211 1 95.69 140 GLU B O 1
ATOM 2860 N N . VAL B 1 141 ? -7.859 13.258 17.219 1 96.81 141 VAL B N 1
ATOM 2861 C CA . VAL B 1 141 ? -9.273 13.531 16.984 1 96.81 141 VAL B CA 1
ATOM 2862 C C . VAL B 1 141 ? -9.539 15.031 17.094 1 96.81 141 VAL B C 1
ATOM 2864 O O . VAL B 1 141 ? -9.055 15.68 18.031 1 96.81 141 VAL B O 1
ATOM 2867 N N . ILE B 1 142 ? -10.258 15.602 16.141 1 95.38 142 ILE B N 1
ATOM 2868 C CA . ILE B 1 142 ? -10.656 17 16.188 1 95.38 142 ILE B CA 1
ATOM 2869 C C . ILE B 1 142 ? -12.172 17.125 16 1 95.38 142 ILE B C 1
ATOM 2871 O O . ILE B 1 142 ? -12.797 16.234 15.422 1 95.38 142 ILE B O 1
ATOM 2875 N N . SER B 1 143 ? -12.695 18.172 16.453 1 92 143 SER B N 1
ATOM 2876 C CA . SER B 1 143 ? -14.148 18.312 16.469 1 92 143 SER B CA 1
ATOM 2877 C C . SER B 1 143 ? -14.703 18.562 15.078 1 92 143 SER B C 1
ATOM 2879 O O . SER B 1 143 ? -15.734 18 14.703 1 92 143 SER B O 1
ATOM 2881 N N . ASN B 1 144 ? -14.094 19.453 14.422 1 92.31 144 ASN B N 1
ATOM 2882 C CA . ASN B 1 144 ? -14.523 19.797 13.07 1 92.31 144 ASN B CA 1
ATOM 2883 C C . ASN B 1 144 ? -13.414 20.5 12.289 1 92.31 144 ASN B C 1
ATOM 2885 O O . ASN B 1 144 ? -12.336 20.75 12.836 1 92.31 144 ASN B O 1
ATOM 2889 N N . ARG B 1 145 ? -13.68 20.719 11.086 1 93.19 145 ARG B N 1
ATOM 2890 C CA . ARG B 1 145 ? -12.688 21.328 10.203 1 93.19 145 ARG B CA 1
ATOM 2891 C C . ARG B 1 145 ? -12.414 22.781 10.594 1 93.19 145 ARG B C 1
ATOM 2893 O O . ARG B 1 145 ? -11.328 23.297 10.344 1 93.19 145 ARG B O 1
ATOM 2900 N N . ASP B 1 146 ? -13.344 23.438 11.203 1 93.38 146 ASP B N 1
ATOM 2901 C CA . ASP B 1 146 ? -13.203 24.844 11.578 1 93.38 146 ASP B CA 1
ATOM 2902 C C . ASP B 1 146 ? -12.039 25.031 12.547 1 93.38 146 ASP B C 1
ATOM 2904 O O . ASP B 1 146 ? -11.375 26.078 12.531 1 93.38 146 ASP B O 1
ATOM 2908 N N . THR B 1 147 ? -11.836 24.016 13.336 1 92.88 147 THR B N 1
ATOM 2909 C CA . THR B 1 147 ? -10.711 24.062 14.25 1 92.88 147 THR B CA 1
ATOM 2910 C C . THR B 1 147 ? -9.398 24.266 13.492 1 92.88 147 THR B C 1
ATOM 2912 O O . THR B 1 147 ? -8.547 25.047 13.906 1 92.88 147 THR B O 1
ATOM 2915 N N . LEU B 1 148 ? -9.242 23.594 12.398 1 94.31 148 LEU B N 1
ATOM 2916 C CA . LEU B 1 148 ? -8.047 23.719 11.57 1 94.31 148 LEU B CA 1
ATOM 2917 C C . LEU B 1 148 ? -7.996 25.078 10.875 1 94.31 148 LEU B C 1
ATOM 2919 O O . LEU B 1 148 ? -6.938 25.703 10.805 1 94.31 148 LEU B O 1
ATOM 2923 N N . ALA B 1 149 ? -9.133 25.531 10.43 1 94.38 149 ALA B N 1
ATOM 2924 C CA . ALA B 1 149 ? -9.227 26.797 9.719 1 94.38 149 ALA B CA 1
ATOM 2925 C C . ALA B 1 149 ? -8.844 27.969 10.625 1 94.38 149 ALA B C 1
ATOM 2927 O O . ALA B 1 149 ? -8.164 28.891 10.195 1 94.38 149 ALA B O 1
ATOM 2928 N N . GLN B 1 150 ? -9.336 27.891 11.797 1 95.44 150 GLN B N 1
ATOM 2929 C CA . GLN B 1 150 ? -9.031 28.938 12.766 1 95.44 150 GLN B CA 1
ATOM 2930 C C . GLN B 1 150 ? -7.539 28.984 13.07 1 95.44 150 GLN B C 1
ATOM 2932 O O . GLN B 1 150 ? -6.938 30.062 13.078 1 95.44 150 GLN B O 1
ATOM 2937 N N . LYS B 1 151 ? -7.012 27.828 13.328 1 95.56 151 LYS B N 1
ATOM 2938 C CA . LYS B 1 151 ? -5.578 27.766 13.594 1 95.56 151 LYS B CA 1
ATOM 2939 C C . LYS B 1 151 ? -4.77 28.25 12.398 1 95.56 151 LYS B C 1
ATOM 2941 O O . LYS B 1 151 ? -3.766 28.938 12.555 1 95.56 151 LYS B O 1
ATOM 2946 N N . GLU B 1 152 ? -5.148 27.875 11.234 1 95.62 152 GLU B N 1
ATOM 2947 C CA . GLU B 1 152 ? -4.496 28.312 10.008 1 95.62 152 GLU B CA 1
ATOM 2948 C C . GLU B 1 152 ? -4.5 29.844 9.891 1 95.62 152 GLU B C 1
ATOM 2950 O O . GLU B 1 152 ? -3.465 30.438 9.602 1 95.62 152 GLU B O 1
ATOM 2955 N N . ALA B 1 153 ? -5.621 30.438 10.125 1 95.94 153 ALA B N 1
ATOM 2956 C CA . ALA B 1 153 ? -5.758 31.891 10.047 1 95.94 153 ALA B CA 1
ATOM 2957 C C . ALA B 1 153 ? -4.832 32.594 11.039 1 95.94 153 ALA B C 1
ATOM 2959 O O . ALA B 1 153 ? -4.219 33.594 10.719 1 95.94 153 ALA B O 1
ATOM 2960 N N . GLU B 1 154 ? -4.82 32.062 12.219 1 96.94 154 GLU B N 1
ATOM 2961 C CA . GLU B 1 154 ? -3.941 32.594 13.25 1 96.94 154 GLU B CA 1
ATOM 2962 C C . GLU B 1 154 ? -2.48 32.562 12.805 1 96.94 154 GLU B C 1
ATOM 2964 O O . GLU B 1 154 ? -1.729 33.5 13.016 1 96.94 154 GLU B O 1
ATOM 2969 N N . LEU B 1 155 ? -2.102 31.469 12.227 1 96.44 155 LEU B N 1
ATOM 2970 C CA . LEU B 1 155 ? -0.713 31.266 11.828 1 96.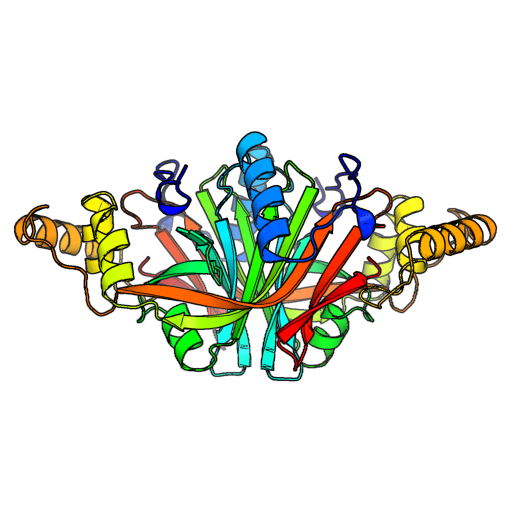44 155 LEU B CA 1
ATOM 2971 C C . LEU B 1 155 ? -0.35 32.156 10.641 1 96.44 155 LEU B C 1
ATOM 2973 O O . LEU B 1 155 ? 0.79 32.594 10.523 1 96.44 155 LEU B O 1
ATOM 2977 N N . TYR B 1 156 ? -1.303 32.438 9.75 1 95.75 156 TYR B N 1
ATOM 2978 C CA . TYR B 1 156 ? -1.064 33.344 8.625 1 95.75 156 TYR B CA 1
ATOM 2979 C C . TYR B 1 156 ? -0.822 34.75 9.109 1 95.75 156 TYR B C 1
ATOM 2981 O O . TYR B 1 156 ? -0.157 35.562 8.43 1 95.75 156 TYR B O 1
ATOM 2989 N N . LYS B 1 157 ? -1.376 35.094 10.242 1 96.44 157 LYS B N 1
ATOM 2990 C CA . LYS B 1 157 ? -1.128 36.406 10.852 1 96.44 157 LYS B CA 1
ATOM 2991 C C . LYS B 1 157 ? 0.239 36.438 11.523 1 96.44 157 LYS B C 1
ATOM 2993 O O . LYS B 1 157 ? 0.882 37.5 11.57 1 96.44 157 LYS B O 1
ATOM 2998 N N . LYS B 1 158 ? 0.636 35.312 12.008 1 96.31 158 LYS B N 1
ATOM 2999 C CA . LYS B 1 158 ? 1.869 35.219 12.781 1 96.31 158 LYS B CA 1
ATOM 3000 C C . LYS B 1 158 ? 3.084 35.094 11.859 1 96.31 158 LYS B C 1
ATOM 3002 O O . LYS B 1 158 ? 4.156 35.594 12.164 1 96.31 158 LYS B O 1
ATOM 3007 N N . PHE B 1 159 ? 2.932 34.312 10.75 1 96.19 159 PHE B N 1
ATOM 3008 C CA . PHE B 1 159 ? 4.066 33.969 9.906 1 96.19 159 PHE B CA 1
ATOM 3009 C C . PHE B 1 159 ? 3.965 34.656 8.547 1 96.19 159 PHE B C 1
ATOM 3011 O O . PHE B 1 159 ? 2.863 34.875 8.047 1 96.19 159 PHE B O 1
ATOM 3018 N N . SER B 1 160 ? 5.113 35.031 7.996 1 94.94 160 SER B N 1
ATOM 3019 C CA . SER B 1 160 ? 5.312 35.344 6.586 1 94.94 160 SER B CA 1
ATOM 3020 C C . SER B 1 160 ? 6.285 34.375 5.93 1 94.94 160 SER B C 1
ATOM 3022 O O . SER B 1 160 ? 6.949 33.594 6.613 1 94.94 160 SER B O 1
ATOM 3024 N N . PRO B 1 161 ? 6.301 34.312 4.621 1 93.44 161 PRO B N 1
ATOM 3025 C CA . PRO B 1 161 ? 7.277 33.438 3.957 1 93.44 161 PRO B CA 1
ATOM 3026 C C . PRO B 1 161 ? 8.703 33.688 4.441 1 93.44 161 PRO B C 1
ATOM 3028 O O . PRO B 1 161 ? 9.523 32.75 4.453 1 93.44 161 PRO B O 1
ATOM 3031 N N . GLU B 1 162 ? 8.984 34.875 4.914 1 94.25 162 GLU B N 1
ATOM 3032 C CA . GLU B 1 162 ? 10.344 35.25 5.32 1 94.25 162 GLU B CA 1
ATOM 3033 C C . GLU B 1 162 ? 10.594 34.875 6.781 1 94.25 162 GLU B C 1
ATOM 3035 O O . GLU B 1 162 ? 11.75 34.75 7.199 1 94.25 162 GLU B O 1
ATOM 3040 N N . THR B 1 163 ? 9.555 34.594 7.496 1 96.44 163 THR B N 1
ATOM 3041 C CA . THR B 1 163 ? 9.758 34.5 8.938 1 96.44 163 THR B CA 1
ATOM 3042 C C . THR B 1 163 ? 9.391 33.094 9.43 1 96.44 163 THR B C 1
ATOM 3044 O O . THR B 1 163 ? 9.734 32.719 10.547 1 96.44 163 THR B O 1
ATOM 3047 N N . ILE B 1 164 ? 8.695 32.344 8.672 1 97.31 164 ILE B N 1
ATOM 3048 C CA . ILE B 1 164 ? 8.242 31.031 9.117 1 97.31 164 ILE B CA 1
ATOM 3049 C C . ILE B 1 164 ? 9.445 30.141 9.367 1 97.31 164 ILE B C 1
ATOM 3051 O O . ILE B 1 164 ? 10.477 30.266 8.703 1 97.31 164 ILE B O 1
ATOM 3055 N N . THR B 1 165 ? 9.328 29.25 10.391 1 97.69 165 THR B N 1
ATOM 3056 C CA . THR B 1 165 ? 10.328 28.234 10.703 1 97.69 165 THR B CA 1
ATOM 3057 C C . THR B 1 165 ? 9.734 26.828 10.602 1 97.69 165 THR B C 1
ATOM 3059 O O . THR B 1 165 ? 8.516 26.672 10.664 1 97.69 165 THR B O 1
ATOM 3062 N N . ARG B 1 166 ? 10.539 25.859 10.406 1 98.19 166 ARG B N 1
ATOM 3063 C CA . ARG B 1 166 ? 10.086 24.484 10.43 1 98.19 166 ARG B CA 1
ATOM 3064 C C . ARG B 1 166 ? 9.758 24.031 11.852 1 98.19 166 ARG B C 1
ATOM 3066 O O . ARG B 1 166 ? 10.578 24.172 12.758 1 98.19 166 ARG B O 1
ATOM 3073 N N . PRO B 1 167 ? 8.586 23.516 12.062 1 97.62 167 PRO B N 1
ATOM 3074 C CA . PRO B 1 167 ? 8.344 22.984 13.406 1 97.62 167 PRO B CA 1
ATOM 3075 C C . PRO B 1 167 ? 9.258 21.812 13.75 1 97.62 167 PRO B C 1
ATOM 3077 O O . PRO B 1 167 ? 9.555 20.984 12.883 1 97.62 167 PRO B O 1
ATOM 3080 N N . ALA B 1 168 ? 9.641 21.625 15 1 96.94 168 ALA B N 1
ATOM 3081 C CA . ALA B 1 168 ? 10.57 20.594 15.453 1 96.94 168 ALA B CA 1
ATOM 3082 C C . ALA B 1 168 ? 9.977 19.203 15.266 1 96.94 168 ALA B C 1
ATOM 3084 O O . ALA B 1 168 ? 10.703 18.219 15.117 1 96.94 168 ALA B O 1
ATOM 3085 N N . HIS B 1 169 ? 8.695 19.141 15.25 1 97.69 169 HIS B N 1
ATOM 3086 C CA . HIS B 1 169 ? 8.023 17.844 15.172 1 97.69 169 HIS B CA 1
ATOM 3087 C C . HIS B 1 169 ? 7.789 17.422 13.727 1 97.69 169 HIS B C 1
ATOM 3089 O O . HIS B 1 169 ? 7.102 16.438 13.461 1 97.69 169 HIS B O 1
ATOM 3095 N N . TRP B 1 170 ? 8.273 18.156 12.812 1 98.25 170 TRP B N 1
ATOM 3096 C CA . TRP B 1 170 ? 8.148 17.844 11.391 1 98.25 170 TRP B CA 1
ATOM 3097 C C . TRP B 1 170 ? 9.516 17.625 10.758 1 98.25 170 TRP B C 1
ATOM 3099 O O . TRP B 1 170 ? 10.461 18.375 11.023 1 98.25 170 TRP B O 1
ATOM 3109 N N . GLY B 1 171 ? 9.68 16.594 9.938 1 98.44 171 GLY B N 1
ATOM 3110 C CA . GLY B 1 171 ? 10.945 16.297 9.289 1 98.44 171 GLY B CA 1
ATOM 3111 C C . GLY B 1 171 ? 10.93 15.008 8.492 1 98.44 171 GLY B C 1
ATOM 3112 O O . GLY B 1 171 ? 9.859 14.461 8.211 1 98.44 171 GLY B O 1
ATOM 3113 N N . GLY B 1 172 ? 12.141 14.578 8.086 1 98.5 172 GLY B N 1
ATOM 3114 C CA . GLY B 1 172 ? 12.227 13.484 7.133 1 98.5 172 GLY B CA 1
ATOM 3115 C C . GLY B 1 172 ? 12.75 12.195 7.754 1 98.5 172 GLY B C 1
ATOM 3116 O O . GLY B 1 172 ? 13.398 12.227 8.805 1 98.5 172 GLY B O 1
ATOM 3117 N N . TYR B 1 173 ? 12.406 11.133 7.141 1 98.88 173 TYR B N 1
ATOM 3118 C CA . TYR B 1 173 ? 12.961 9.805 7.355 1 98.88 173 TYR B CA 1
ATOM 3119 C C . TYR B 1 173 ? 13.602 9.266 6.082 1 98.88 173 TYR B C 1
ATOM 3121 O O . TYR B 1 173 ? 13.125 9.539 4.98 1 98.88 173 TYR B O 1
ATOM 3129 N N . ARG B 1 174 ? 14.672 8.594 6.277 1 98.88 174 ARG B N 1
ATOM 3130 C CA . ARG B 1 174 ? 15.273 7.797 5.215 1 98.88 174 ARG B CA 1
ATOM 3131 C C . ARG B 1 174 ? 15.125 6.305 5.488 1 98.88 174 ARG B C 1
ATOM 3133 O O . ARG B 1 174 ? 15.484 5.828 6.57 1 98.88 174 ARG B O 1
ATOM 3140 N N . VAL B 1 175 ? 14.578 5.566 4.574 1 98.88 175 VAL B N 1
ATOM 3141 C CA . VAL B 1 175 ? 14.508 4.113 4.676 1 98.88 175 VAL B CA 1
ATOM 3142 C C . VAL B 1 175 ? 15.766 3.49 4.066 1 98.88 175 VAL B C 1
ATOM 3144 O O . VAL B 1 175 ? 16.016 3.629 2.869 1 98.88 175 VAL B O 1
ATOM 3147 N N . MET B 1 176 ? 16.516 2.9 4.867 1 98.69 176 MET B N 1
ATOM 3148 C CA . MET B 1 176 ? 17.656 2.121 4.414 1 98.69 176 MET B CA 1
ATOM 3149 C C . MET B 1 176 ? 17.25 0.683 4.109 1 98.69 176 MET B C 1
ATOM 3151 O O . MET B 1 176 ? 16.969 -0.091 5.023 1 98.69 176 MET B O 1
ATOM 3155 N N . PRO B 1 177 ? 17.297 0.285 2.812 1 98.75 177 PRO B N 1
ATOM 3156 C CA . PRO B 1 177 ? 16.719 -1.009 2.455 1 98.75 177 PRO B CA 1
ATOM 3157 C C . PRO B 1 177 ? 17.656 -2.18 2.734 1 98.75 177 PRO B C 1
ATOM 3159 O O . PRO B 1 177 ? 18.875 -2.055 2.57 1 98.75 177 PRO B O 1
ATOM 3162 N N . TYR B 1 178 ? 17.109 -3.297 3.105 1 98.56 178 TYR B N 1
ATOM 3163 C CA . TYR B 1 178 ? 17.859 -4.547 3.152 1 98.56 178 TYR B CA 1
ATOM 3164 C C . TYR B 1 178 ? 17.25 -5.582 2.217 1 98.56 178 TYR B C 1
ATOM 3166 O O . TYR B 1 178 ? 17.844 -6.641 1.98 1 98.56 178 TYR B O 1
ATOM 3174 N N . GLU B 1 179 ? 16.141 -5.336 1.664 1 98.75 179 GLU B N 1
ATOM 3175 C CA . GLU B 1 179 ? 15.508 -6.145 0.63 1 98.75 179 GLU B CA 1
ATOM 3176 C C . GLU B 1 179 ? 14.703 -5.277 -0.332 1 98.75 179 GLU B C 1
ATOM 3178 O O . GLU B 1 179 ? 13.977 -4.375 0.095 1 98.75 179 GLU B O 1
ATOM 3183 N N . ILE B 1 180 ? 14.812 -5.457 -1.625 1 98.88 180 ILE B N 1
ATOM 3184 C CA . ILE B 1 180 ? 14.031 -4.781 -2.654 1 98.88 180 ILE B CA 1
ATOM 3185 C C . ILE B 1 180 ? 13.57 -5.793 -3.703 1 98.88 180 ILE B C 1
ATOM 3187 O O . ILE B 1 180 ? 14.383 -6.551 -4.238 1 98.88 180 ILE B O 1
ATOM 3191 N N . GLU B 1 181 ? 12.32 -5.812 -3.98 1 98.94 181 GLU B N 1
ATOM 3192 C CA . GLU B 1 181 ? 11.75 -6.734 -4.961 1 98.94 181 GLU B CA 1
ATOM 3193 C C . GLU B 1 181 ? 11.07 -5.977 -6.098 1 98.94 181 GLU B C 1
ATOM 3195 O O . GLU B 1 181 ? 10.297 -5.051 -5.859 1 98.94 181 GLU B O 1
ATOM 3200 N N . PHE B 1 182 ? 11.391 -6.371 -7.301 1 98.88 182 PHE B N 1
ATOM 3201 C CA . PHE B 1 182 ? 10.758 -5.848 -8.508 1 98.88 182 PHE B CA 1
ATOM 3202 C C . PHE B 1 182 ? 9.797 -6.871 -9.094 1 98.88 182 PHE B C 1
ATOM 3204 O O . PHE B 1 182 ? 10.18 -8.008 -9.367 1 98.88 182 PHE B O 1
ATOM 3211 N N . TRP B 1 183 ? 8.57 -6.48 -9.258 1 98.75 183 TRP B N 1
ATOM 3212 C CA . TRP B 1 183 ? 7.473 -7.32 -9.742 1 98.75 183 TRP B CA 1
ATOM 3213 C C . TRP B 1 183 ? 6.922 -6.793 -11.062 1 98.75 183 TRP B C 1
ATOM 3215 O O . TRP B 1 183 ? 6.602 -5.605 -11.172 1 98.75 183 TRP B O 1
ATOM 3225 N N . GLN B 1 184 ? 6.824 -7.617 -12.086 1 98.62 184 GLN B N 1
ATOM 3226 C CA . GLN B 1 184 ? 6.262 -7.293 -13.398 1 98.62 184 GLN B CA 1
ATOM 3227 C C . GLN B 1 184 ? 5.102 -8.227 -13.742 1 98.62 184 GLN B C 1
ATOM 3229 O O . GLN B 1 184 ? 5.27 -9.445 -13.773 1 98.62 184 GLN B O 1
ATOM 3234 N N . GLY B 1 185 ? 3.938 -7.633 -14 1 97.56 185 GLY B N 1
ATOM 3235 C CA . GLY B 1 185 ? 2.768 -8.414 -14.375 1 97.56 185 GLY B CA 1
ATOM 3236 C C . GLY B 1 185 ? 2.975 -9.227 -15.633 1 97.56 185 GLY B C 1
ATOM 3237 O O . GLY B 1 185 ? 3.596 -8.758 -16.594 1 97.56 185 GLY B O 1
ATOM 3238 N N . ARG B 1 186 ? 2.512 -10.453 -15.578 1 95.56 186 ARG B N 1
ATOM 3239 C CA . ARG B 1 186 ? 2.523 -11.375 -16.703 1 95.56 186 ARG B CA 1
ATOM 3240 C C . ARG B 1 186 ? 1.183 -12.086 -16.844 1 95.56 186 ARG B C 1
ATOM 3242 O O . ARG B 1 186 ? 0.401 -12.141 -15.891 1 95.56 186 ARG B O 1
ATOM 3249 N N . PRO B 1 187 ? 0.923 -12.695 -17.953 1 91.56 187 PRO B N 1
ATOM 3250 C CA . PRO B 1 187 ? -0.313 -13.469 -18.125 1 91.56 187 PRO B CA 1
ATOM 3251 C C . PRO B 1 187 ? -0.375 -14.695 -17.219 1 91.56 187 PRO B C 1
ATOM 3253 O O . PRO B 1 187 ? 0.651 -15.117 -16.672 1 91.56 187 PRO B O 1
ATOM 3256 N N . SER B 1 188 ? -1.612 -15.188 -16.938 1 90.12 188 SER B N 1
ATOM 3257 C CA . SER B 1 188 ? -1.88 -16.422 -16.219 1 90.12 188 SER B CA 1
ATOM 3258 C C . SER B 1 188 ? -1.412 -16.344 -14.773 1 90.12 188 SER B C 1
ATOM 3260 O O . SER B 1 188 ? -1.129 -17.359 -14.141 1 90.12 188 SER B O 1
ATOM 3262 N N . ARG B 1 189 ? -1.157 -15.102 -14.32 1 92.19 189 ARG B N 1
ATOM 3263 C CA . ARG B 1 189 ? -0.729 -14.812 -12.953 1 92.19 189 ARG B CA 1
ATOM 3264 C C . ARG B 1 189 ? 0.665 -15.367 -12.688 1 92.19 189 ARG B C 1
ATOM 3266 O O . ARG B 1 189 ? 1.026 -15.625 -11.539 1 92.19 189 ARG B O 1
ATOM 3273 N N . LEU B 1 190 ? 1.38 -15.602 -13.75 1 94.38 190 LEU B N 1
ATOM 3274 C CA . LEU B 1 190 ? 2.76 -16.062 -13.609 1 94.38 190 LEU B CA 1
ATOM 3275 C C . LEU B 1 190 ? 3.732 -14.891 -13.727 1 94.38 190 LEU B C 1
ATOM 3277 O O . LEU B 1 190 ? 4.574 -14.867 -14.625 1 94.38 190 LEU B O 1
ATOM 3281 N N . HIS B 1 191 ? 3.607 -13.992 -12.82 1 97 191 HIS B N 1
ATOM 3282 C CA . HIS B 1 191 ? 4.32 -12.727 -12.781 1 97 191 HIS B CA 1
ATOM 3283 C C . HIS B 1 191 ? 5.82 -12.938 -12.602 1 97 191 HIS B C 1
ATOM 3285 O O . HIS B 1 191 ? 6.246 -13.969 -12.086 1 97 191 HIS B O 1
ATOM 3291 N N . ASP B 1 192 ? 6.539 -12.031 -13.07 1 97.94 192 ASP B N 1
ATOM 3292 C CA . ASP B 1 192 ? 7.98 -12.055 -12.852 1 97.94 192 ASP B CA 1
ATOM 3293 C C . ASP B 1 192 ? 8.352 -11.312 -11.562 1 97.94 192 ASP B C 1
ATOM 3295 O O . ASP B 1 192 ? 7.871 -10.203 -11.32 1 97.94 192 ASP B O 1
ATOM 3299 N N . ARG B 1 193 ? 9.219 -11.93 -10.758 1 98.44 193 ARG B N 1
ATOM 3300 C CA . ARG B 1 193 ? 9.672 -11.367 -9.5 1 98.44 193 ARG B CA 1
ATOM 3301 C C . ARG B 1 193 ? 11.188 -11.5 -9.352 1 98.44 193 ARG B C 1
ATOM 3303 O O . ARG B 1 193 ? 11.727 -12.609 -9.383 1 98.44 193 ARG B O 1
ATOM 3310 N N . ILE B 1 194 ? 11.836 -10.406 -9.195 1 98.69 194 ILE B N 1
ATOM 3311 C CA . ILE B 1 194 ? 13.273 -10.391 -8.922 1 98.69 194 ILE B CA 1
ATOM 3312 C C . ILE B 1 194 ? 13.539 -9.695 -7.59 1 98.69 194 ILE B C 1
ATOM 3314 O O . ILE B 1 194 ? 13.148 -8.539 -7.395 1 98.69 194 ILE B O 1
ATOM 3318 N N . CYS B 1 195 ? 14.281 -10.375 -6.719 1 98.75 195 CYS B N 1
ATOM 3319 C CA . CYS B 1 195 ? 14.477 -9.883 -5.355 1 98.75 195 CYS B CA 1
ATOM 3320 C C . CYS B 1 195 ? 15.961 -9.688 -5.055 1 98.75 195 CYS B C 1
ATOM 3322 O O . CYS B 1 195 ? 16.781 -10.555 -5.359 1 98.75 195 CYS B O 1
ATOM 3324 N N . TYR B 1 196 ? 16.281 -8.539 -4.547 1 98.81 196 TYR B N 1
ATOM 3325 C CA . TYR B 1 196 ? 17.594 -8.211 -4.008 1 98.81 196 TYR B CA 1
ATOM 3326 C C . TYR B 1 196 ? 17.609 -8.328 -2.488 1 98.81 196 TYR B C 1
ATOM 3328 O O . TYR B 1 196 ? 16.734 -7.805 -1.808 1 98.81 196 TYR B O 1
ATOM 3336 N N . THR B 1 197 ? 18.609 -9.008 -1.938 1 98.56 197 THR B N 1
ATOM 3337 C CA . THR B 1 197 ? 18.781 -9.094 -0.491 1 98.56 197 THR B CA 1
ATOM 3338 C C . THR B 1 197 ? 20.188 -8.68 -0.086 1 98.56 197 THR B C 1
ATOM 3340 O O . THR B 1 197 ? 21.172 -9.125 -0.685 1 98.56 197 THR B O 1
ATOM 3343 N N . LEU B 1 198 ? 20.234 -7.828 0.892 1 98.12 198 LEU B N 1
ATOM 3344 C CA . LEU B 1 198 ? 21.516 -7.363 1.408 1 98.12 198 LEU B CA 1
ATOM 3345 C C . LEU B 1 198 ? 22.172 -8.438 2.264 1 98.12 198 LEU B C 1
ATOM 3347 O O . LEU B 1 198 ? 21.562 -8.945 3.209 1 98.12 198 LEU B O 1
ATOM 3351 N N . THR B 1 199 ? 23.375 -8.75 1.973 1 96.94 199 THR B N 1
ATOM 3352 C CA . THR B 1 199 ? 24.094 -9.773 2.719 1 96.94 199 THR B CA 1
ATOM 3353 C C . THR B 1 199 ? 24.844 -9.156 3.893 1 96.94 199 THR B C 1
ATOM 3355 O O . THR B 1 199 ? 24.922 -7.93 4.016 1 96.94 199 THR B O 1
ATOM 3358 N N . GLU B 1 200 ? 25.391 -9.953 4.66 1 94.94 200 GLU B N 1
ATOM 3359 C CA . GLU B 1 200 ? 26.188 -9.5 5.801 1 94.94 200 GLU B CA 1
ATOM 3360 C C . GLU B 1 200 ? 27.422 -8.742 5.344 1 94.94 200 GLU B C 1
ATOM 3362 O O . GLU B 1 200 ? 27.984 -7.934 6.094 1 94.94 200 GLU B O 1
ATOM 3367 N N . GLN B 1 201 ? 27.922 -9.023 4.16 1 94.5 201 GLN B N 1
ATOM 3368 C CA . GLN B 1 201 ? 29.109 -8.375 3.604 1 94.5 201 GLN B CA 1
ATOM 3369 C C . GLN B 1 201 ? 28.734 -7.074 2.893 1 94.5 201 GLN B C 1
ATOM 3371 O O . GLN B 1 201 ? 29.562 -6.469 2.219 1 94.5 201 GLN B O 1
ATOM 3376 N N . ASN B 1 202 ? 27.422 -6.75 3.025 1 93.19 202 ASN B N 1
ATOM 3377 C CA . ASN B 1 202 ? 26.906 -5.5 2.467 1 93.19 202 ASN B CA 1
ATOM 3378 C C . ASN B 1 202 ? 26.875 -5.543 0.942 1 93.19 202 ASN B C 1
ATOM 3380 O O . ASN B 1 202 ? 27.109 -4.531 0.283 1 93.19 202 ASN B O 1
ATOM 3384 N N . ASP B 1 203 ? 26.766 -6.781 0.426 1 95.94 203 ASP B N 1
ATOM 3385 C CA . ASP B 1 203 ? 26.516 -7 -0.996 1 95.94 203 ASP B CA 1
ATOM 3386 C C . ASP B 1 203 ? 25.062 -7.41 -1.245 1 95.94 203 ASP B C 1
ATOM 3388 O O . ASP B 1 203 ? 24.391 -7.891 -0.336 1 95.94 203 ASP B O 1
ATOM 3392 N N . TRP B 1 204 ? 24.703 -7.172 -2.512 1 97.94 204 TRP B N 1
ATOM 3393 C CA . TRP B 1 204 ? 23.328 -7.547 -2.867 1 97.94 204 TRP B CA 1
ATOM 3394 C C . TRP B 1 204 ? 23.297 -8.883 -3.602 1 97.94 204 TRP B C 1
ATOM 3396 O O . TRP B 1 204 ? 24.016 -9.07 -4.586 1 97.94 204 TRP B O 1
ATOM 3406 N N . LYS B 1 205 ? 22.547 -9.758 -3.082 1 98 205 LYS B N 1
ATOM 3407 C CA . LYS B 1 205 ? 22.266 -11.016 -3.77 1 98 205 LYS B CA 1
ATOM 3408 C C . LYS B 1 205 ? 20.953 -10.922 -4.547 1 98 205 LYS B C 1
ATOM 3410 O O . LYS B 1 205 ? 19.953 -10.406 -4.035 1 98 205 LYS B O 1
ATOM 3415 N N . ILE B 1 206 ? 20.969 -11.422 -5.777 1 98.25 206 ILE B N 1
ATOM 3416 C CA . ILE B 1 206 ? 19.797 -11.367 -6.633 1 98.25 206 ILE B CA 1
ATOM 3417 C C . ILE B 1 206 ? 19.203 -12.766 -6.801 1 98.25 206 ILE B C 1
ATOM 3419 O O . ILE B 1 206 ? 19.953 -13.734 -7 1 98.25 206 ILE B O 1
ATOM 3423 N N . ALA B 1 207 ? 17.922 -12.875 -6.695 1 98 207 ALA B N 1
ATOM 3424 C CA . ALA B 1 207 ? 17.219 -14.148 -6.898 1 98 207 ALA B CA 1
ATOM 3425 C C . ALA B 1 207 ? 15.875 -13.938 -7.586 1 98 207 ALA B C 1
ATOM 3427 O O . ALA B 1 207 ? 15.25 -12.883 -7.43 1 98 207 ALA B O 1
ATOM 3428 N N . ARG B 1 208 ? 15.469 -14.93 -8.336 1 97.75 208 ARG B N 1
ATOM 3429 C CA . ARG B 1 208 ? 14.117 -14.961 -8.891 1 97.75 208 ARG B CA 1
ATOM 3430 C C . ARG B 1 208 ? 13.156 -15.688 -7.949 1 97.75 208 ARG B C 1
ATOM 3432 O O . ARG B 1 208 ? 13.477 -16.766 -7.441 1 97.75 208 ARG B O 1
ATOM 3439 N N . LEU B 1 209 ? 12.031 -15.102 -7.727 1 97.81 209 LEU B N 1
ATOM 3440 C CA . LEU B 1 209 ? 11.016 -15.719 -6.883 1 97.81 209 LEU B CA 1
ATOM 3441 C C . LEU B 1 209 ? 9.836 -16.203 -7.715 1 97.81 209 LEU B C 1
ATOM 3443 O O . LEU B 1 209 ? 9.461 -15.562 -8.703 1 97.81 209 LEU B O 1
ATOM 3447 N N . ALA B 1 210 ? 9.258 -17.281 -7.301 1 97.06 210 ALA B N 1
ATOM 3448 C CA . ALA B 1 210 ? 8.023 -17.766 -7.922 1 97.06 210 ALA B CA 1
ATOM 3449 C C . ALA B 1 210 ? 6.863 -16.812 -7.652 1 97.06 210 ALA B C 1
ATOM 3451 O O . ALA B 1 210 ? 6.738 -16.266 -6.547 1 97.06 210 ALA B O 1
ATOM 3452 N N . PRO B 1 211 ? 6.035 -16.672 -8.609 1 95.81 211 PRO B N 1
ATOM 3453 C CA . PRO B 1 211 ? 4.922 -15.734 -8.484 1 95.81 211 PRO B CA 1
ATOM 3454 C C . PRO B 1 211 ? 3.85 -16.219 -7.504 1 95.81 211 PRO B C 1
ATOM 3456 O O . PRO B 1 211 ? 3.756 -17.422 -7.23 1 95.81 211 PRO B O 1
#

InterPro domains:
  IPR000659 Pyridoxamine 5'-phosphate oxidase [MF_01629] (9-211)
  IPR000659 Pyridoxamine 5'-phosphate oxidase [PIRSF000190] (10-211)
  IPR000659 Pyridoxamine 5'-phosphate oxidase [PTHR10851] (2-211)
  IPR000659 Pyridoxamine 5'-phosphate oxidase [TIGR00558] (24-211)
  IPR011576 Pyridoxamine 5'-phosphate oxidase, N-terminal [PF01243] (33-155)
  IPR012349 FMN-binding split barrel [G3DSA:2.30.110.10] (1-211)
  IPR019576 Pyridoxine 5'-phosphate oxidase, dimerisation, C-terminal [PF10590] (170-211)
  IPR019740 Pyridoxamine 5'-phosphate oxidase, conserved site [PS01064] (180-193)

Sequence (422 aa):
MKISDIRIDYSLKSLDITDVQTSPLDQFHIWFKEALDAKVLEVNAMNLATVQQDGRPNSRVVLLKGLDSGFVFFTNYNSKKGKELSGNPHVALTFYWAELERQVRIMGKVEKVNPEESDEYFFSRPFSSQIGAWVSPQSEVISNRDTLAQKEAELYKKFSPETITRPAHWGGYRVMPYEIEFWQGRPSRLHDRICYTLTEQNDWKIARLAPMKISDIRIDYSLKSLDITDVQTSPLDQFHIWFKEALDAKVLEVNAMNLATVQQDGRPNSRVVLLKGLDSGFVFFTNYNSKKGKELSGNPHVALTFYWAELERQVRIMGKVEKVNPEESDEYFFSRPFSSQIGAWVSPQSEVISNRDTLAQKEAELYKKFSPETITRPAHWGGYRVMPYEIEFWQGRPSRLHDRICYTLTEQNDWKIARLAP

Radius of gyration: 21.78 Å; Cα contacts (8 Å, |Δi|>4): 883; chains: 2; bounding box: 52×70×44 Å

Foldseek 3Di:
DDPVPDDDFAAQDADDPVPADQDVLVRVVVVLVVLVVLVQPLSQKKKKWFAAPVGDIDIDIFGFDDRDLFTKGKDFCQARVNVRCVVPQWIKIWGDRVSQQKMKIFIFGKDFDDPVQFQVVLLVDPPLVNLVQVQDPHPDDDDDCVSSVVSSVVVPVVDDSVRRDHDPRIGMMGTRTQKMKMWHGHGPRFIWIKMWGQDPVRGTDIDTDTD/DDPVPDDDFAAQDADDPVRADQDVLVRVVVVLVVLVVLVQPLSQKKKKWFAAPVGDIDIDIFGFDDRDLFTKGKDFCQARVNVRCVVPQWIKIWGDRVSQQKMKIFIFGKDFDDPVQFQVVLLVDPPLVNLVQVQDPHPDDDDDCVSSVVSSVVVVVVDDSVRRDHDPRIGMMGTRTQKMKMWHGHGPRFIWIKMWGQDPVRGTDIDTDTD

pLDDT: mean 96.57, std 3.25, range [74.0, 98.94]